Protein AF-L7F7I6-F1 (afdb_monomer)

pLDDT: mean 72.64, std 25.7, range [25.39, 97.94]

Foldseek 3Di:
DPPPPDPPPPQPQDDPVVLVVLLCVLQVVVVVLLVQLLVLQLLLLVLLLCVLVLLLVLVVCVVVVHDNPVSVVVNVVSNVVSVVSNVVSVVSLLVSLVVSLVVLLVLLVVLVVQFDPVVVVVDPPVLSVCLNPVLSVLSSCQNRLLVSLQVSLVVSLVSLLVVLVVLPVVLSVLLCVLCCVLVVVLVVLVVVLVVLVVQLVVLVVQLVVLVCVCVVCVVVCVVVVPVVVSVVSSVVSVVSSVVSVVSSVVSVVVSVVSVVVSLVSSLVRLCVVVVVCCVVVVHPPSSSSSSNVSSVVNVSSVVSNVSSVVSNVSSSVSSSSSVVSVPGDGHDDPPPPDDPDPPDDPPPDQDQDPDDPDRDRDPPDPPPDPPPPDPPDPPPPDPVVVVVVVVVVVVVVVVVVVVVVVPDDDDDDDDDDDDDDDDDDDDDDDDDDDDDDDDDDDYDDDDDDDDDDDDDDDDDDDDDDDDDDDDDDDDDDDDDDDDDDDDDDYDDDD

Secondary structure (DSSP, 8-state):
--------TTS-PPPHHHHHHHHHHHHGGGHHHHHHHHHHHHHHHHHHHHHHHHHHHHHHHHHHT---HHHHHHHHHHHHHHHHHHHHHHHHHHHHHHHHHHHHHHHHHHHHTTB-HHHHTTS-HHHHHHIIIIIHHHHHIIIIIHHHHHHHHHHHHHHHHHHHHHH-HHHHHHHHHHHHHHHHHHHTTHHHHHHHHHHHHHHHHHHHHHHHHHHHTHHHHHHTT-HHHHHHHHHHHHHHHHHHHHHHHHHHHHHHHHHHHHHHHHHHHHHHHHHHHHHTTSS-HHHHHHHHHHHHHTHHHHHHHHHHHHHHHHHHHHHHHHHHHHHSPBPPP----SPPPPS----------EETTEEPPP---------TT---------HHHHHHHHHHHHHHHHHHHHHHHTT---------------------------------------------------------------------------------------

Sequence (494 aa):
MNTASAPTTDEPSLSARETIRALGAYVRPHRWAVALGLLCALVGAAAGLLQPLATKALVDRLASGETIAGILIAFTVLVVLGTAVEAFGAYVLERTAESVVLAARRTLVGRLLRLRIAEWERIPPGDLMSRVTSDTTLLRAVSTQAVVSAATGAVAFVAAVVVMAFLDVVLLGVTLGVIVSVGGAAALVMPQIARATERSQEAVGEISVGLERSLGAFRTVKASGAEERETARVEAAARRAWRHGVESAKWEAMAASADELALQLAFLAVLAVGGARVASGEIPVSTLVAFLLYLFYLIEPVSRLVDAVTSYQEGAAAISRIAAVERLSTESPARRTGPPAPPGDSRAGSGVCPFRGRVLPLPSGPAVHPPAGEFRGTRCRDDRLRRSFRRGQVDGLRAHRAVLRSHRRPGPGRWQGRTGLVPGRAAVRHRVRGAGRSGAGRHPTGEPGLRGAGCDGRRPPRRPDPHEARHPRGASARRPGYPGRPSRLEAVGR

Nearest PDB structures (foldseek):
  4ayw-assembly1_A-2  TM=8.950E-01  e=2.599E-12  Homo sapiens
  8qoe-assembly1_A  TM=7.763E-01  e=2.895E-13  Bacillus subtilis
  4q4j-assembly1_A  TM=8.940E-01  e=2.039E-11  Thermotoga maritima MSB8
  4q4a-assembly1_A  TM=8.511E-01  e=1.139E-11  Thermotoga maritima MSB8
  6rak-assembly1_B  TM=7.458E-01  e=2.918E-11  Thermus thermophilus

Organism: Streptomyces turgidiscabies (strain Car8) (NCBI:txid698760)

InterPro domains:
  IPR011527 ABC transporter type 1, transmembrane domain [PF00664] (35-302)
  IPR011527 ABC transporter type 1, transmembrane domain [PS50929] (35-314)
  IPR036640 ABC transporter type 1, transmembrane domain superfamily [G3D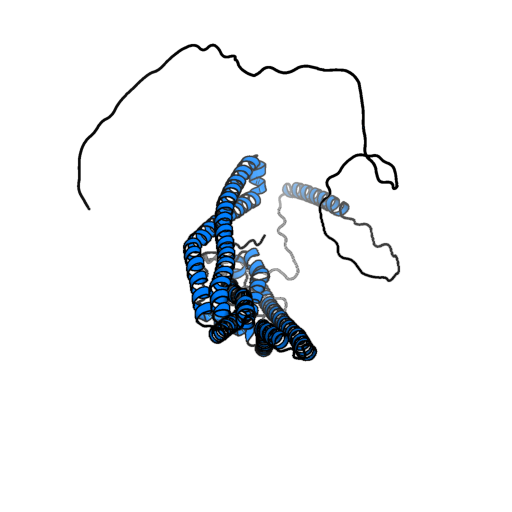SA:1.20.1560.10] (7-331)
  IPR036640 ABC transporter type 1, transmembrane domain superfamily [SSF90123] (21-325)
  IPR039421 Type 1 protein exporter [PTHR43394] (13-325)

Radius of gyration: 38.75 Å; Cα contacts (8 Å, |Δi|>4): 317; chains: 1; bounding box: 74×97×116 Å

Mean predicted aligned error: 17.62 Å

Structure (mmCIF, N/CA/C/O backbone):
data_AF-L7F7I6-F1
#
_entry.id   AF-L7F7I6-F1
#
loop_
_atom_site.group_PDB
_atom_site.id
_atom_site.type_symbol
_atom_site.label_atom_id
_atom_site.label_alt_id
_atom_site.label_comp_id
_atom_site.label_asym_id
_atom_site.label_entity_id
_atom_site.label_seq_id
_atom_site.pdbx_PDB_ins_code
_atom_site.Cartn_x
_atom_site.Cartn_y
_atom_site.Cartn_z
_atom_site.occupancy
_atom_site.B_iso_or_equiv
_atom_site.auth_seq_id
_atom_site.auth_comp_id
_atom_site.auth_asym_id
_atom_site.auth_atom_id
_atom_site.pdbx_PDB_model_num
ATOM 1 N N . MET A 1 1 ? 18.484 -1.324 -9.504 1.00 27.06 1 MET A N 1
ATOM 2 C CA . MET A 1 1 ? 18.748 -1.634 -10.927 1.00 27.06 1 MET A CA 1
ATOM 3 C C . MET A 1 1 ? 17.619 -2.514 -11.446 1.00 27.06 1 MET A C 1
ATOM 5 O O . MET A 1 1 ? 17.775 -3.722 -11.509 1.00 27.06 1 MET A O 1
ATOM 9 N N . ASN A 1 2 ? 16.482 -1.897 -11.767 1.00 29.22 2 ASN A N 1
ATOM 10 C CA . ASN A 1 2 ? 15.477 -2.454 -12.669 1.00 29.22 2 ASN A CA 1
ATOM 11 C C . ASN A 1 2 ? 15.596 -1.614 -13.937 1.00 29.22 2 ASN A C 1
ATOM 13 O O . ASN A 1 2 ? 15.277 -0.429 -13.917 1.00 29.22 2 ASN A O 1
ATOM 17 N N . THR A 1 3 ? 16.137 -2.182 -15.009 1.00 35.16 3 THR A N 1
ATOM 18 C CA . THR A 1 3 ? 16.065 -1.579 -16.341 1.00 35.16 3 THR A CA 1
ATOM 19 C C . THR A 1 3 ? 14.642 -1.780 -16.849 1.00 35.16 3 THR A C 1
ATOM 21 O O . THR A 1 3 ? 14.377 -2.696 -17.624 1.00 35.16 3 THR A O 1
ATOM 24 N N . ALA A 1 4 ? 13.708 -0.970 -16.353 1.00 33.12 4 ALA A N 1
ATOM 25 C CA . ALA A 1 4 ? 12.462 -0.745 -17.060 1.00 33.12 4 ALA A CA 1
ATOM 26 C C . ALA A 1 4 ? 12.844 0.038 -18.317 1.00 33.12 4 ALA A C 1
ATOM 28 O O . ALA A 1 4 ? 13.143 1.229 -18.253 1.00 33.12 4 ALA A O 1
ATOM 29 N N . SER A 1 5 ? 12.939 -0.659 -19.447 1.00 35.53 5 SER A N 1
ATOM 30 C CA . SER A 1 5 ? 12.887 -0.012 -20.751 1.00 35.53 5 SER A CA 1
ATOM 31 C C . SER A 1 5 ? 11.698 0.945 -20.728 1.00 35.53 5 SER A C 1
ATOM 33 O O . SER A 1 5 ? 10.604 0.549 -20.319 1.00 35.53 5 SER A O 1
ATOM 35 N N . ALA A 1 6 ? 11.932 2.210 -21.083 1.00 35.22 6 ALA A N 1
ATOM 36 C CA . ALA A 1 6 ? 10.865 3.190 -21.227 1.00 35.22 6 ALA A CA 1
ATOM 37 C C . ALA A 1 6 ? 9.724 2.556 -22.044 1.00 35.22 6 ALA A C 1
ATOM 39 O O . ALA A 1 6 ? 10.023 1.855 -23.018 1.00 35.22 6 ALA A O 1
ATOM 40 N N . PRO A 1 7 ? 8.451 2.731 -21.641 1.00 35.91 7 PRO A N 1
ATOM 41 C CA . PRO A 1 7 ? 7.334 2.138 -22.357 1.00 35.91 7 PRO A CA 1
ATOM 42 C C . PRO A 1 7 ? 7.427 2.575 -23.817 1.00 35.91 7 PRO A C 1
ATOM 44 O O . PRO A 1 7 ? 7.364 3.765 -24.118 1.00 35.91 7 PRO A O 1
ATOM 47 N N . THR A 1 8 ? 7.636 1.623 -24.727 1.00 39.44 8 THR A N 1
ATOM 48 C CA . THR A 1 8 ? 7.507 1.892 -26.157 1.00 39.44 8 THR A CA 1
ATOM 49 C C . THR A 1 8 ? 6.075 2.353 -26.376 1.00 39.44 8 THR A C 1
ATOM 51 O O . THR A 1 8 ? 5.135 1.612 -26.094 1.00 39.44 8 THR A O 1
ATOM 54 N N . THR A 1 9 ? 5.934 3.598 -26.807 1.00 39.50 9 THR A N 1
ATOM 55 C CA . THR A 1 9 ? 4.749 4.459 -26.722 1.00 39.50 9 THR A CA 1
ATOM 56 C C . THR A 1 9 ? 3.525 4.012 -27.537 1.00 39.50 9 THR A C 1
ATOM 58 O O . THR A 1 9 ? 2.581 4.781 -27.646 1.00 39.50 9 THR A O 1
ATOM 61 N N . ASP A 1 10 ? 3.492 2.779 -28.051 1.00 38.38 10 ASP A N 1
ATOM 62 C CA . ASP A 1 10 ? 2.477 2.306 -29.006 1.00 38.38 10 ASP A CA 1
ATOM 63 C C . ASP A 1 10 ? 1.824 0.949 -28.656 1.00 38.38 10 ASP A C 1
ATOM 65 O O . ASP A 1 10 ? 1.051 0.425 -29.460 1.00 38.38 10 ASP A O 1
ATOM 69 N N . GLU A 1 11 ? 2.071 0.344 -27.482 1.00 48.16 11 GLU A N 1
ATOM 70 C CA . GLU A 1 11 ? 1.223 -0.789 -27.064 1.00 48.16 11 GLU A CA 1
ATOM 71 C C . GLU A 1 11 ? -0.120 -0.250 -26.533 1.00 48.16 11 GLU A C 1
ATOM 73 O O . GLU A 1 11 ? -0.118 0.505 -25.558 1.00 48.16 11 GLU A O 1
ATOM 78 N N . PRO A 1 12 ? -1.275 -0.611 -27.136 1.00 45.72 12 PRO A N 1
ATOM 79 C CA . PRO A 1 12 ? -2.574 -0.150 -26.664 1.00 45.72 12 PRO A CA 1
ATOM 80 C C . PRO A 1 12 ? -2.757 -0.611 -25.220 1.00 45.72 12 PRO A C 1
ATOM 82 O O . PRO A 1 12 ? -2.885 -1.808 -24.951 1.00 45.72 12 PRO A O 1
ATOM 85 N N . SER A 1 13 ? -2.738 0.343 -24.287 1.00 55.09 13 SER A N 1
ATOM 86 C CA . SER A 1 13 ? -2.993 0.079 -22.877 1.00 55.09 13 SER A CA 1
ATOM 87 C C . SER A 1 13 ? -4.351 -0.600 -22.763 1.00 55.09 13 SER A C 1
ATOM 89 O O . SER A 1 13 ? -5.360 -0.030 -23.191 1.00 55.09 13 SER A O 1
ATOM 91 N N . LEU A 1 14 ? -4.378 -1.816 -22.216 1.00 62.94 14 LEU A N 1
ATOM 92 C CA . LEU A 1 14 ? -5.632 -2.515 -21.964 1.00 62.94 14 LEU A CA 1
ATOM 93 C C . LEU A 1 14 ? -6.573 -1.607 -21.170 1.00 62.94 14 LEU A C 1
ATOM 95 O O . LEU A 1 14 ? -6.163 -0.938 -20.217 1.00 62.94 14 LEU A O 1
ATOM 99 N N . SER A 1 15 ? -7.851 -1.596 -21.546 1.00 74.19 15 SER A N 1
ATOM 100 C CA . SER A 1 15 ? -8.861 -0.899 -20.751 1.00 74.19 15 SER A CA 1
ATOM 101 C C . SER A 1 15 ? -8.876 -1.483 -19.334 1.00 74.19 15 SER A C 1
ATOM 103 O O . SER A 1 15 ? -8.697 -2.689 -19.161 1.00 74.19 15 SER A O 1
ATOM 105 N N . ALA A 1 16 ? -9.166 -0.674 -18.307 1.00 70.81 16 ALA A N 1
ATOM 106 C CA . ALA A 1 16 ? -9.245 -1.141 -16.915 1.00 70.81 16 ALA A CA 1
ATOM 107 C C . ALA A 1 16 ? -10.113 -2.411 -16.755 1.00 70.81 16 ALA A C 1
ATOM 109 O O . ALA A 1 16 ? -9.791 -3.311 -15.980 1.00 70.81 16 ALA A O 1
ATOM 110 N N . ARG A 1 17 ? -11.180 -2.535 -17.558 1.00 74.50 17 ARG A N 1
ATOM 111 C CA . ARG A 1 17 ? -12.054 -3.721 -17.595 1.00 74.50 17 ARG A CA 1
ATOM 112 C C . ARG A 1 17 ? -11.353 -4.977 -18.119 1.00 74.50 17 ARG A C 1
ATOM 114 O O . ARG A 1 17 ? -11.645 -6.080 -17.662 1.00 74.50 17 ARG A O 1
ATOM 121 N N . GLU A 1 18 ? -10.458 -4.831 -19.086 1.00 78.31 18 GLU A N 1
ATOM 122 C CA . GLU A 1 18 ? -9.690 -5.932 -19.668 1.00 78.31 18 GLU A CA 1
ATOM 123 C C . GLU A 1 18 ? -8.586 -6.394 -18.721 1.00 78.31 18 GLU A C 1
ATOM 125 O O . GLU A 1 18 ? -8.405 -7.599 -18.557 1.00 78.31 18 GLU A O 1
ATOM 130 N N . THR A 1 19 ? -7.927 -5.464 -18.028 1.00 74.31 19 THR A N 1
ATOM 131 C CA . THR A 1 19 ? -6.942 -5.773 -16.983 1.00 74.31 19 THR A CA 1
ATOM 132 C C . THR A 1 19 ? -7.575 -6.544 -15.829 1.00 74.31 19 THR A C 1
ATOM 134 O O . THR A 1 19 ? -7.054 -7.581 -15.425 1.00 74.31 19 THR A O 1
ATOM 137 N N . ILE A 1 20 ? -8.747 -6.112 -15.349 1.00 75.31 20 ILE A N 1
ATOM 138 C CA . ILE A 1 20 ? -9.494 -6.825 -14.299 1.00 75.31 20 ILE A CA 1
ATOM 139 C C . ILE A 1 20 ? -9.927 -8.216 -14.782 1.00 75.31 20 ILE A C 1
ATOM 141 O O . ILE A 1 20 ? -9.840 -9.189 -14.035 1.00 75.31 20 ILE A O 1
ATOM 145 N N . ARG A 1 21 ? -10.359 -8.348 -16.043 1.00 81.75 21 ARG A N 1
ATOM 146 C CA . ARG A 1 21 ? -10.721 -9.651 -16.621 1.00 81.75 21 ARG A CA 1
ATOM 147 C C . ARG A 1 21 ? -9.510 -10.583 -16.724 1.00 81.75 21 ARG A C 1
ATOM 149 O O . ARG A 1 21 ? -9.635 -11.763 -16.402 1.00 81.75 21 ARG A O 1
ATOM 156 N N . ALA A 1 22 ? -8.362 -10.061 -17.151 1.00 75.50 22 ALA A N 1
ATOM 157 C CA . ALA A 1 22 ? -7.111 -10.807 -17.231 1.00 75.50 22 ALA A CA 1
ATOM 158 C C . ALA A 1 22 ? -6.647 -11.252 -15.837 1.00 75.50 22 ALA A C 1
ATOM 160 O O . ALA A 1 22 ? -6.387 -12.436 -15.634 1.00 75.50 22 ALA A O 1
ATOM 161 N N . LEU A 1 23 ? -6.661 -10.352 -14.850 1.00 75.75 23 LEU A N 1
ATOM 162 C CA . LEU A 1 23 ? -6.377 -10.671 -13.448 1.00 75.75 23 LEU A CA 1
ATOM 163 C C . LEU A 1 23 ? -7.312 -11.768 -12.922 1.00 75.75 23 LEU A C 1
ATOM 165 O O . LEU A 1 23 ? -6.869 -12.759 -12.342 1.00 75.75 23 LEU A O 1
ATOM 169 N N . GLY A 1 24 ? -8.610 -11.634 -13.201 1.00 78.06 24 GLY A N 1
ATOM 170 C CA . GLY A 1 24 ? -9.618 -12.625 -12.847 1.00 78.06 24 GLY A CA 1
ATOM 171 C C . GLY A 1 24 ? -9.333 -14.004 -13.443 1.00 78.06 24 GLY A C 1
ATOM 172 O O . GLY A 1 24 ? -9.562 -15.005 -12.770 1.00 78.06 24 GLY A O 1
ATOM 173 N N . ALA A 1 25 ? -8.785 -14.092 -14.659 1.00 82.06 25 ALA A N 1
ATOM 174 C CA . ALA A 1 25 ? -8.421 -15.369 -15.274 1.00 82.06 25 ALA A CA 1
ATOM 175 C C . ALA A 1 25 ? -7.280 -16.084 -14.525 1.00 82.06 25 ALA A C 1
ATOM 177 O O . ALA A 1 25 ? -7.350 -17.299 -14.338 1.00 82.06 25 ALA A O 1
ATOM 178 N N . TYR A 1 26 ? -6.282 -15.337 -14.040 1.00 78.06 26 TYR A N 1
ATOM 179 C CA . TYR A 1 26 ? -5.163 -15.876 -13.257 1.00 78.06 26 TYR A CA 1
ATOM 180 C C . TYR A 1 26 ? -5.557 -16.253 -11.820 1.00 78.06 26 TYR A C 1
ATOM 182 O O . TYR A 1 26 ? -5.085 -17.261 -11.289 1.00 78.06 26 TYR A O 1
ATOM 190 N N . VAL A 1 27 ? -6.455 -15.482 -11.199 1.00 81.19 27 VAL A N 1
ATOM 191 C CA . VAL A 1 27 ? -6.880 -15.682 -9.802 1.00 81.19 27 VAL A CA 1
ATOM 192 C C . VAL A 1 27 ? -7.989 -16.732 -9.668 1.00 81.19 27 VAL A C 1
ATOM 194 O O . VAL A 1 27 ? -8.027 -17.473 -8.684 1.00 81.19 27 VAL A O 1
ATOM 197 N N . ARG A 1 28 ? -8.879 -16.868 -10.662 1.00 86.81 28 ARG A N 1
ATOM 198 C CA . ARG A 1 28 ? -10.046 -17.773 -10.622 1.00 86.81 28 ARG A CA 1
ATOM 199 C C . ARG A 1 28 ? -9.730 -19.229 -10.235 1.00 86.81 28 ARG A C 1
ATOM 201 O O . ARG A 1 28 ? -10.515 -19.779 -9.457 1.00 86.81 28 ARG A O 1
ATOM 208 N N . PRO A 1 29 ? -8.632 -19.866 -10.692 1.00 87.75 29 PRO A N 1
ATOM 209 C CA . PRO A 1 29 ? -8.282 -21.226 -10.273 1.00 87.75 29 PRO A CA 1
ATOM 210 C C . PRO A 1 29 ? -7.992 -21.349 -8.769 1.00 87.75 29 PRO A C 1
ATOM 212 O O . PRO A 1 29 ? -8.181 -22.417 -8.197 1.00 87.75 29 PRO A O 1
ATOM 215 N N . HIS A 1 30 ? -7.597 -20.253 -8.116 1.00 87.31 30 HIS A N 1
ATOM 216 C CA . HIS A 1 30 ? -7.183 -20.212 -6.712 1.00 87.31 30 HIS A CA 1
ATOM 217 C C . HIS A 1 30 ? -8.177 -19.455 -5.813 1.00 87.31 30 HIS A C 1
ATOM 219 O O . HIS A 1 30 ? -7.849 -19.103 -4.680 1.00 87.31 30 HIS A O 1
ATOM 225 N N . ARG A 1 31 ? -9.412 -19.222 -6.284 1.00 90.38 31 ARG A N 1
ATOM 226 C CA . ARG A 1 31 ? -10.433 -18.415 -5.585 1.00 90.38 31 ARG A CA 1
ATOM 227 C C . ARG A 1 31 ? -10.692 -18.835 -4.135 1.00 90.38 31 ARG A C 1
ATOM 229 O O . ARG A 1 31 ? -10.935 -17.982 -3.294 1.00 90.38 31 ARG A O 1
ATOM 236 N N . TRP A 1 32 ? -10.610 -20.132 -3.836 1.00 92.81 32 TRP A N 1
ATOM 237 C CA . TRP A 1 32 ? -10.824 -20.652 -2.484 1.00 92.81 32 TRP A CA 1
ATOM 238 C C . TRP A 1 32 ? -9.668 -20.333 -1.540 1.00 92.81 32 TRP A C 1
ATOM 240 O O . TRP A 1 32 ? -9.909 -20.001 -0.387 1.00 92.81 32 TRP A O 1
ATOM 250 N N . ALA A 1 33 ? -8.428 -20.376 -2.030 1.00 91.69 33 ALA A N 1
ATOM 251 C CA . ALA A 1 33 ? -7.264 -20.004 -1.234 1.00 91.69 33 ALA A CA 1
ATOM 252 C C . ALA A 1 33 ? -7.247 -18.494 -0.954 1.00 91.69 33 ALA A C 1
ATOM 254 O O . ALA A 1 33 ? -6.971 -18.081 0.169 1.00 91.69 33 ALA A O 1
ATOM 255 N N . VAL A 1 34 ? -7.632 -17.677 -1.944 1.00 90.50 34 VAL A N 1
ATOM 256 C CA . VAL A 1 34 ? -7.800 -16.226 -1.763 1.00 90.50 34 VAL A CA 1
ATOM 257 C C . VAL A 1 34 ? -8.929 -15.918 -0.779 1.00 90.50 34 VAL A C 1
ATOM 259 O O . VAL A 1 34 ? -8.731 -15.108 0.118 1.00 90.50 34 VAL A O 1
ATOM 262 N N . ALA A 1 35 ? -10.082 -16.584 -0.892 1.00 92.31 35 ALA A N 1
ATOM 263 C CA . ALA A 1 35 ? -11.193 -16.402 0.043 1.00 92.31 35 ALA A CA 1
ATOM 264 C C . ALA A 1 35 ? -10.822 -16.823 1.474 1.00 92.31 35 ALA A C 1
ATOM 266 O O . ALA A 1 35 ? -11.114 -16.092 2.417 1.00 92.31 35 ALA A O 1
ATOM 267 N N . LEU A 1 36 ? -10.141 -17.964 1.634 1.00 94.12 36 LEU A N 1
ATOM 268 C CA . LEU A 1 36 ? -9.661 -18.440 2.931 1.00 94.12 36 LEU A CA 1
ATOM 269 C C . LEU A 1 36 ? -8.689 -17.443 3.559 1.00 94.12 36 LEU A C 1
ATOM 271 O O . LEU A 1 36 ? -8.859 -17.060 4.710 1.00 94.12 36 LEU A O 1
ATOM 275 N N . GLY A 1 37 ? -7.681 -17.004 2.811 1.00 93.19 37 GLY A N 1
ATOM 276 C CA . GLY A 1 37 ? -6.701 -16.092 3.374 1.00 93.19 37 GLY A CA 1
ATOM 277 C C . GLY A 1 37 ? -7.241 -14.671 3.583 1.00 93.19 37 GLY A C 1
ATOM 278 O O . GLY A 1 37 ? -6.849 -14.032 4.553 1.00 93.19 37 GLY A O 1
ATOM 279 N N . LEU A 1 38 ? -8.212 -14.210 2.780 1.00 93.06 38 LEU A N 1
ATOM 280 C CA . LEU A 1 38 ? -8.972 -12.987 3.065 1.00 93.06 38 LEU A CA 1
ATOM 281 C C . LEU A 1 38 ? -9.767 -13.118 4.370 1.00 93.06 38 LEU A C 1
ATOM 283 O O . LEU A 1 38 ? -9.724 -12.212 5.195 1.00 93.06 38 LEU A O 1
ATOM 287 N N . LEU A 1 39 ? -10.455 -14.242 4.584 1.00 94.94 39 LEU A N 1
ATOM 288 C CA . LEU A 1 39 ? -11.176 -14.504 5.830 1.00 94.94 39 LEU A CA 1
ATOM 289 C C . LEU A 1 39 ? -10.222 -14.492 7.031 1.00 94.94 39 LEU A C 1
ATOM 291 O O . LEU A 1 39 ? -10.493 -13.812 8.015 1.00 94.94 39 LEU A O 1
ATOM 295 N N . CYS A 1 40 ? -9.085 -15.183 6.937 1.00 94.38 40 CYS A N 1
ATOM 296 C CA . CYS A 1 40 ? -8.058 -15.172 7.978 1.00 94.38 40 CYS A CA 1
ATOM 297 C C . CYS A 1 40 ? -7.527 -13.759 8.260 1.00 94.38 40 CYS A C 1
ATOM 299 O O . CYS A 1 40 ? -7.372 -13.388 9.421 1.00 94.38 40 CYS A O 1
ATOM 301 N N . ALA A 1 41 ? -7.290 -12.956 7.220 1.00 92.12 41 ALA A N 1
ATOM 302 C CA . ALA A 1 41 ? -6.820 -11.583 7.372 1.00 92.12 41 ALA A CA 1
ATOM 303 C C . ALA A 1 41 ? -7.888 -10.662 7.994 1.00 92.12 41 ALA A C 1
ATOM 305 O O . ALA A 1 41 ? -7.556 -9.797 8.799 1.00 92.12 41 ALA A O 1
ATOM 306 N N . LEU A 1 42 ? -9.174 -10.869 7.684 1.00 93.06 42 LEU A N 1
ATOM 307 C CA . LEU A 1 42 ? -10.284 -10.157 8.328 1.00 93.06 42 LEU A CA 1
ATOM 308 C C . LEU A 1 42 ? -10.439 -10.546 9.803 1.00 93.06 42 LEU A C 1
ATOM 310 O O . LEU A 1 42 ? -10.705 -9.682 10.633 1.00 93.06 42 LEU A O 1
ATOM 314 N N . VAL A 1 43 ? -10.236 -11.822 10.144 1.00 92.69 43 VAL A N 1
ATOM 315 C CA . VAL A 1 43 ? -10.206 -12.283 11.542 1.00 92.69 43 VAL A CA 1
ATOM 316 C C . VAL A 1 43 ? -9.033 -11.653 12.296 1.00 92.69 43 VAL A C 1
ATOM 318 O O . VAL A 1 43 ? -9.224 -11.177 13.413 1.00 92.69 43 VAL A O 1
ATOM 321 N N . GLY A 1 44 ? -7.848 -11.589 11.681 1.00 90.25 44 GLY A N 1
ATOM 322 C CA . GLY A 1 44 ? -6.689 -10.877 12.233 1.00 90.25 44 GLY A CA 1
ATOM 323 C C . GLY A 1 44 ? -6.979 -9.394 12.473 1.00 90.25 44 GLY A C 1
ATOM 324 O O . GLY A 1 44 ? -6.794 -8.893 13.581 1.00 90.25 44 GLY A O 1
ATOM 325 N N . ALA A 1 45 ? -7.557 -8.714 11.478 1.00 89.88 45 ALA A N 1
ATOM 326 C CA . ALA A 1 45 ? -7.967 -7.317 11.603 1.00 89.88 45 ALA A CA 1
ATOM 327 C C . ALA A 1 45 ? -8.982 -7.111 12.740 1.00 89.88 45 ALA A C 1
ATOM 329 O O . ALA A 1 45 ? -8.820 -6.194 13.543 1.00 89.88 45 ALA A O 1
ATOM 330 N N . ALA A 1 46 ? -9.984 -7.988 12.864 1.00 90.75 46 ALA A N 1
ATOM 331 C CA . ALA A 1 46 ? -10.954 -7.949 13.957 1.00 90.75 46 ALA A CA 1
ATOM 332 C C . ALA A 1 46 ? -10.293 -8.149 15.333 1.00 90.75 46 ALA A C 1
ATOM 334 O O . ALA A 1 46 ? -10.645 -7.456 16.286 1.00 90.75 46 ALA A O 1
ATOM 335 N N . ALA A 1 47 ? -9.306 -9.046 15.439 1.00 90.19 47 ALA A N 1
ATOM 336 C CA . ALA A 1 47 ? -8.530 -9.234 16.663 1.00 90.19 47 ALA A CA 1
ATOM 337 C C . ALA A 1 47 ? -7.723 -7.974 17.030 1.00 90.19 47 ALA A C 1
ATOM 339 O O . ALA A 1 47 ? -7.735 -7.564 18.190 1.00 90.19 47 ALA A O 1
ATOM 340 N N . GLY A 1 48 ? -7.096 -7.317 16.049 1.00 88.88 48 GLY A N 1
ATOM 341 C CA . GLY A 1 48 ? -6.410 -6.035 16.250 1.00 88.88 48 GLY A CA 1
ATOM 342 C C . GLY A 1 48 ? -7.362 -4.920 16.696 1.00 88.88 48 GLY A C 1
ATOM 343 O O . GLY A 1 48 ? -7.066 -4.187 17.638 1.00 88.88 48 GLY A O 1
ATOM 344 N N . LEU A 1 49 ? -8.554 -4.851 16.095 1.00 91.25 49 LEU A N 1
ATOM 345 C CA . LEU A 1 49 ? -9.617 -3.925 16.495 1.00 91.25 49 LEU A CA 1
ATOM 346 C C . LEU A 1 49 ? -10.110 -4.158 17.924 1.00 91.25 49 LEU A C 1
ATOM 348 O O . LEU A 1 49 ? -10.555 -3.211 18.561 1.00 91.25 49 LEU A O 1
ATOM 352 N N . LEU A 1 50 ? -10.048 -5.382 18.447 1.00 92.31 50 LEU A N 1
ATOM 353 C CA . LEU A 1 50 ? -10.465 -5.678 19.818 1.00 92.31 50 LEU A CA 1
ATOM 354 C C . LEU A 1 50 ? -9.454 -5.187 20.864 1.00 92.31 50 LEU A C 1
ATOM 356 O O . LEU A 1 50 ? -9.836 -5.000 22.015 1.00 92.31 50 LEU A O 1
ATOM 360 N N . GLN A 1 51 ? -8.194 -4.931 20.500 1.00 90.69 51 GLN A N 1
ATOM 361 C CA . GLN A 1 51 ? -7.131 -4.587 21.453 1.00 90.69 51 GLN A CA 1
ATOM 362 C C . GLN A 1 51 ? -7.341 -3.238 22.186 1.00 90.69 51 GLN A C 1
ATOM 364 O O . GLN A 1 51 ? -7.145 -3.185 23.407 1.00 90.69 51 GLN A O 1
ATOM 369 N N . PRO A 1 52 ? -7.777 -2.141 21.538 1.00 93.62 52 PRO A N 1
ATOM 370 C CA . PRO A 1 52 ? -8.125 -0.914 22.259 1.00 93.62 52 PRO A CA 1
ATOM 371 C C . PRO A 1 52 ? -9.322 -1.088 23.208 1.00 93.62 52 PRO A C 1
ATOM 373 O O . PRO A 1 52 ? -9.270 -0.636 24.353 1.00 93.62 52 PRO A O 1
ATOM 376 N N . LEU A 1 53 ? -10.372 -1.804 22.781 1.00 92.44 53 LEU A N 1
ATOM 377 C CA . LEU A 1 53 ? -11.538 -2.116 23.624 1.00 92.44 53 LEU A CA 1
ATOM 378 C C . LEU A 1 53 ? -11.165 -3.001 24.814 1.00 92.44 53 LEU A C 1
ATOM 380 O O . LEU A 1 53 ? -11.639 -2.779 25.927 1.00 92.44 53 LEU A O 1
ATOM 384 N N . ALA A 1 54 ? -10.273 -3.962 24.590 1.00 91.31 54 ALA A N 1
ATOM 385 C CA . ALA A 1 54 ? -9.692 -4.800 25.624 1.00 91.31 54 ALA A CA 1
ATOM 386 C C . ALA A 1 54 ? -9.000 -3.972 26.701 1.00 91.31 54 ALA A C 1
ATOM 388 O O . ALA A 1 54 ? -9.207 -4.182 27.896 1.00 91.31 54 ALA A O 1
ATOM 389 N N . THR A 1 55 ? -8.212 -2.992 26.260 1.00 91.56 55 THR A N 1
ATOM 390 C CA . THR A 1 55 ? -7.499 -2.080 27.151 1.00 91.56 55 THR A CA 1
ATOM 391 C C . THR A 1 55 ? -8.477 -1.204 27.930 1.00 91.56 55 THR A C 1
ATOM 393 O O . THR A 1 55 ? -8.308 -1.032 29.134 1.00 91.56 55 THR A O 1
ATOM 396 N N . LYS A 1 56 ? -9.551 -0.719 27.296 1.00 92.50 56 LYS A N 1
ATOM 397 C CA . LYS A 1 56 ? -10.631 -0.019 28.006 1.00 92.50 56 LYS A CA 1
ATOM 398 C C . LYS A 1 56 ? -11.275 -0.892 29.082 1.00 92.50 56 LYS A C 1
ATOM 400 O O . LYS A 1 56 ? -11.347 -0.456 30.226 1.00 92.50 56 LYS A O 1
ATOM 405 N N . ALA A 1 57 ? -11.683 -2.117 28.748 1.00 90.88 57 ALA A N 1
ATOM 406 C CA . ALA A 1 57 ? -12.306 -3.037 29.701 1.00 90.88 57 ALA A CA 1
ATOM 407 C C . ALA A 1 57 ? -11.372 -3.379 30.875 1.00 90.88 57 ALA A C 1
ATOM 409 O O . ALA A 1 57 ? -11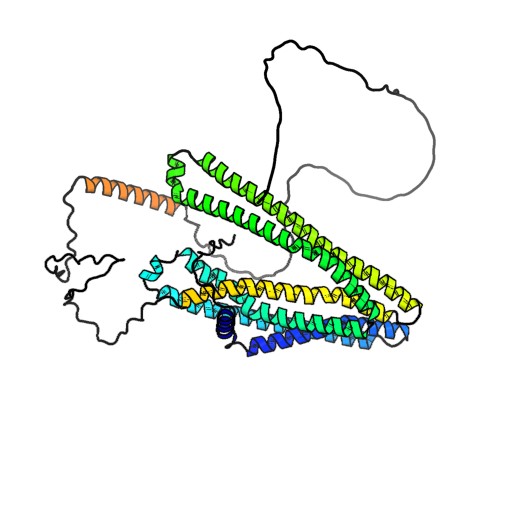.815 -3.498 32.015 1.00 90.88 57 ALA A O 1
ATOM 410 N N . LEU A 1 58 ? -10.072 -3.503 30.604 1.00 90.44 58 LEU A N 1
ATOM 411 C CA . LEU A 1 58 ? -9.042 -3.690 31.620 1.00 90.44 58 LEU A CA 1
ATOM 412 C C . LEU A 1 58 ? -8.960 -2.496 32.584 1.00 90.44 58 LEU A C 1
ATOM 414 O O . LEU A 1 58 ? -8.948 -2.697 33.797 1.00 90.44 58 LEU A O 1
ATOM 418 N N . VAL A 1 59 ? -8.921 -1.269 32.055 1.00 91.00 59 VAL A N 1
ATOM 419 C CA . VAL A 1 59 ? -8.882 -0.040 32.866 1.00 91.00 59 VAL A CA 1
ATOM 420 C C . VAL A 1 59 ? -10.173 0.123 33.674 1.00 91.00 59 VAL A C 1
ATOM 422 O O . VAL A 1 59 ? -10.104 0.459 34.854 1.00 91.00 59 VAL A O 1
ATOM 425 N N . ASP A 1 60 ? -11.331 -0.178 33.079 1.00 90.56 60 ASP A N 1
ATOM 426 C CA . ASP A 1 60 ? -12.631 -0.144 33.763 1.00 90.56 60 ASP A CA 1
ATOM 427 C C . ASP A 1 60 ? -12.670 -1.121 34.953 1.00 90.56 60 ASP A C 1
ATOM 429 O O . ASP A 1 60 ? -13.062 -0.739 36.054 1.00 90.56 60 ASP A O 1
ATOM 433 N N . ARG A 1 61 ? -12.186 -2.359 34.774 1.00 88.50 61 ARG A N 1
ATOM 434 C CA . ARG A 1 61 ? -12.133 -3.367 35.852 1.00 88.50 61 ARG A CA 1
ATOM 435 C C . ARG A 1 61 ? -11.118 -3.055 36.941 1.00 88.50 61 ARG A C 1
ATOM 437 O O . ARG A 1 61 ? -11.351 -3.360 38.108 1.00 88.50 61 ARG A O 1
ATOM 444 N N . LEU A 1 62 ? -9.986 -2.457 36.573 1.00 87.81 62 LEU A N 1
ATOM 445 C CA . LEU A 1 62 ? -8.996 -2.009 37.547 1.00 87.81 62 LEU A CA 1
ATOM 446 C C . LEU A 1 62 ? -9.568 -0.899 38.436 1.00 87.81 62 LEU A C 1
ATOM 448 O O . LEU A 1 62 ? -9.300 -0.885 39.634 1.00 87.81 62 LEU A O 1
ATOM 452 N N . ALA A 1 63 ? -10.391 -0.014 37.869 1.00 85.75 63 ALA A N 1
ATOM 453 C CA . ALA A 1 63 ? -11.082 1.024 38.625 1.00 85.75 63 ALA A CA 1
ATOM 454 C C . ALA A 1 63 ? -12.182 0.464 39.550 1.00 85.75 63 ALA A C 1
ATOM 456 O O . ALA A 1 63 ? -12.404 1.028 40.619 1.00 85.75 63 ALA A O 1
ATOM 457 N N . SER A 1 64 ? -12.844 -0.641 39.180 1.00 87.25 64 SER A N 1
ATOM 458 C CA . SER A 1 64 ? -13.882 -1.289 40.003 1.00 87.25 64 SER A CA 1
ATOM 459 C C . SER A 1 64 ? -13.354 -2.311 41.022 1.00 87.25 64 SER A C 1
ATOM 461 O O . SER A 1 64 ? -14.125 -2.795 41.850 1.00 87.25 64 SER A O 1
ATOM 463 N N . GLY A 1 65 ? -12.055 -2.639 40.998 1.00 83.56 65 GLY A N 1
ATOM 464 C CA . GLY A 1 65 ? -11.442 -3.625 41.900 1.00 83.56 65 GLY A CA 1
ATOM 465 C C . GLY A 1 65 ? -11.743 -5.087 41.541 1.00 83.56 65 GLY A C 1
ATOM 466 O O . GLY A 1 65 ? -11.553 -5.981 42.366 1.00 83.56 65 GLY A O 1
ATOM 467 N N . GLU A 1 66 ? -12.217 -5.350 40.321 1.00 85.69 66 GLU A N 1
AT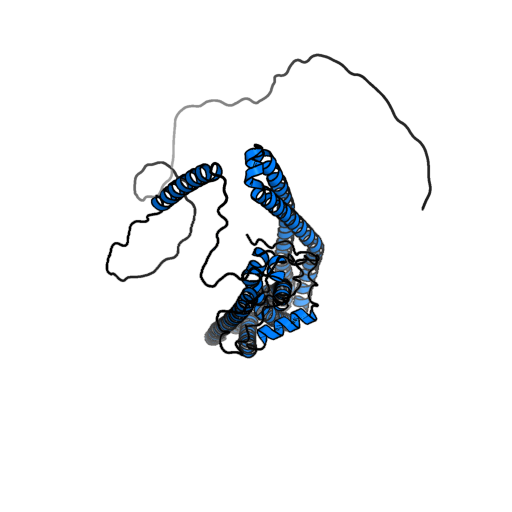OM 468 C CA . GLU A 1 66 ? -12.509 -6.700 39.836 1.00 85.69 66 GLU A CA 1
ATOM 469 C C . GLU A 1 66 ? -11.241 -7.514 39.530 1.00 85.69 66 GLU A C 1
ATOM 471 O O . GLU A 1 66 ? -10.146 -6.989 39.325 1.00 85.69 66 GLU A O 1
ATOM 476 N N . THR A 1 67 ? -11.386 -8.840 39.439 1.00 88.06 67 THR A N 1
ATOM 477 C CA . THR A 1 67 ? -10.271 -9.708 39.041 1.00 88.06 67 THR A CA 1
ATOM 478 C C . THR A 1 67 ? -9.908 -9.516 37.565 1.00 88.06 67 THR A C 1
ATOM 480 O O . THR A 1 67 ? -10.717 -9.670 36.647 1.00 88.06 67 THR A O 1
ATOM 483 N N . ILE A 1 68 ? -8.634 -9.205 37.333 1.00 89.31 68 ILE A N 1
ATOM 484 C CA . ILE A 1 68 ? -8.093 -8.870 36.011 1.00 89.31 68 ILE A CA 1
ATOM 485 C C . ILE A 1 68 ? -7.465 -10.089 35.312 1.00 89.31 68 ILE A C 1
ATOM 487 O O . ILE A 1 68 ? -7.384 -10.146 34.087 1.00 89.31 68 ILE A O 1
ATOM 491 N N . ALA A 1 69 ? -7.042 -11.106 36.067 1.00 87.81 69 ALA A N 1
ATOM 492 C CA . ALA A 1 69 ? -6.310 -12.247 35.514 1.00 87.81 69 ALA A CA 1
ATOM 493 C C . ALA A 1 69 ? -7.082 -12.963 34.389 1.00 87.81 69 ALA A C 1
ATOM 495 O O . ALA A 1 69 ? -6.511 -13.257 33.342 1.00 87.81 69 ALA A O 1
ATOM 496 N N . GLY A 1 70 ? -8.391 -13.177 34.566 1.00 87.56 70 GLY A N 1
ATOM 497 C CA . GLY A 1 70 ? -9.225 -13.844 33.563 1.00 87.56 70 GLY A CA 1
ATOM 498 C C . GLY A 1 70 ? -9.309 -13.075 32.242 1.00 87.56 70 GLY A C 1
ATOM 499 O O . GLY A 1 70 ? -9.175 -13.677 31.178 1.00 87.56 70 GLY A O 1
ATOM 500 N N . ILE A 1 71 ? -9.467 -11.746 32.299 1.00 86.12 71 ILE A N 1
ATOM 501 C CA . ILE A 1 71 ? -9.578 -10.922 31.089 1.00 86.12 71 ILE A CA 1
ATOM 502 C C . ILE A 1 71 ? -8.235 -10.828 30.356 1.00 86.12 71 ILE A C 1
ATOM 504 O O . ILE A 1 71 ? -8.196 -10.927 29.133 1.00 86.12 71 ILE A O 1
ATOM 508 N N . LEU A 1 72 ? -7.124 -10.734 31.096 1.00 87.62 72 LEU A N 1
ATOM 509 C CA . LEU A 1 72 ? -5.781 -10.735 30.514 1.00 87.62 72 LEU A CA 1
ATOM 510 C C . LEU A 1 72 ? -5.443 -12.064 29.840 1.00 87.62 72 LEU A C 1
ATOM 512 O O . LEU A 1 72 ? -4.896 -12.056 28.738 1.00 87.62 72 LEU A O 1
ATOM 516 N N . ILE A 1 73 ? -5.776 -13.199 30.461 1.00 91.19 73 ILE A N 1
ATOM 517 C CA . ILE A 1 73 ? -5.557 -14.521 29.858 1.00 91.19 73 ILE A CA 1
ATOM 518 C C . ILE A 1 73 ? -6.408 -14.661 28.595 1.00 91.19 73 ILE A C 1
ATOM 520 O O . ILE A 1 73 ? -5.874 -15.021 27.548 1.00 91.19 73 ILE A O 1
ATOM 524 N N . ALA A 1 74 ? -7.699 -14.321 28.663 1.00 88.88 74 ALA A N 1
ATOM 525 C CA . ALA A 1 74 ? -8.593 -14.378 27.510 1.00 88.88 74 ALA A CA 1
ATOM 526 C C . ALA A 1 74 ? -8.085 -13.507 26.347 1.00 88.88 74 ALA A C 1
ATOM 528 O O . ALA A 1 74 ? -8.028 -13.981 25.213 1.00 88.88 74 ALA A O 1
ATOM 529 N N . PHE A 1 75 ? -7.641 -12.275 26.621 1.00 87.56 75 PHE A N 1
ATOM 530 C CA . PHE A 1 75 ? -7.073 -11.401 25.593 1.00 87.56 75 PHE A CA 1
ATOM 531 C C . PHE A 1 75 ? -5.736 -11.890 25.056 1.00 87.56 75 PHE A C 1
ATOM 533 O O . PHE A 1 75 ? -5.517 -11.835 23.851 1.00 87.56 75 PHE A O 1
ATOM 540 N N . THR A 1 76 ? -4.860 -12.414 25.910 1.00 89.06 76 THR A N 1
ATOM 541 C CA . THR A 1 76 ? -3.583 -12.985 25.464 1.00 89.06 76 THR A CA 1
ATOM 542 C C . THR A 1 76 ? -3.829 -14.156 24.516 1.00 89.06 76 THR A C 1
ATOM 544 O O . THR A 1 76 ? -3.240 -14.212 23.439 1.00 89.06 76 THR A O 1
ATOM 547 N N . VAL A 1 77 ? -4.748 -15.059 24.871 1.00 92.31 77 VAL A N 1
ATOM 548 C CA . VAL A 1 77 ? -5.143 -16.185 24.014 1.00 92.31 77 VAL A CA 1
ATOM 549 C C . VAL A 1 77 ? -5.754 -15.684 22.705 1.00 92.31 77 VAL A C 1
ATOM 551 O O . VAL A 1 77 ? -5.379 -16.175 21.643 1.00 92.31 77 VAL A O 1
ATOM 554 N N . LEU A 1 78 ? -6.639 -14.684 22.760 1.00 89.81 78 LEU A N 1
ATOM 555 C CA . LEU A 1 78 ? -7.256 -14.087 21.575 1.00 89.81 78 LEU A CA 1
ATOM 556 C C . LEU A 1 78 ? -6.216 -13.471 20.629 1.00 89.81 78 LEU A C 1
ATOM 558 O O . LEU A 1 78 ? -6.280 -13.716 19.428 1.00 89.81 78 LEU A O 1
ATOM 562 N N . VAL A 1 79 ? -5.251 -12.711 21.152 1.00 88.88 79 VAL A N 1
ATOM 563 C CA . VAL A 1 79 ? -4.193 -12.076 20.350 1.00 88.88 79 VAL A CA 1
ATOM 564 C C . VAL A 1 79 ? -3.271 -13.127 19.740 1.00 88.88 79 VAL A C 1
ATOM 566 O O . VAL A 1 79 ? -2.972 -13.058 18.549 1.00 88.88 79 VAL A O 1
ATOM 569 N N . VAL A 1 80 ? -2.849 -14.128 20.520 1.00 92.62 80 VAL A N 1
ATOM 570 C CA . VAL A 1 80 ? -1.979 -15.208 20.026 1.00 92.62 80 VAL A CA 1
ATOM 571 C C . VAL A 1 80 ? -2.681 -16.007 18.930 1.00 92.62 80 VAL A C 1
ATOM 573 O O . VAL A 1 80 ? -2.093 -16.256 17.876 1.00 92.62 80 VAL A O 1
ATOM 576 N N . LEU A 1 81 ? -3.947 -16.373 19.144 1.00 93.38 81 LEU A N 1
ATOM 577 C CA . LEU A 1 81 ? -4.735 -17.112 18.162 1.00 93.38 81 LEU A CA 1
ATOM 578 C C . LEU A 1 81 ? -5.025 -16.262 16.919 1.00 93.38 81 LEU A C 1
ATOM 580 O O . LEU A 1 81 ? -4.852 -16.748 15.805 1.00 93.38 81 LEU A O 1
ATOM 584 N N . GLY A 1 82 ? -5.403 -14.994 17.095 1.00 91.75 82 GLY A N 1
ATOM 585 C CA . GLY A 1 82 ? -5.635 -14.050 16.002 1.00 91.75 82 GLY A CA 1
ATOM 586 C C . GLY A 1 82 ? -4.390 -13.860 15.137 1.00 91.75 82 GLY A C 1
ATOM 587 O O . GLY A 1 82 ? -4.466 -14.008 13.920 1.00 91.75 82 GLY A O 1
ATOM 588 N N . THR A 1 83 ? -3.228 -13.664 15.766 1.00 90.56 83 THR A N 1
ATOM 589 C CA . THR A 1 83 ? -1.932 -13.549 15.074 1.00 90.56 83 THR A CA 1
ATOM 590 C C . THR A 1 83 ? -1.584 -14.837 14.326 1.00 90.56 83 THR A C 1
ATOM 592 O O . THR A 1 83 ? -1.114 -14.788 13.191 1.00 90.56 83 THR A O 1
ATOM 595 N N . ALA A 1 84 ? -1.829 -16.011 14.920 1.00 95.06 84 ALA A N 1
ATOM 596 C CA . ALA A 1 84 ? -1.581 -17.291 14.257 1.00 95.06 84 ALA A CA 1
ATOM 597 C C . ALA A 1 84 ? -2.490 -17.494 13.031 1.00 95.06 84 ALA A C 1
ATOM 599 O O . ALA A 1 84 ? -2.024 -17.953 11.986 1.00 95.06 84 ALA A O 1
ATOM 600 N N . VAL A 1 85 ? -3.770 -17.121 13.139 1.00 94.81 85 VAL A N 1
ATOM 601 C CA . VAL A 1 85 ? -4.736 -17.170 12.032 1.00 94.81 85 VAL A CA 1
ATOM 602 C C . VAL A 1 85 ? -4.343 -16.194 10.924 1.00 94.81 85 VAL A C 1
ATOM 604 O O . VAL A 1 85 ? -4.337 -16.582 9.756 1.00 94.81 85 VAL A O 1
ATOM 607 N N . GLU A 1 86 ? -3.961 -14.962 11.266 1.00 91.69 86 GLU A N 1
ATOM 608 C CA . GLU A 1 86 ? -3.486 -13.967 10.300 1.00 91.69 86 GLU A CA 1
ATOM 609 C C . GLU A 1 86 ? -2.220 -14.448 9.581 1.00 91.69 86 GLU A C 1
ATOM 611 O O . GLU A 1 86 ? -2.165 -14.425 8.351 1.00 91.69 86 GLU A O 1
ATOM 616 N N . ALA A 1 87 ? -1.241 -14.984 10.319 1.00 93.25 87 ALA A N 1
ATOM 617 C CA . ALA A 1 87 ? -0.011 -15.537 9.753 1.00 93.25 87 ALA A CA 1
ATOM 618 C C . ALA A 1 87 ? -0.284 -16.725 8.815 1.00 93.25 87 ALA A C 1
ATOM 620 O O . ALA A 1 87 ? 0.323 -16.833 7.745 1.00 93.25 87 ALA A O 1
ATOM 621 N N . PHE A 1 88 ? -1.222 -17.604 9.178 1.00 95.81 88 PHE A N 1
ATOM 622 C CA . PHE A 1 88 ? -1.659 -18.694 8.311 1.00 95.81 88 PHE A CA 1
ATOM 623 C C . PHE A 1 88 ? -2.329 -18.167 7.034 1.00 95.81 88 PHE A C 1
ATOM 625 O O . PHE A 1 88 ? -1.998 -18.616 5.935 1.00 95.81 88 PHE A O 1
ATOM 632 N N . GLY A 1 89 ? -3.215 -17.175 7.156 1.00 93.25 89 GLY A N 1
ATOM 633 C CA . GLY A 1 89 ? -3.845 -16.502 6.020 1.00 93.25 89 GLY A CA 1
ATOM 634 C C . GLY A 1 89 ? -2.829 -15.868 5.073 1.00 93.25 89 GLY A C 1
ATOM 635 O O . GLY A 1 89 ? -2.897 -16.084 3.861 1.00 93.25 89 GLY A O 1
ATOM 636 N N . ALA A 1 90 ? -1.845 -15.158 5.629 1.00 92.19 90 ALA A N 1
ATOM 637 C CA . ALA A 1 90 ? -0.747 -14.555 4.883 1.00 92.19 90 ALA A CA 1
ATOM 638 C C . ALA A 1 90 ? 0.077 -15.613 4.133 1.00 92.19 90 ALA A C 1
ATOM 640 O O . ALA A 1 90 ? 0.343 -15.453 2.942 1.00 92.19 90 ALA A O 1
ATOM 641 N N . TYR A 1 91 ? 0.409 -16.737 4.780 1.00 94.81 91 TYR A N 1
ATOM 642 C CA . TYR A 1 91 ? 1.091 -17.857 4.126 1.00 94.81 91 TYR A CA 1
ATOM 643 C C . TYR A 1 91 ? 0.277 -18.439 2.960 1.00 94.81 91 TYR A C 1
ATOM 645 O O . TYR A 1 91 ? 0.823 -18.682 1.881 1.00 94.81 91 TYR A O 1
ATOM 653 N N . VAL A 1 92 ? -1.030 -18.653 3.151 1.00 93.88 92 VAL A N 1
ATOM 654 C CA . VAL A 1 92 ? -1.923 -19.174 2.102 1.00 93.88 92 VAL A CA 1
ATOM 655 C C . VAL A 1 92 ? -1.978 -18.218 0.907 1.00 93.88 92 VAL A C 1
ATOM 657 O O . VAL A 1 92 ? -1.874 -18.670 -0.238 1.00 93.88 92 VAL A O 1
ATOM 660 N N . LEU A 1 93 ? -2.092 -16.910 1.152 1.00 91.81 93 LEU A N 1
ATOM 661 C CA . LEU A 1 93 ? -2.064 -15.876 0.112 1.00 91.81 93 LEU A CA 1
ATOM 662 C C . LEU A 1 93 ? -0.748 -15.869 -0.657 1.00 91.81 93 LEU A C 1
ATOM 664 O O . LEU A 1 93 ? -0.753 -15.873 -1.885 1.00 91.81 93 LEU A O 1
ATOM 668 N N . GLU A 1 94 ? 0.367 -15.870 0.062 1.00 92.50 94 GLU A N 1
ATOM 669 C CA . GLU A 1 94 ? 1.707 -15.789 -0.507 1.00 92.50 94 GLU A CA 1
ATOM 670 C C . GLU A 1 94 ? 2.018 -17.020 -1.368 1.00 92.50 94 GLU A C 1
ATOM 672 O O . GLU A 1 94 ? 2.428 -16.911 -2.525 1.00 92.50 94 GLU A O 1
ATOM 677 N N . ARG A 1 95 ? 1.709 -18.216 -0.854 1.00 94.06 95 ARG A N 1
ATOM 678 C CA . ARG A 1 95 ? 1.815 -19.470 -1.610 1.00 94.06 95 ARG A CA 1
ATOM 679 C C . ARG A 1 95 ? 0.947 -19.449 -2.870 1.00 94.06 95 ARG A C 1
ATOM 681 O O . ARG A 1 95 ? 1.348 -19.968 -3.917 1.00 94.06 95 ARG A O 1
ATOM 688 N N . THR A 1 96 ? -0.252 -18.883 -2.770 1.00 91.69 96 THR A N 1
ATOM 689 C CA . THR A 1 96 ? -1.171 -18.740 -3.904 1.00 91.69 96 THR A CA 1
ATOM 690 C C . THR A 1 96 ? -0.600 -17.795 -4.953 1.00 91.69 96 THR A C 1
ATOM 692 O O . THR A 1 96 ? -0.610 -18.124 -6.138 1.00 91.69 96 THR A O 1
ATOM 695 N N . ALA A 1 97 ? -0.040 -16.667 -4.524 1.00 91.06 97 ALA A N 1
ATOM 696 C CA . ALA A 1 97 ? 0.590 -15.698 -5.405 1.00 91.06 97 ALA A CA 1
ATOM 697 C C . ALA A 1 97 ? 1.764 -16.335 -6.169 1.00 91.06 97 ALA A C 1
ATOM 699 O O . ALA A 1 97 ? 1.806 -16.257 -7.394 1.00 91.06 97 ALA A O 1
ATOM 700 N N . GLU A 1 98 ? 2.643 -17.076 -5.489 1.00 93.00 98 GLU A N 1
ATOM 701 C CA . GLU A 1 98 ? 3.736 -17.823 -6.136 1.00 93.00 98 GLU A CA 1
ATOM 702 C C . GLU A 1 98 ? 3.235 -18.894 -7.120 1.00 93.00 98 GLU A C 1
ATOM 704 O O . GLU A 1 98 ? 3.825 -19.110 -8.182 1.00 93.00 98 GLU A O 1
ATOM 709 N N . SER A 1 99 ? 2.105 -19.540 -6.822 1.00 92.00 99 SER A N 1
ATOM 710 C CA . SER A 1 99 ? 1.486 -20.515 -7.732 1.00 92.00 99 SER A CA 1
ATOM 711 C C . SER A 1 99 ? 0.975 -19.852 -9.018 1.00 92.00 99 SER A C 1
ATOM 713 O O . SER A 1 99 ? 1.154 -20.400 -10.111 1.00 92.00 99 SER A O 1
ATOM 715 N N . VAL A 1 100 ? 0.406 -18.646 -8.910 1.00 90.62 100 VAL A N 1
ATOM 716 C CA . VAL A 1 100 ? 0.000 -17.822 -10.060 1.00 90.62 100 VAL A CA 1
ATOM 717 C C . VAL A 1 100 ? 1.218 -17.409 -10.891 1.00 90.62 100 VAL A C 1
ATOM 719 O O . VAL A 1 100 ? 1.212 -17.591 -12.111 1.00 90.62 100 VAL A O 1
ATOM 722 N N . VAL A 1 101 ? 2.293 -16.936 -10.251 1.00 92.25 101 VAL A N 1
ATOM 723 C CA . VAL A 1 101 ? 3.548 -16.574 -10.935 1.00 92.25 101 VAL A CA 1
ATOM 724 C C . VAL A 1 101 ? 4.141 -17.770 -11.676 1.00 92.25 101 VAL A C 1
ATOM 726 O O . VAL A 1 101 ? 4.539 -17.650 -12.836 1.00 92.25 101 VAL A O 1
ATOM 729 N N . LEU A 1 102 ? 4.172 -18.946 -11.045 1.00 92.38 102 LEU A N 1
ATOM 730 C CA . LEU A 1 102 ? 4.656 -20.174 -11.671 1.00 92.38 102 LEU A CA 1
ATOM 731 C C . LEU A 1 102 ? 3.838 -20.536 -12.919 1.00 92.38 102 LEU A C 1
ATOM 733 O O . LEU A 1 102 ? 4.417 -20.886 -13.952 1.00 92.38 102 LEU A O 1
ATOM 737 N N . ALA A 1 103 ? 2.509 -20.452 -12.838 1.00 90.69 103 ALA A N 1
ATOM 738 C CA . ALA A 1 103 ? 1.623 -20.723 -13.966 1.00 90.69 103 ALA A CA 1
ATOM 739 C C . ALA A 1 103 ? 1.847 -19.731 -15.121 1.00 90.69 103 ALA A C 1
ATOM 741 O O . ALA A 1 103 ? 1.982 -20.151 -16.275 1.00 90.69 103 ALA A O 1
ATOM 742 N N . ALA A 1 104 ? 1.973 -18.437 -14.810 1.00 90.62 104 ALA A N 1
ATOM 743 C CA . ALA A 1 104 ? 2.274 -17.397 -15.790 1.00 90.62 104 ALA A CA 1
ATOM 744 C C . ALA A 1 104 ? 3.636 -17.634 -16.462 1.00 90.62 104 ALA A C 1
ATOM 746 O O . ALA A 1 104 ? 3.725 -17.685 -17.687 1.00 90.62 104 ALA A O 1
ATOM 747 N N . ARG A 1 105 ? 4.696 -17.891 -15.682 1.00 94.19 105 ARG A N 1
ATOM 748 C CA . ARG A 1 105 ? 6.043 -18.169 -16.212 1.00 94.19 105 ARG A CA 1
ATOM 749 C C . ARG A 1 105 ? 6.070 -19.402 -17.110 1.00 94.19 105 ARG A C 1
ATOM 751 O O . ARG A 1 105 ? 6.672 -19.351 -18.178 1.00 94.19 105 ARG A O 1
ATOM 758 N N . ARG A 1 106 ? 5.400 -20.495 -16.728 1.00 93.19 106 ARG A N 1
ATOM 759 C CA . ARG A 1 106 ? 5.300 -21.702 -17.573 1.00 93.19 106 ARG A CA 1
ATOM 760 C C . ARG A 1 106 ? 4.615 -21.408 -18.906 1.00 93.19 106 ARG A C 1
ATOM 762 O O . ARG A 1 106 ? 5.096 -21.857 -19.946 1.00 93.19 106 ARG A O 1
ATOM 769 N N . THR A 1 107 ? 3.530 -20.640 -18.872 1.00 90.56 107 THR A N 1
ATOM 770 C CA . THR A 1 107 ? 2.766 -20.259 -20.067 1.00 90.56 107 THR A CA 1
ATOM 771 C C . THR A 1 107 ? 3.594 -19.363 -20.983 1.00 90.56 107 THR A C 1
ATOM 773 O O . THR A 1 107 ? 3.756 -19.679 -22.162 1.00 90.56 107 THR A O 1
ATOM 776 N N . LEU A 1 108 ? 4.202 -18.309 -20.435 1.00 92.00 108 LEU A N 1
ATOM 777 C CA . LEU A 1 108 ? 5.037 -17.374 -21.186 1.00 92.00 108 LEU A CA 1
ATOM 778 C C . LEU A 1 108 ? 6.272 -18.050 -21.779 1.00 92.00 108 LEU A C 1
ATOM 780 O O . LEU A 1 108 ? 6.511 -17.916 -22.973 1.00 92.00 108 LEU A O 1
ATOM 784 N N . VAL A 1 109 ? 7.022 -18.837 -21.002 1.00 93.62 109 VAL A N 1
ATOM 785 C CA . VAL A 1 109 ? 8.187 -19.575 -21.522 1.00 93.62 109 VAL A CA 1
ATOM 786 C C . VAL A 1 109 ? 7.763 -20.527 -22.640 1.00 93.62 109 VAL A C 1
ATOM 788 O O . VAL A 1 109 ? 8.383 -20.555 -23.702 1.00 93.62 109 VAL A O 1
ATOM 791 N N . GLY A 1 110 ? 6.666 -21.267 -22.450 1.00 91.19 110 GLY A N 1
ATOM 792 C CA . GLY A 1 110 ? 6.134 -22.166 -23.471 1.00 91.19 110 GLY A CA 1
ATOM 793 C C . GLY A 1 110 ? 5.686 -21.453 -24.752 1.00 91.19 110 GLY A C 1
ATOM 794 O O . GLY A 1 110 ? 5.780 -22.049 -25.828 1.00 91.19 110 GLY A O 1
ATOM 795 N N . ARG A 1 111 ? 5.211 -20.207 -24.640 1.00 90.25 111 ARG A N 1
ATOM 796 C CA . ARG A 1 111 ? 4.804 -19.342 -25.757 1.00 90.25 111 ARG A CA 1
ATOM 797 C C . ARG A 1 111 ? 6.010 -18.753 -26.484 1.00 90.25 111 ARG A C 1
ATOM 799 O O . ARG A 1 111 ? 6.074 -18.848 -27.704 1.00 90.25 111 ARG A O 1
ATOM 806 N N . LEU A 1 112 ? 6.974 -18.206 -25.744 1.00 91.19 112 LEU A N 1
ATOM 807 C CA . LEU A 1 112 ? 8.185 -17.587 -26.289 1.00 91.19 112 LEU A CA 1
ATOM 808 C C . LEU A 1 112 ? 9.036 -18.585 -27.075 1.00 91.19 112 LEU A C 1
ATOM 810 O O . LEU A 1 112 ? 9.523 -18.259 -28.149 1.00 91.19 112 LEU A O 1
ATOM 814 N N . LEU A 1 113 ? 9.152 -19.825 -26.593 1.00 91.50 113 LEU A N 1
ATOM 815 C CA . LEU A 1 113 ? 9.875 -20.886 -27.305 1.00 91.50 113 LEU A CA 1
ATOM 816 C C . LEU A 1 113 ? 9.169 -21.368 -28.580 1.00 91.50 113 LEU A C 1
ATOM 818 O O . LEU A 1 113 ? 9.766 -22.091 -29.371 1.00 91.50 113 LEU A O 1
ATOM 822 N N . ARG A 1 114 ? 7.900 -21.000 -28.772 1.00 90.50 114 ARG A N 1
ATOM 823 C CA . ARG A 1 114 ? 7.114 -21.296 -29.976 1.00 90.50 114 ARG A CA 1
ATOM 824 C C . ARG A 1 114 ? 6.812 -20.034 -30.767 1.00 90.50 114 ARG A C 1
ATOM 826 O O . ARG A 1 114 ? 5.902 -20.046 -31.586 1.00 90.50 114 ARG A O 1
ATOM 833 N N . LEU A 1 115 ? 7.478 -18.923 -30.486 1.00 90.69 115 LEU A N 1
ATOM 834 C CA . LEU A 1 115 ? 7.204 -17.666 -31.159 1.00 90.69 115 LEU A CA 1
ATOM 835 C C . LEU A 1 115 ? 7.644 -17.756 -32.627 1.00 90.69 115 LEU A C 1
ATOM 837 O O . LEU A 1 115 ? 8.699 -18.311 -32.921 1.00 90.69 115 LEU A O 1
ATOM 841 N N . ARG A 1 116 ? 6.854 -17.209 -33.558 1.00 88.69 116 ARG A N 1
ATOM 842 C CA . ARG A 1 116 ? 7.290 -17.120 -34.961 1.00 88.69 116 ARG A CA 1
ATOM 843 C C . ARG A 1 116 ? 8.500 -16.195 -35.072 1.00 88.69 116 ARG A C 1
ATOM 845 O O . ARG A 1 116 ? 8.512 -15.130 -34.455 1.00 88.69 116 ARG A O 1
ATOM 852 N N . ILE A 1 117 ? 9.448 -16.536 -35.945 1.00 87.88 117 ILE A N 1
ATOM 853 C CA . ILE A 1 117 ? 10.658 -15.726 -36.202 1.00 87.88 117 ILE A CA 1
ATOM 854 C C . ILE A 1 117 ? 10.306 -14.259 -36.515 1.00 87.88 117 ILE A C 1
ATOM 856 O O . ILE A 1 117 ? 10.946 -13.346 -36.004 1.00 87.88 117 ILE A O 1
ATOM 860 N N . ALA A 1 118 ? 9.228 -14.022 -37.270 1.00 86.00 118 ALA A N 1
ATOM 861 C CA . ALA A 1 118 ? 8.768 -12.673 -37.606 1.00 86.00 118 ALA A CA 1
ATOM 862 C C . ALA A 1 118 ? 8.380 -11.815 -36.385 1.00 86.00 118 ALA A C 1
ATOM 864 O O . ALA A 1 118 ? 8.517 -10.599 -36.444 1.00 86.00 118 ALA A O 1
ATOM 865 N N . GLU A 1 119 ? 7.885 -12.418 -35.298 1.00 84.19 119 GLU A N 1
ATOM 866 C CA . GLU A 1 119 ? 7.612 -11.697 -34.045 1.00 84.19 119 GLU A CA 1
ATOM 867 C C . GLU A 1 119 ? 8.888 -11.520 -33.216 1.00 84.19 119 GLU A C 1
ATOM 869 O O . GLU A 1 119 ? 9.090 -10.474 -32.605 1.00 84.19 119 GLU A O 1
ATOM 874 N N . TRP A 1 120 ? 9.774 -12.522 -33.226 1.00 84.56 120 TRP A N 1
ATOM 875 C CA . TRP A 1 120 ? 11.058 -12.464 -32.524 1.00 84.56 120 TRP A CA 1
ATOM 876 C C . TRP A 1 120 ? 11.952 -11.325 -33.033 1.00 84.56 120 TRP A C 1
ATOM 878 O O . TRP A 1 120 ? 12.637 -10.676 -32.252 1.00 84.56 120 TRP A O 1
ATOM 888 N N . GLU A 1 121 ? 11.921 -11.039 -34.335 1.00 85.94 121 GLU A N 1
ATOM 889 C CA . GLU A 1 121 ? 12.660 -9.915 -34.924 1.00 85.94 121 GLU A CA 1
ATOM 890 C C . GLU A 1 121 ? 12.041 -8.540 -34.621 1.00 85.94 121 GLU A C 1
ATOM 892 O O . GLU A 1 121 ? 12.716 -7.521 -34.780 1.00 85.94 121 GLU A O 1
ATOM 897 N N . ARG A 1 122 ? 10.766 -8.487 -34.209 1.00 85.19 122 ARG A N 1
ATOM 898 C CA . ARG A 1 122 ? 10.061 -7.231 -33.903 1.00 85.19 122 ARG A CA 1
ATOM 899 C C . ARG A 1 122 ? 10.321 -6.725 -32.489 1.00 85.19 122 ARG A C 1
ATOM 901 O O . ARG A 1 122 ? 10.301 -5.515 -32.284 1.00 85.19 122 ARG A O 1
ATOM 908 N N . ILE A 1 123 ? 10.536 -7.624 -31.530 1.00 84.25 123 ILE A N 1
ATOM 909 C CA . ILE A 1 123 ? 10.605 -7.281 -30.105 1.00 84.25 123 ILE A CA 1
ATOM 910 C C . ILE A 1 123 ? 12.028 -7.522 -29.585 1.00 84.25 123 ILE A C 1
ATOM 912 O O . ILE A 1 123 ? 12.559 -8.620 -29.761 1.00 84.25 123 ILE A O 1
ATOM 916 N N . PRO A 1 124 ? 12.662 -6.543 -28.912 1.00 83.12 124 PRO A N 1
ATOM 917 C CA . PRO A 1 124 ? 13.979 -6.735 -28.319 1.00 83.12 124 PRO A CA 1
ATOM 918 C C . PRO A 1 124 ? 14.003 -7.933 -27.349 1.00 83.12 124 PRO A C 1
ATOM 920 O O . PRO A 1 124 ? 13.137 -8.029 -26.476 1.00 83.12 124 PRO A O 1
ATOM 923 N N . PRO A 1 125 ? 15.022 -8.813 -27.402 1.00 82.06 125 PRO A N 1
ATOM 924 C CA . PRO A 1 125 ? 15.101 -9.979 -26.516 1.00 82.06 125 PRO A CA 1
ATOM 925 C C . PRO A 1 125 ? 15.069 -9.620 -25.023 1.00 82.06 125 PRO A C 1
ATOM 927 O O . PRO A 1 125 ? 14.507 -10.359 -24.217 1.00 82.06 125 PRO A O 1
ATOM 930 N N . GLY A 1 126 ? 15.642 -8.468 -24.655 1.00 82.62 126 GLY A N 1
ATOM 931 C CA . GLY A 1 126 ? 15.631 -7.964 -23.280 1.00 82.62 126 GLY A CA 1
ATOM 932 C C . GLY A 1 126 ? 14.229 -7.628 -22.767 1.00 82.62 126 GLY A C 1
ATOM 933 O O . GLY A 1 126 ? 13.936 -7.891 -21.602 1.00 82.62 126 GLY A O 1
ATOM 934 N N . ASP A 1 127 ? 13.344 -7.135 -23.637 1.00 84.44 127 ASP A N 1
ATOM 935 C CA . ASP A 1 127 ? 11.954 -6.848 -23.279 1.00 84.44 127 ASP A CA 1
ATOM 936 C C . ASP A 1 127 ? 11.187 -8.151 -23.008 1.00 84.44 127 ASP A C 1
ATOM 938 O O . ASP A 1 127 ? 10.587 -8.322 -21.948 1.00 84.44 127 ASP A O 1
ATOM 942 N N . LEU A 1 128 ? 11.322 -9.150 -23.890 1.00 87.19 128 LEU A N 1
ATOM 943 C CA . LEU A 1 128 ? 10.723 -10.477 -23.689 1.00 87.19 128 LEU A CA 1
ATOM 944 C C . LEU A 1 128 ? 11.207 -11.144 -22.389 1.00 87.19 128 LEU A C 1
ATOM 946 O O . LEU A 1 128 ? 10.413 -11.751 -21.666 1.00 87.19 128 LEU A O 1
ATOM 950 N N . MET A 1 129 ? 12.496 -11.010 -22.059 1.00 87.88 129 MET A N 1
ATOM 951 C CA . MET A 1 129 ? 13.053 -11.504 -20.794 1.00 87.88 129 MET A CA 1
ATOM 952 C C . MET A 1 129 ? 12.483 -10.764 -19.578 1.00 87.88 129 MET A C 1
ATOM 954 O O . MET A 1 129 ? 12.149 -11.407 -18.577 1.00 87.88 129 MET A O 1
ATOM 958 N N . SER A 1 130 ? 12.348 -9.438 -19.654 1.00 88.12 130 SER A N 1
ATOM 959 C CA . SER A 1 130 ? 11.760 -8.618 -18.588 1.00 88.12 130 SER A CA 1
ATOM 960 C C . SER A 1 130 ? 10.311 -9.024 -18.302 1.00 88.12 130 SER A C 1
ATOM 962 O O . SER A 1 130 ? 9.947 -9.244 -17.144 1.00 88.12 130 SER A O 1
ATOM 964 N N . ARG A 1 131 ? 9.515 -9.267 -19.351 1.00 88.69 131 ARG A N 1
ATOM 965 C CA . ARG A 1 131 ? 8.118 -9.716 -19.228 1.00 88.69 131 ARG A CA 1
ATOM 966 C C . ARG A 1 131 ? 7.987 -11.064 -18.506 1.00 88.69 131 ARG A C 1
ATOM 968 O O . ARG A 1 131 ? 7.073 -11.266 -17.713 1.00 88.69 131 ARG A O 1
ATOM 975 N N . VAL A 1 132 ? 8.922 -11.996 -18.712 1.00 90.75 132 VAL A N 1
ATOM 976 C CA . VAL A 1 132 ? 8.928 -13.290 -17.996 1.00 90.75 132 VAL A CA 1
ATOM 977 C C . VAL A 1 132 ? 9.404 -13.152 -16.553 1.00 90.75 132 VAL A C 1
ATOM 979 O O . VAL A 1 132 ? 8.953 -13.901 -15.688 1.00 90.75 132 VAL A O 1
ATOM 982 N N . THR A 1 133 ? 10.323 -12.232 -16.273 1.00 90.25 133 THR A N 1
ATOM 983 C CA . THR A 1 133 ? 11.005 -12.142 -14.975 1.00 90.25 133 THR A CA 1
ATOM 984 C C . THR A 1 133 ? 10.377 -11.090 -14.064 1.00 90.25 133 THR A C 1
ATOM 986 O O . THR A 1 133 ? 9.762 -11.445 -13.054 1.00 90.25 133 THR A O 1
ATOM 989 N N . SER A 1 134 ? 10.501 -9.815 -14.428 1.00 88.81 134 SER A N 1
ATOM 990 C CA . SER A 1 134 ? 10.026 -8.667 -13.656 1.00 88.81 134 SER A CA 1
ATOM 991 C C . SER A 1 134 ? 8.501 -8.580 -13.652 1.00 88.81 134 SER A C 1
ATOM 993 O O . SER A 1 134 ? 7.894 -8.537 -12.584 1.00 88.81 134 SER A O 1
ATOM 995 N N . ASP A 1 135 ? 7.856 -8.645 -14.819 1.00 90.44 135 ASP A N 1
ATOM 996 C CA . ASP A 1 135 ? 6.404 -8.418 -14.899 1.00 90.44 135 ASP A CA 1
ATOM 997 C C . ASP A 1 135 ? 5.604 -9.533 -14.223 1.00 90.44 135 ASP A C 1
ATOM 999 O O . ASP A 1 135 ? 4.612 -9.266 -13.547 1.00 90.44 135 ASP A O 1
ATOM 1003 N N . THR A 1 136 ? 6.061 -10.787 -14.313 1.00 89.88 136 THR A N 1
ATOM 1004 C CA . THR A 1 136 ? 5.431 -11.882 -13.556 1.00 89.88 136 THR A CA 1
ATOM 1005 C C . THR A 1 136 ? 5.615 -11.732 -12.049 1.00 89.88 136 THR A C 1
ATOM 1007 O O . THR A 1 136 ? 4.801 -12.247 -11.294 1.00 89.88 136 THR A O 1
ATOM 1010 N N . THR A 1 137 ? 6.639 -11.012 -11.587 1.00 88.50 137 THR A N 1
ATOM 1011 C CA . THR A 1 137 ? 6.793 -10.697 -10.160 1.00 88.50 137 THR A CA 1
ATOM 1012 C C . THR A 1 137 ? 5.792 -9.621 -9.737 1.00 88.50 137 THR A C 1
ATOM 1014 O O . THR A 1 137 ? 5.161 -9.762 -8.697 1.00 88.50 137 THR A O 1
ATOM 1017 N N . LEU A 1 138 ? 5.554 -8.600 -10.565 1.00 86.56 138 LEU A N 1
ATOM 1018 C CA . LEU A 1 138 ? 4.513 -7.590 -10.314 1.00 86.56 138 LEU A CA 1
ATOM 1019 C C . LEU A 1 138 ? 3.096 -8.185 -10.359 1.00 86.56 138 LEU A C 1
ATOM 1021 O O . LEU A 1 138 ? 2.226 -7.780 -9.587 1.00 86.56 138 LEU A O 1
ATOM 1025 N N . LEU A 1 139 ? 2.874 -9.213 -11.188 1.00 86.25 139 LEU A N 1
ATOM 1026 C CA . LEU A 1 139 ? 1.632 -9.991 -11.183 1.00 86.25 139 LEU A CA 1
ATOM 1027 C C . LEU A 1 139 ? 1.338 -10.567 -9.788 1.00 86.25 139 LEU A C 1
ATOM 1029 O O . LEU A 1 139 ? 0.180 -10.593 -9.372 1.00 86.25 139 LEU A O 1
ATOM 1033 N N . ARG A 1 140 ? 2.371 -10.980 -9.041 1.00 84.69 140 ARG A N 1
ATOM 1034 C CA . ARG A 1 140 ? 2.244 -11.496 -7.671 1.00 84.69 140 ARG A CA 1
ATOM 1035 C C . ARG A 1 140 ? 1.549 -10.495 -6.746 1.00 84.69 140 ARG A C 1
ATOM 1037 O O . ARG A 1 140 ? 0.586 -10.863 -6.079 1.00 84.69 140 ARG A O 1
ATOM 1044 N N . ALA A 1 141 ? 2.009 -9.243 -6.750 1.00 79.94 141 ALA A N 1
ATOM 1045 C CA . ALA A 1 141 ? 1.517 -8.187 -5.865 1.00 79.94 141 ALA A CA 1
ATOM 1046 C C . ALA A 1 141 ? 0.039 -7.849 -6.134 1.00 79.94 141 ALA A C 1
ATOM 1048 O O . ALA A 1 141 ? -0.768 -7.734 -5.214 1.00 79.94 141 ALA A O 1
ATOM 1049 N N . VAL A 1 142 ? -0.366 -7.769 -7.401 1.00 83.19 142 VAL A N 1
ATOM 1050 C CA . VAL A 1 142 ? -1.755 -7.420 -7.748 1.00 83.19 142 VAL A CA 1
ATOM 1051 C C . VAL A 1 142 ? -2.739 -8.587 -7.620 1.00 83.19 142 VAL A C 1
ATOM 1053 O O . VAL A 1 142 ? -3.923 -8.367 -7.375 1.00 83.19 142 VAL A O 1
ATOM 1056 N N . SER A 1 143 ? -2.269 -9.834 -7.743 1.00 79.94 143 SER A N 1
ATOM 1057 C CA . SER A 1 143 ? -3.120 -11.036 -7.685 1.00 79.94 143 SER A CA 1
ATOM 1058 C C . SER A 1 143 ? -3.769 -11.264 -6.326 1.00 79.94 143 SER A C 1
ATOM 1060 O O . SER A 1 143 ? -4.895 -11.753 -6.253 1.00 79.94 143 SER A O 1
ATOM 1062 N N . THR A 1 144 ? -3.046 -10.962 -5.250 1.00 82.19 144 THR A N 1
ATOM 1063 C CA . THR A 1 144 ? -3.465 -11.305 -3.887 1.00 82.19 144 THR A CA 1
ATOM 1064 C C . THR A 1 144 ? -3.329 -10.120 -2.943 1.00 82.19 144 THR A C 1
ATOM 1066 O O . THR A 1 144 ? -4.302 -9.771 -2.276 1.00 82.19 144 THR A O 1
ATOM 1069 N N . GLN A 1 145 ? -2.165 -9.468 -2.916 1.00 82.88 145 GLN A N 1
ATOM 1070 C CA . GLN A 1 145 ? -1.861 -8.418 -1.945 1.00 82.88 145 GLN A CA 1
ATOM 1071 C C . GLN A 1 145 ? -2.734 -7.178 -2.152 1.00 82.88 145 GLN A C 1
ATOM 1073 O O . GLN A 1 145 ? -3.369 -6.743 -1.202 1.00 82.88 145 GLN A O 1
ATOM 1078 N N . ALA A 1 146 ? -2.879 -6.674 -3.382 1.00 87.69 146 ALA A N 1
ATOM 1079 C CA . ALA A 1 146 ? -3.734 -5.510 -3.644 1.00 87.69 146 ALA A CA 1
ATOM 1080 C C . ALA A 1 146 ? -5.197 -5.741 -3.214 1.00 87.69 146 ALA A C 1
ATOM 1082 O O . ALA A 1 146 ? -5.796 -4.898 -2.551 1.00 87.69 146 ALA A O 1
ATOM 1083 N N . VAL A 1 147 ? -5.764 -6.908 -3.541 1.00 86.19 147 VAL A N 1
ATOM 1084 C CA . VAL A 1 147 ? -7.162 -7.244 -3.218 1.00 86.19 147 VAL A CA 1
ATOM 1085 C C . VAL A 1 147 ? -7.367 -7.375 -1.711 1.00 86.19 147 VAL A C 1
ATOM 1087 O O . VAL A 1 147 ? -8.333 -6.839 -1.168 1.00 86.19 147 VAL A O 1
ATOM 1090 N N . VAL A 1 148 ? -6.467 -8.079 -1.022 1.00 88.06 148 VAL A N 1
ATOM 1091 C CA . VAL A 1 148 ? -6.613 -8.320 0.417 1.00 88.06 148 VAL A CA 1
ATOM 1092 C C . VAL A 1 148 ? -6.269 -7.083 1.236 1.00 88.06 148 VAL A C 1
ATOM 1094 O O . VAL A 1 148 ? -6.999 -6.785 2.180 1.00 88.06 148 VAL A O 1
ATOM 1097 N N . SER A 1 149 ? -5.247 -6.314 0.862 1.00 90.69 149 SER A N 1
ATOM 1098 C CA . SER A 1 149 ? -4.952 -5.029 1.502 1.00 90.69 149 SER A CA 1
ATOM 1099 C C . SER A 1 149 ? -6.096 -4.033 1.310 1.00 90.69 149 SER A C 1
ATOM 1101 O O . SER A 1 149 ? -6.494 -3.397 2.281 1.00 90.69 149 SER A O 1
ATOM 1103 N N . ALA A 1 150 ? -6.705 -3.963 0.118 1.00 92.50 150 ALA A N 1
ATOM 1104 C CA . ALA A 1 150 ? -7.877 -3.117 -0.110 1.00 92.50 150 ALA A CA 1
ATOM 1105 C C . ALA A 1 150 ? -9.061 -3.534 0.773 1.00 92.50 150 ALA A C 1
ATOM 1107 O O . ALA A 1 150 ? -9.655 -2.697 1.447 1.00 92.50 150 ALA A O 1
ATOM 1108 N N . ALA A 1 151 ? -9.397 -4.827 0.794 1.00 91.94 151 ALA A N 1
ATOM 1109 C CA . ALA A 1 151 ? -10.538 -5.328 1.554 1.00 91.94 151 ALA A CA 1
ATOM 1110 C C . ALA A 1 151 ? -10.330 -5.194 3.071 1.00 91.94 151 ALA A C 1
ATOM 1112 O O . ALA A 1 151 ? -11.197 -4.673 3.769 1.00 91.94 151 ALA A O 1
ATOM 1113 N N . THR A 1 152 ? -9.178 -5.632 3.585 1.00 92.62 152 THR A N 1
ATOM 1114 C CA . THR A 1 152 ? -8.873 -5.550 5.021 1.00 92.62 152 THR A CA 1
ATOM 1115 C C . THR A 1 152 ? -8.667 -4.113 5.475 1.00 92.62 152 THR A C 1
ATOM 1117 O O . THR A 1 152 ? -9.204 -3.745 6.512 1.00 92.62 152 THR A O 1
ATOM 1120 N N . GLY A 1 153 ? -7.974 -3.284 4.688 1.00 94.62 153 GLY A N 1
ATOM 1121 C CA . GLY A 1 153 ? -7.802 -1.859 4.959 1.00 94.62 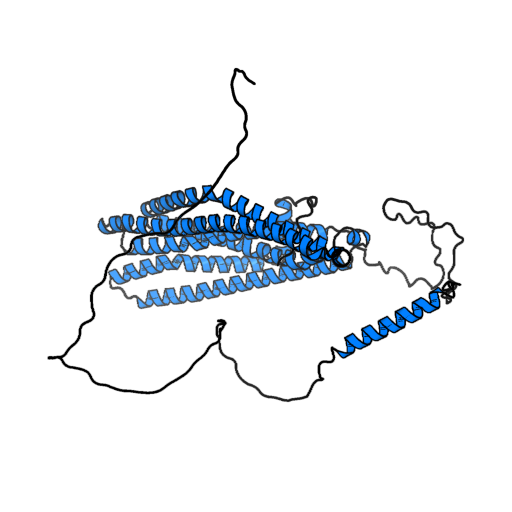153 GLY A CA 1
ATOM 1122 C C . GLY A 1 153 ? -9.139 -1.121 4.998 1.00 94.62 153 GLY A C 1
ATOM 1123 O O . GLY A 1 153 ? -9.410 -0.416 5.963 1.00 94.62 153 GLY A O 1
ATOM 1124 N N . ALA A 1 154 ? -10.025 -1.348 4.021 1.00 95.81 154 ALA A N 1
ATOM 1125 C CA . ALA A 1 154 ? -11.347 -0.719 3.996 1.00 95.81 154 ALA A CA 1
ATOM 1126 C C . ALA A 1 154 ? -12.216 -1.152 5.183 1.00 95.81 154 ALA A C 1
ATOM 1128 O O . ALA A 1 154 ? -12.788 -0.305 5.868 1.00 95.81 154 ALA A O 1
ATOM 1129 N N . VAL A 1 155 ? -12.301 -2.461 5.452 1.00 95.56 155 VAL A N 1
ATOM 1130 C CA . VAL A 1 155 ? -13.104 -2.985 6.567 1.00 95.56 155 VAL A CA 1
ATOM 1131 C C . VAL A 1 155 ? -12.555 -2.500 7.905 1.00 95.56 155 VAL A C 1
ATOM 1133 O O . VAL A 1 155 ? -13.330 -2.021 8.727 1.00 95.56 155 VAL A O 1
ATOM 1136 N N . ALA A 1 156 ? -11.240 -2.576 8.123 1.00 95.25 156 ALA A N 1
ATOM 1137 C CA . ALA A 1 156 ? -10.621 -2.148 9.373 1.00 95.25 156 ALA A CA 1
ATOM 1138 C C . ALA A 1 156 ? -10.748 -0.636 9.590 1.00 95.25 156 ALA A C 1
ATOM 1140 O O . ALA A 1 156 ? -11.054 -0.210 10.700 1.00 95.25 156 ALA A O 1
ATOM 1141 N N . PHE A 1 157 ? -10.584 0.169 8.535 1.00 95.94 157 PHE A N 1
ATOM 1142 C CA . PHE A 1 157 ? -10.778 1.617 8.593 1.00 95.94 157 PHE A CA 1
ATOM 1143 C C . PHE A 1 157 ? -12.218 1.972 8.977 1.00 95.94 157 PHE A C 1
ATOM 1145 O O . PHE A 1 157 ? -12.438 2.696 9.946 1.00 95.94 157 PHE A O 1
ATOM 1152 N N . VAL A 1 158 ? -13.207 1.419 8.265 1.00 96.88 158 VAL A N 1
ATOM 1153 C CA . VAL A 1 158 ? -14.627 1.677 8.550 1.00 96.88 158 VAL A CA 1
ATOM 1154 C C . VAL A 1 158 ? -14.992 1.197 9.952 1.00 96.88 158 VAL A C 1
ATOM 1156 O O . VAL A 1 158 ? -15.624 1.937 10.701 1.00 96.88 158 VAL A O 1
ATOM 1159 N N . ALA A 1 159 ? -14.564 -0.006 10.339 1.00 96.25 159 ALA A N 1
ATOM 1160 C CA . ALA A 1 159 ? -14.826 -0.541 11.669 1.00 96.25 159 ALA A CA 1
ATOM 1161 C C . ALA A 1 159 ? -14.203 0.333 12.768 1.00 96.25 159 ALA A C 1
ATOM 1163 O O . ALA A 1 159 ? -14.874 0.625 13.754 1.00 96.25 159 ALA A O 1
ATOM 1164 N N . ALA A 1 160 ? -12.963 0.801 12.591 1.00 95.94 160 ALA A N 1
ATOM 1165 C CA . ALA A 1 160 ? -12.297 1.666 13.561 1.00 95.94 160 ALA A CA 1
ATOM 1166 C C . ALA A 1 160 ? -13.032 3.002 13.711 1.00 95.94 160 ALA A C 1
ATOM 1168 O O . ALA A 1 160 ? -13.325 3.408 14.831 1.00 95.94 160 ALA A O 1
ATOM 1169 N N . VAL A 1 161 ? -13.413 3.643 12.601 1.00 96.69 161 VAL A N 1
ATOM 1170 C CA . VAL A 1 161 ? -14.191 4.894 12.621 1.00 96.69 161 VAL A CA 1
ATOM 1171 C C . VAL A 1 161 ? -15.544 4.697 13.309 1.00 96.69 161 VAL A C 1
ATOM 1173 O O . VAL A 1 161 ? -15.935 5.522 14.134 1.00 96.69 161 VAL A O 1
ATOM 1176 N N . VAL A 1 162 ? -16.242 3.595 13.021 1.00 97.38 162 VAL A N 1
ATOM 1177 C CA . VAL A 1 162 ? -17.521 3.261 13.666 1.00 97.38 162 VAL A CA 1
ATOM 1178 C C . VAL A 1 162 ? -17.339 3.071 15.173 1.00 97.38 162 VAL A C 1
ATOM 1180 O O . VAL A 1 162 ? -18.102 3.641 15.949 1.00 97.38 162 VAL A O 1
ATOM 1183 N N . VAL A 1 163 ? -16.317 2.330 15.613 1.00 97.19 163 VAL A N 1
ATOM 1184 C CA . VAL A 1 163 ? -16.049 2.152 17.049 1.00 97.19 163 VAL A CA 1
ATOM 1185 C C . VAL A 1 163 ? -15.659 3.474 17.712 1.00 97.19 163 VAL A C 1
ATOM 1187 O O . VAL A 1 163 ? -16.162 3.776 18.790 1.00 97.19 163 VAL A O 1
ATOM 1190 N N . MET A 1 164 ? -14.828 4.301 17.074 1.00 97.56 164 MET A N 1
ATOM 1191 C CA . MET A 1 164 ? -14.488 5.635 17.584 1.00 97.56 164 MET A CA 1
ATOM 1192 C C . MET A 1 164 ? -15.731 6.521 17.735 1.00 97.56 164 MET A C 1
ATOM 1194 O O . MET A 1 164 ? -15.855 7.212 18.743 1.00 97.56 164 MET A O 1
ATOM 1198 N N . ALA A 1 165 ? -16.676 6.457 16.792 1.00 97.56 165 ALA A N 1
ATOM 1199 C CA . ALA A 1 165 ? -17.950 7.170 16.888 1.00 97.56 165 ALA A CA 1
ATOM 1200 C C . ALA A 1 165 ? -18.801 6.685 18.073 1.00 97.56 165 ALA A C 1
ATOM 1202 O O . ALA A 1 165 ? -19.407 7.503 18.760 1.00 97.56 165 ALA A O 1
ATOM 1203 N N . PHE A 1 166 ? -18.823 5.373 18.337 1.00 97.00 166 PHE A N 1
ATOM 1204 C CA . PHE A 1 166 ? -19.498 4.807 19.511 1.00 97.00 166 PHE A CA 1
ATOM 1205 C C . PHE A 1 166 ? -18.823 5.175 20.835 1.00 97.00 166 PHE A C 1
ATOM 1207 O O . PHE A 1 166 ? -19.507 5.251 21.853 1.00 97.00 166 PHE A O 1
ATOM 1214 N N . LEU A 1 167 ? -17.502 5.380 20.842 1.00 95.56 167 LEU A N 1
ATOM 1215 C CA . LEU A 1 167 ? -16.779 5.817 22.035 1.00 95.56 167 LEU A CA 1
ATOM 1216 C C . LEU A 1 167 ? -17.106 7.271 22.377 1.00 95.56 167 LEU A C 1
ATOM 1218 O O . LEU A 1 167 ? -17.520 7.536 23.502 1.00 95.56 167 LEU A O 1
ATOM 1222 N N . ASP A 1 168 ? -16.910 8.193 21.431 1.00 97.44 168 ASP A N 1
ATOM 1223 C CA . ASP A 1 168 ? -17.287 9.600 21.583 1.00 97.44 168 ASP A CA 1
ATOM 1224 C C . ASP A 1 168 ? -17.242 10.337 20.227 1.00 97.44 168 ASP A C 1
ATOM 1226 O O . ASP A 1 168 ? -16.193 10.463 19.585 1.00 97.44 168 ASP A O 1
ATOM 1230 N N . VAL A 1 169 ? -18.390 10.866 19.793 1.00 97.50 169 VAL A N 1
ATOM 1231 C CA . VAL A 1 169 ? -18.528 11.568 18.502 1.00 97.50 169 VAL A CA 1
ATOM 1232 C C . VAL A 1 169 ? -17.787 12.913 18.489 1.00 97.50 169 VAL A C 1
ATOM 1234 O O . VAL A 1 169 ? -17.321 13.345 17.434 1.00 97.50 169 VAL A O 1
ATOM 1237 N N . VAL A 1 170 ? -17.632 13.574 19.642 1.00 97.25 170 VAL A N 1
ATOM 1238 C CA . VAL A 1 170 ? -16.933 14.866 19.742 1.00 97.25 170 VAL A CA 1
ATOM 1239 C C . VAL A 1 170 ? -15.434 14.663 19.530 1.00 97.25 170 VAL A C 1
ATOM 1241 O O . VAL A 1 170 ? -14.831 15.364 18.718 1.00 97.25 170 VAL A O 1
ATOM 1244 N N . LEU A 1 171 ? -14.837 13.661 20.182 1.00 97.44 171 LEU A N 1
ATOM 1245 C CA . LEU A 1 171 ? -13.432 13.293 19.985 1.00 97.44 171 LEU A CA 1
ATOM 1246 C C . LEU A 1 171 ? -13.158 12.849 18.543 1.00 97.44 171 LEU A C 1
ATOM 1248 O O . LEU A 1 171 ? -12.113 13.199 17.982 1.00 97.44 171 LEU A O 1
ATOM 1252 N N . LEU A 1 172 ? -14.101 12.142 17.909 1.00 97.62 172 LEU A N 1
ATOM 1253 C CA . LEU A 1 172 ? -14.016 11.803 16.485 1.00 97.62 172 LEU A CA 1
ATOM 1254 C C . LEU A 1 172 ? -14.021 13.055 15.605 1.00 97.62 172 LEU A C 1
ATOM 1256 O O . LEU A 1 172 ? -13.176 13.170 14.718 1.00 97.62 172 LEU A O 1
ATOM 1260 N N . GLY A 1 173 ? -14.917 14.007 15.870 1.00 97.75 173 GLY A N 1
ATOM 1261 C CA . GLY A 1 173 ? -14.970 15.281 15.154 1.00 97.75 173 GLY A CA 1
ATOM 1262 C C . GLY A 1 173 ? -13.672 16.083 15.276 1.00 97.75 173 GLY A C 1
ATOM 1263 O O . GLY A 1 173 ? -13.165 16.581 14.273 1.00 97.75 173 GLY A O 1
ATOM 1264 N N . VAL A 1 174 ? -13.087 16.145 16.478 1.00 97.00 174 VAL A N 1
ATOM 1265 C CA . VAL A 1 174 ? -11.785 16.794 16.720 1.00 97.00 174 VAL A CA 1
ATOM 1266 C C . VAL A 1 174 ? -10.675 16.102 15.930 1.00 97.00 174 VAL A C 1
ATOM 1268 O O . VAL A 1 174 ? -9.911 16.762 15.228 1.00 97.00 174 VAL A O 1
ATOM 1271 N N . THR A 1 175 ? -10.618 14.772 15.998 1.00 95.25 175 THR A N 1
ATOM 1272 C CA . THR A 1 175 ? -9.623 13.965 15.277 1.00 95.25 175 THR A CA 1
ATOM 1273 C C . THR A 1 175 ? -9.715 14.188 13.774 1.00 95.25 175 THR A C 1
ATOM 1275 O O . THR A 1 175 ? -8.717 14.503 13.128 1.00 95.25 175 THR A O 1
ATOM 1278 N N . LEU A 1 176 ? -10.924 14.074 13.217 1.00 94.94 176 LEU A N 1
ATOM 1279 C CA . LEU A 1 176 ? -11.169 14.280 11.797 1.00 94.94 176 LEU A CA 1
ATOM 1280 C C . LEU A 1 176 ? -10.841 15.717 11.388 1.00 94.94 176 LEU A C 1
ATOM 1282 O O . LEU A 1 176 ? -10.227 15.920 10.348 1.00 94.94 176 LEU A O 1
ATOM 1286 N N . GLY A 1 177 ? -11.180 16.701 12.222 1.00 95.94 177 GLY A N 1
ATOM 1287 C CA . GLY A 1 177 ? -10.830 18.101 12.005 1.00 95.94 177 GLY A CA 1
ATOM 1288 C C . GLY A 1 177 ? -9.323 18.302 11.864 1.00 95.94 177 GLY A C 1
ATOM 1289 O O . GLY A 1 177 ? -8.883 18.917 10.893 1.00 95.94 177 GLY A O 1
ATOM 1290 N N . VAL A 1 178 ? -8.518 17.736 12.768 1.00 94.00 178 VAL A N 1
ATOM 1291 C CA . VAL A 1 178 ? -7.052 17.839 12.688 1.00 94.00 178 VAL A CA 1
ATOM 1292 C C . VAL A 1 178 ? -6.508 17.105 11.461 1.00 94.00 178 VAL A C 1
ATOM 1294 O O . VAL A 1 178 ? -5.737 17.690 10.700 1.00 94.00 178 VAL A O 1
ATOM 1297 N N . ILE A 1 179 ? -6.940 15.862 11.226 1.00 89.44 179 ILE A N 1
ATOM 1298 C CA . ILE A 1 179 ? -6.467 15.049 10.095 1.00 89.44 179 ILE A CA 1
ATOM 1299 C C . ILE A 1 179 ? -6.820 15.708 8.758 1.00 89.44 179 ILE A C 1
ATOM 1301 O O . ILE A 1 179 ? -5.962 15.816 7.890 1.00 89.44 179 ILE A O 1
ATOM 1305 N N . VAL A 1 180 ? -8.052 16.192 8.584 1.00 92.00 180 VAL A N 1
ATOM 1306 C CA . VAL A 1 180 ? -8.477 16.877 7.352 1.00 92.00 180 VAL A CA 1
ATOM 1307 C C . VAL A 1 180 ? -7.729 18.197 7.172 1.00 92.00 180 VAL A C 1
ATOM 1309 O O . VAL A 1 180 ? -7.362 18.531 6.050 1.00 92.00 180 VAL A O 1
ATOM 1312 N N . SER A 1 181 ? -7.450 18.930 8.252 1.00 93.25 181 SER A N 1
ATOM 1313 C CA . SER A 1 181 ? -6.718 20.200 8.171 1.00 93.25 181 SER A CA 1
ATOM 1314 C C . SER A 1 181 ? -5.264 19.993 7.745 1.00 93.25 181 SER A C 1
ATOM 1316 O O . SER A 1 181 ? -4.800 20.612 6.786 1.00 93.25 181 SER A O 1
ATOM 1318 N N . VAL A 1 182 ? -4.540 19.105 8.433 1.00 89.00 182 VAL A N 1
ATOM 1319 C CA . VAL A 1 182 ? -3.118 18.862 8.151 1.00 89.00 182 VAL A CA 1
ATOM 1320 C C . VAL A 1 182 ? -2.947 18.038 6.877 1.00 89.00 182 VAL A C 1
ATOM 1322 O O . VAL A 1 182 ? -2.161 18.408 6.008 1.00 89.00 182 VAL A O 1
ATOM 1325 N N . GLY A 1 183 ? -3.739 16.977 6.710 1.00 85.44 183 GLY A N 1
ATOM 1326 C CA . GLY A 1 183 ? -3.750 16.150 5.505 1.00 85.44 183 GLY A CA 1
ATOM 1327 C C . GLY A 1 183 ? -4.209 16.923 4.269 1.00 85.44 183 GLY A C 1
ATOM 1328 O O . GLY A 1 183 ? -3.641 16.754 3.195 1.00 85.44 183 GLY A O 1
ATOM 1329 N N . GLY A 1 184 ? -5.169 17.840 4.411 1.00 88.06 184 GLY A N 1
ATOM 1330 C CA . GLY A 1 184 ? -5.574 18.753 3.342 1.00 88.06 184 GLY A CA 1
ATOM 1331 C C . GLY A 1 184 ? -4.440 19.686 2.916 1.00 88.06 184 GLY A C 1
ATOM 1332 O O . GLY A 1 184 ? -4.194 19.844 1.721 1.00 88.06 184 GLY A O 1
ATOM 1333 N N . ALA A 1 185 ? -3.690 20.245 3.871 1.00 88.25 185 ALA A N 1
ATOM 1334 C CA . ALA A 1 185 ? -2.501 21.041 3.571 1.00 88.25 185 ALA A CA 1
ATOM 1335 C C . ALA A 1 185 ? -1.398 20.206 2.890 1.00 88.25 185 ALA A C 1
ATOM 1337 O O . ALA A 1 185 ? -0.793 20.663 1.919 1.00 88.25 185 ALA A O 1
ATOM 1338 N N . ALA A 1 186 ? -1.175 18.967 3.341 1.00 85.81 186 ALA A N 1
ATOM 1339 C CA . ALA A 1 186 ? -0.229 18.040 2.720 1.00 85.81 186 ALA A CA 1
ATOM 1340 C C . ALA A 1 186 ? -0.657 17.632 1.297 1.00 85.81 186 ALA A C 1
ATOM 1342 O O . ALA A 1 186 ? 0.176 17.554 0.392 1.00 85.81 186 ALA A O 1
ATOM 1343 N N . ALA A 1 187 ? -1.959 17.457 1.052 1.00 86.19 187 ALA A N 1
ATOM 1344 C CA . ALA A 1 187 ? -2.500 17.115 -0.263 1.00 86.19 187 ALA A CA 1
ATOM 1345 C C . ALA A 1 187 ? -2.201 18.186 -1.327 1.00 86.19 187 ALA A C 1
ATOM 1347 O O . ALA A 1 187 ? -2.003 17.850 -2.495 1.00 86.19 187 ALA A O 1
ATOM 1348 N N . LEU A 1 188 ? -2.075 19.462 -0.940 1.00 88.56 188 LEU A N 1
ATOM 1349 C CA . LEU A 1 188 ? -1.659 20.543 -1.847 1.00 88.56 188 LEU A CA 1
ATOM 1350 C C . LEU A 1 188 ? -0.215 20.375 -2.357 1.00 88.56 188 LEU A C 1
ATOM 1352 O O . LEU A 1 188 ? 0.141 20.921 -3.402 1.00 88.56 188 LEU A O 1
ATOM 1356 N N . VAL A 1 189 ? 0.614 19.612 -1.641 1.00 87.50 189 VAL A N 1
ATOM 1357 C CA . VAL A 1 189 ? 2.022 19.352 -1.976 1.00 87.50 189 VAL A CA 1
ATOM 1358 C C . VAL A 1 189 ? 2.179 18.112 -2.866 1.00 87.50 189 VAL A C 1
ATOM 1360 O O . VAL A 1 189 ? 3.153 18.016 -3.613 1.00 87.50 189 VAL A O 1
ATOM 1363 N N . MET A 1 190 ? 1.203 17.196 -2.878 1.00 86.75 190 MET A N 1
ATOM 1364 C CA . MET A 1 190 ? 1.258 15.948 -3.659 1.00 86.75 190 MET A CA 1
ATOM 1365 C C . MET A 1 190 ? 1.562 16.139 -5.159 1.00 86.75 190 MET A C 1
ATOM 1367 O O . MET A 1 190 ? 2.409 15.412 -5.684 1.00 86.75 190 MET A O 1
ATOM 1371 N N . PRO A 1 191 ? 0.988 17.131 -5.873 1.00 90.00 191 PRO A N 1
ATOM 1372 C CA . PRO A 1 191 ? 1.338 17.376 -7.274 1.00 90.00 191 PRO A CA 1
ATOM 1373 C C . PRO A 1 191 ? 2.804 17.780 -7.475 1.00 90.00 191 PRO A C 1
ATOM 1375 O O . PRO A 1 191 ? 3.384 17.505 -8.525 1.00 90.00 191 PRO A O 1
ATOM 1378 N N . GLN A 1 192 ? 3.410 18.445 -6.487 1.00 90.38 192 GLN A N 1
ATOM 1379 C CA . GLN A 1 192 ? 4.813 18.859 -6.547 1.00 90.38 192 GLN A CA 1
ATOM 1380 C C . GLN A 1 192 ? 5.745 17.666 -6.341 1.00 90.38 192 GLN A C 1
ATOM 1382 O O . GLN A 1 192 ? 6.742 17.569 -7.053 1.00 90.38 192 GLN A O 1
ATOM 1387 N N . ILE A 1 193 ? 5.383 16.740 -5.444 1.00 89.38 193 ILE A N 1
ATOM 1388 C CA . ILE A 1 193 ? 6.081 15.457 -5.281 1.00 89.38 193 ILE A CA 1
ATOM 1389 C C . ILE A 1 193 ? 6.053 14.701 -6.607 1.00 89.38 193 ILE A C 1
ATOM 1391 O O . ILE A 1 193 ? 7.109 14.426 -7.166 1.00 89.38 193 ILE A O 1
ATOM 1395 N N . ALA A 1 194 ? 4.860 14.479 -7.171 1.00 88.81 194 ALA A N 1
ATOM 1396 C CA . ALA A 1 194 ? 4.701 13.735 -8.419 1.00 88.81 194 ALA A CA 1
ATOM 1397 C C . ALA A 1 194 ? 5.561 14.310 -9.561 1.00 88.81 194 ALA A C 1
ATOM 1399 O O . ALA A 1 194 ? 6.301 13.574 -10.209 1.00 88.81 194 ALA A O 1
ATOM 1400 N N . ARG A 1 195 ? 5.540 15.637 -9.755 1.00 92.19 195 ARG A N 1
ATOM 1401 C CA . ARG A 1 195 ? 6.356 16.320 -10.776 1.00 92.19 195 ARG A CA 1
ATOM 1402 C C . ARG A 1 195 ? 7.858 16.228 -10.506 1.00 92.19 195 ARG A C 1
ATOM 1404 O O . ARG A 1 195 ? 8.641 16.112 -11.446 1.00 92.19 195 ARG A O 1
ATOM 1411 N N . ALA A 1 196 ? 8.286 16.337 -9.249 1.00 90.38 196 ALA A N 1
ATOM 1412 C CA . ALA A 1 196 ? 9.700 16.236 -8.890 1.00 90.38 196 ALA A CA 1
ATOM 1413 C C . ALA A 1 196 ? 10.226 14.809 -9.105 1.00 90.38 196 ALA A C 1
ATOM 1415 O O . ALA A 1 196 ? 11.307 14.629 -9.674 1.00 90.38 196 ALA A O 1
ATOM 1416 N N . THR A 1 197 ? 9.432 13.803 -8.729 1.00 89.06 197 THR A N 1
ATOM 1417 C CA . THR A 1 197 ? 9.732 12.393 -8.978 1.00 89.06 197 THR A CA 1
ATOM 1418 C C . THR A 1 197 ? 9.798 12.105 -10.477 1.00 89.06 197 THR A C 1
ATOM 1420 O O . THR A 1 197 ? 10.775 11.516 -10.929 1.00 89.06 197 THR A O 1
ATOM 1423 N N . GLU A 1 198 ? 8.829 12.577 -11.266 1.00 91.94 198 GLU A N 1
ATOM 1424 C CA . GLU A 1 198 ? 8.805 12.410 -12.726 1.00 91.94 198 GLU A CA 1
ATOM 1425 C C . GLU A 1 198 ? 10.079 12.963 -13.384 1.00 91.94 198 GLU A C 1
ATOM 1427 O O . GLU A 1 198 ? 10.796 12.224 -14.058 1.00 91.94 198 GLU A O 1
ATOM 1432 N N . ARG A 1 199 ? 10.453 14.215 -13.084 1.00 92.50 199 ARG A N 1
ATOM 1433 C CA . ARG A 1 199 ? 11.695 14.828 -13.600 1.00 92.50 199 ARG A CA 1
ATOM 1434 C C . ARG A 1 199 ? 12.955 14.082 -13.167 1.00 92.50 199 ARG A C 1
ATOM 1436 O O . ARG A 1 199 ? 13.936 14.022 -13.911 1.00 92.50 199 ARG A O 1
ATOM 1443 N N . SER A 1 200 ? 12.963 13.534 -11.950 1.00 91.38 200 SER A N 1
ATOM 1444 C CA . SER A 1 200 ? 14.074 12.706 -11.479 1.00 91.38 200 SER A CA 1
ATOM 1445 C C . SER A 1 200 ? 14.197 11.433 -12.318 1.00 91.38 200 SER A C 1
ATOM 1447 O O . SER A 1 200 ? 15.297 11.112 -12.774 1.00 91.38 200 SER A O 1
ATOM 1449 N N . GLN A 1 201 ? 13.079 10.760 -12.602 1.00 90.62 201 GLN A N 1
ATOM 1450 C CA . GLN A 1 201 ? 13.058 9.549 -13.425 1.00 90.62 201 GLN A CA 1
ATOM 1451 C C . GLN A 1 201 ? 13.435 9.822 -14.884 1.00 90.62 201 GLN A C 1
ATOM 1453 O O . GLN A 1 201 ? 14.222 9.066 -15.455 1.00 90.62 201 GLN A O 1
ATOM 1458 N N . GLU A 1 202 ? 12.964 10.923 -15.475 1.00 91.81 202 GLU A N 1
ATOM 1459 C CA . GLU A 1 202 ? 13.375 11.351 -16.819 1.00 91.81 202 GLU A CA 1
ATOM 1460 C C . GLU A 1 202 ? 14.898 11.523 -16.907 1.00 91.81 202 GLU A C 1
ATOM 1462 O O . GLU A 1 202 ? 15.550 10.963 -17.793 1.00 91.81 202 GLU A O 1
ATOM 1467 N N . ALA A 1 203 ? 15.497 12.219 -15.935 1.00 91.00 203 ALA A N 1
ATOM 1468 C CA . ALA A 1 203 ? 16.940 12.427 -15.886 1.00 91.00 203 ALA A CA 1
ATOM 1469 C C . ALA A 1 203 ? 17.728 11.120 -15.664 1.00 91.00 203 ALA A C 1
ATOM 1471 O O . ALA A 1 203 ? 18.825 10.961 -16.204 1.00 91.00 203 ALA A O 1
ATOM 1472 N N . VAL A 1 204 ? 17.183 10.158 -14.912 1.00 93.38 204 VAL A N 1
ATOM 1473 C CA . VAL A 1 204 ? 17.756 8.802 -14.802 1.00 93.38 204 VAL A CA 1
ATOM 1474 C C . VAL A 1 204 ? 17.657 8.047 -16.136 1.00 93.38 204 VAL A C 1
ATOM 1476 O O . VAL A 1 204 ? 18.593 7.337 -16.524 1.00 93.38 204 VAL A O 1
ATOM 1479 N N . GLY A 1 205 ? 16.569 8.234 -16.884 1.00 90.94 205 GLY A N 1
ATOM 1480 C CA . GLY A 1 205 ? 16.411 7.718 -18.244 1.00 90.94 205 GLY A CA 1
ATOM 1481 C C . GLY A 1 205 ? 17.509 8.216 -19.189 1.00 90.94 205 GLY A C 1
ATOM 1482 O O . GLY A 1 205 ? 18.112 7.419 -19.911 1.00 90.94 205 GLY A O 1
ATOM 1483 N N . GLU A 1 206 ? 17.862 9.504 -19.121 1.00 93.44 206 GLU A N 1
ATOM 1484 C CA . GLU A 1 206 ? 18.952 10.084 -19.922 1.00 93.44 206 GLU A CA 1
ATOM 1485 C C . GLU A 1 206 ? 20.311 9.411 -19.668 1.00 93.44 206 GLU A C 1
ATOM 1487 O O . GLU A 1 206 ? 21.096 9.229 -20.604 1.00 93.44 206 GLU A O 1
ATOM 1492 N N . ILE A 1 207 ? 20.594 9.021 -18.418 1.00 95.00 207 ILE A N 1
ATOM 1493 C CA . ILE A 1 207 ? 21.813 8.278 -18.056 1.00 95.00 207 ILE A CA 1
ATOM 1494 C C . ILE A 1 207 ? 21.827 6.931 -18.780 1.00 95.00 207 ILE A C 1
ATOM 1496 O O . ILE A 1 207 ? 22.840 6.567 -19.379 1.00 95.00 207 ILE A O 1
ATOM 1500 N N . SER A 1 208 ? 20.699 6.216 -18.757 1.00 91.88 208 SER A N 1
ATOM 1501 C CA . SER A 1 208 ? 20.557 4.901 -19.392 1.00 91.88 208 SER A CA 1
ATOM 1502 C C . SER A 1 208 ? 20.772 4.988 -20.903 1.00 91.88 208 SER A C 1
ATOM 1504 O O . SER A 1 208 ? 21.590 4.249 -21.445 1.00 91.88 208 SER A O 1
ATOM 1506 N N . VAL A 1 209 ? 20.141 5.965 -21.564 1.00 92.44 209 VAL A N 1
ATOM 1507 C CA . VAL A 1 209 ? 20.319 6.229 -23.004 1.00 92.44 209 VAL A CA 1
ATOM 1508 C C . VAL A 1 209 ? 21.766 6.620 -23.329 1.00 92.44 209 VAL A C 1
ATOM 1510 O O . VAL A 1 209 ? 22.326 6.206 -24.347 1.00 92.44 209 VAL A O 1
ATOM 1513 N N . GLY A 1 210 ? 22.396 7.435 -22.479 1.00 92.88 210 GLY A N 1
ATOM 1514 C CA . GLY A 1 210 ? 23.802 7.808 -22.621 1.00 92.88 210 GLY A CA 1
ATOM 1515 C C . GLY A 1 210 ? 24.730 6.599 -22.555 1.00 92.88 210 GLY A C 1
ATOM 1516 O O . GLY A 1 210 ? 25.602 6.440 -23.410 1.00 92.88 210 GLY A O 1
ATOM 1517 N N . LEU A 1 211 ? 24.508 5.726 -21.576 1.00 93.56 211 LEU A N 1
ATOM 1518 C CA . LEU A 1 211 ? 25.312 4.531 -21.368 1.00 93.56 211 LEU A CA 1
ATOM 1519 C C . LEU A 1 211 ? 25.097 3.495 -22.476 1.00 93.56 211 LEU A C 1
ATOM 1521 O O . LEU A 1 211 ? 26.073 2.949 -22.983 1.00 93.56 211 LEU A O 1
ATOM 1525 N N . GLU A 1 212 ? 23.853 3.267 -22.898 1.00 91.50 212 GLU A N 1
ATOM 1526 C CA . GLU A 1 212 ? 23.523 2.376 -24.014 1.00 91.50 212 GLU A CA 1
ATOM 1527 C C . GLU A 1 212 ? 24.247 2.804 -25.295 1.00 91.50 212 GLU A C 1
ATOM 1529 O O . GLU A 1 212 ? 24.899 1.984 -25.944 1.00 91.50 212 GLU A O 1
ATOM 1534 N N . ARG A 1 213 ? 24.230 4.106 -25.615 1.00 92.69 213 ARG A N 1
ATOM 1535 C CA . ARG A 1 213 ? 24.950 4.658 -26.771 1.00 92.69 213 ARG A CA 1
ATOM 1536 C C . ARG A 1 213 ? 26.459 4.426 -26.666 1.00 92.69 213 ARG A C 1
ATOM 1538 O O . ARG A 1 213 ? 27.075 3.951 -27.620 1.00 92.69 213 ARG A O 1
ATOM 1545 N N . SER A 1 214 ? 27.055 4.752 -25.520 1.00 93.88 214 SER A N 1
ATOM 1546 C CA . SER A 1 214 ? 28.504 4.646 -25.309 1.00 93.88 214 SER A CA 1
ATOM 1547 C C . SER A 1 214 ? 28.995 3.199 -25.302 1.00 93.88 214 SER A C 1
ATOM 1549 O O . SER A 1 214 ? 30.055 2.908 -25.852 1.00 93.88 214 SER A O 1
ATOM 1551 N N . LEU A 1 215 ? 28.223 2.277 -24.722 1.00 93.50 215 LEU A N 1
ATOM 1552 C CA . LEU A 1 215 ? 28.548 0.851 -24.707 1.00 93.50 215 LEU A CA 1
ATOM 1553 C C . LEU A 1 215 ? 28.288 0.191 -26.066 1.00 93.50 215 LEU A C 1
ATOM 1555 O O . LEU A 1 215 ? 29.108 -0.607 -26.521 1.00 93.50 215 LEU A O 1
ATOM 1559 N N . GLY A 1 216 ? 27.207 0.562 -26.755 1.00 93.56 216 GLY A N 1
ATOM 1560 C CA . GLY A 1 216 ? 26.916 0.092 -28.111 1.00 93.56 216 GLY A CA 1
ATOM 1561 C C . GLY A 1 216 ? 27.995 0.502 -29.120 1.00 93.56 216 GLY A C 1
ATOM 1562 O O . GLY A 1 216 ? 28.361 -0.283 -29.993 1.00 93.56 216 GLY A O 1
ATOM 1563 N N . ALA A 1 217 ? 28.573 1.696 -28.954 1.00 94.81 217 ALA A N 1
ATOM 1564 C CA . ALA A 1 217 ? 29.651 2.225 -29.791 1.00 94.81 217 ALA A CA 1
ATOM 1565 C C . ALA A 1 217 ? 31.040 2.158 -29.126 1.00 94.81 217 ALA A C 1
ATOM 1567 O O . ALA A 1 217 ? 31.940 2.913 -29.497 1.00 94.81 217 ALA A O 1
ATOM 1568 N N . PHE A 1 218 ? 31.253 1.253 -28.164 1.00 95.00 218 PHE A N 1
ATOM 1569 C CA . PHE A 1 218 ? 32.445 1.262 -27.306 1.00 95.00 218 PHE A CA 1
ATOM 1570 C C . PHE A 1 218 ? 33.774 1.266 -28.077 1.00 95.00 218 PHE A C 1
ATOM 1572 O O . PHE A 1 218 ? 34.695 2.010 -27.742 1.00 95.00 218 PHE A O 1
ATOM 1579 N N . ARG A 1 219 ? 33.872 0.477 -29.157 1.00 96.81 219 ARG A N 1
ATOM 1580 C CA . ARG A 1 219 ? 35.074 0.446 -30.011 1.00 96.81 219 ARG A CA 1
ATOM 1581 C C . ARG A 1 219 ? 35.341 1.794 -30.677 1.00 96.81 219 ARG A C 1
ATOM 1583 O O . ARG A 1 219 ? 36.493 2.205 -30.743 1.00 96.81 219 ARG A O 1
ATOM 1590 N N . THR A 1 220 ? 34.295 2.480 -31.132 1.00 97.00 220 THR A N 1
ATOM 1591 C CA . THR A 1 220 ? 34.389 3.812 -31.740 1.00 97.00 220 THR A CA 1
ATOM 1592 C C . THR A 1 220 ? 34.829 4.844 -30.710 1.00 97.00 220 THR A C 1
ATOM 1594 O O . THR A 1 220 ? 35.745 5.613 -30.977 1.00 97.00 220 THR A O 1
ATOM 1597 N N . VAL A 1 221 ? 34.253 4.810 -29.504 1.00 97.19 221 VAL A N 1
ATOM 1598 C CA . VAL A 1 221 ? 34.649 5.703 -28.402 1.00 97.19 221 VAL A CA 1
ATOM 1599 C C . VAL A 1 221 ? 36.142 5.548 -28.089 1.00 97.19 221 VAL A C 1
ATOM 1601 O O . VAL A 1 221 ? 36.848 6.550 -28.006 1.00 97.19 221 VAL A O 1
ATOM 1604 N N . LYS A 1 222 ? 36.637 4.303 -28.000 1.00 96.81 222 LYS A N 1
ATOM 1605 C CA . LYS A 1 222 ? 38.060 3.997 -27.778 1.00 96.81 222 LYS A CA 1
ATOM 1606 C C . LYS A 1 222 ? 38.962 4.416 -28.936 1.00 96.81 222 LYS A C 1
ATOM 1608 O O . LYS A 1 222 ? 40.023 4.982 -28.704 1.00 96.81 222 LYS A O 1
ATOM 1613 N N . ALA A 1 223 ? 38.550 4.158 -30.174 1.00 97.44 223 ALA A N 1
ATOM 1614 C CA . ALA A 1 223 ? 39.325 4.535 -31.353 1.00 97.44 223 ALA A CA 1
ATOM 1615 C C . ALA A 1 223 ? 39.451 6.060 -31.510 1.00 97.44 223 ALA A C 1
ATOM 1617 O O . ALA A 1 223 ? 40.449 6.539 -32.039 1.00 97.44 223 ALA A O 1
ATOM 1618 N N . SER A 1 224 ? 38.456 6.820 -31.043 1.00 96.06 224 SER A N 1
ATOM 1619 C CA . SER A 1 224 ? 38.438 8.285 -31.105 1.00 96.06 224 SER A CA 1
ATOM 1620 C C . SER A 1 224 ? 38.996 8.988 -29.859 1.00 96.06 224 SER A C 1
ATOM 1622 O O . SER A 1 224 ? 38.938 10.216 -29.818 1.00 96.06 224 SER A O 1
ATOM 1624 N N . GLY A 1 225 ? 39.475 8.262 -28.837 1.00 96.56 225 GLY A N 1
ATOM 1625 C CA . GLY A 1 225 ? 39.932 8.860 -27.570 1.00 96.56 225 GLY A CA 1
ATOM 1626 C C . GLY A 1 225 ? 38.856 9.710 -26.875 1.00 96.56 225 GLY A C 1
ATOM 1627 O O . GLY A 1 225 ? 39.146 10.757 -26.302 1.00 96.56 225 GLY A O 1
ATOM 1628 N N . ALA A 1 226 ? 37.583 9.333 -27.033 1.00 96.19 226 ALA A N 1
ATOM 1629 C CA . ALA A 1 226 ? 36.426 10.144 -26.658 1.00 96.19 226 ALA A CA 1
ATOM 1630 C C . ALA A 1 226 ? 35.908 9.879 -25.232 1.00 96.19 226 ALA A C 1
ATOM 1632 O O . ALA A 1 226 ? 34.839 10.376 -24.871 1.00 96.19 226 ALA A O 1
ATOM 1633 N N . GLU A 1 227 ? 36.617 9.086 -24.426 1.00 96.50 227 GLU A N 1
ATOM 1634 C CA . GLU A 1 227 ? 36.129 8.599 -23.134 1.00 96.50 227 GLU A CA 1
ATOM 1635 C C . GLU A 1 227 ? 35.780 9.722 -22.159 1.00 96.50 227 GLU A C 1
ATOM 1637 O O . GLU A 1 227 ? 34.716 9.677 -21.544 1.00 96.50 227 GLU A O 1
ATOM 1642 N N . GLU A 1 228 ? 36.630 10.741 -22.031 1.00 96.94 228 GLU A N 1
ATOM 1643 C CA . GLU A 1 228 ? 36.382 11.873 -21.127 1.00 96.94 228 GLU A CA 1
ATOM 1644 C C . GLU A 1 228 ? 35.139 12.664 -21.541 1.00 96.94 228 GLU A C 1
ATOM 1646 O O . GLU A 1 228 ? 34.332 13.051 -20.697 1.00 96.94 228 GLU A O 1
ATOM 1651 N N . ARG A 1 229 ? 34.929 12.837 -22.850 1.00 95.69 229 ARG A N 1
ATOM 1652 C CA . ARG A 1 229 ? 33.771 13.550 -23.401 1.00 95.69 229 ARG A CA 1
ATOM 1653 C C . ARG A 1 229 ? 32.467 12.794 -23.161 1.00 95.69 229 ARG A C 1
ATOM 1655 O O . ARG A 1 229 ? 31.485 13.403 -22.737 1.00 95.69 229 ARG A O 1
ATOM 1662 N N . GLU A 1 230 ? 32.447 11.483 -23.393 1.00 95.75 230 GLU A N 1
ATOM 1663 C CA . GLU A 1 230 ? 31.261 10.673 -23.085 1.00 95.75 230 GLU A CA 1
ATOM 1664 C C . GLU A 1 230 ? 31.031 10.559 -21.571 1.00 95.75 230 GLU A C 1
ATOM 1666 O O . GLU A 1 230 ? 29.887 10.619 -21.118 1.00 95.75 230 GLU A O 1
ATOM 1671 N N . THR A 1 231 ? 32.102 10.494 -20.772 1.00 96.12 231 THR A N 1
ATOM 1672 C CA . THR A 1 231 ? 32.016 10.519 -19.304 1.00 96.12 231 THR A CA 1
ATOM 1673 C C . THR A 1 231 ? 31.387 11.821 -18.822 1.00 96.12 231 THR A C 1
ATOM 1675 O O . THR A 1 231 ? 30.399 11.779 -18.095 1.00 96.12 231 THR A O 1
ATOM 1678 N N . ALA A 1 232 ? 31.876 12.975 -19.284 1.00 96.31 232 ALA A N 1
ATOM 1679 C CA . ALA A 1 232 ? 31.331 14.284 -18.927 1.00 96.31 232 ALA A CA 1
ATOM 1680 C C . ALA A 1 232 ? 29.851 14.427 -19.323 1.00 96.31 232 ALA A C 1
ATOM 1682 O O . ALA A 1 232 ? 29.058 15.024 -18.589 1.00 96.31 232 ALA A O 1
ATOM 1683 N N . ARG A 1 233 ? 29.450 13.841 -20.461 1.00 93.62 233 ARG A N 1
ATOM 1684 C CA . ARG A 1 233 ? 28.053 13.829 -20.916 1.00 93.62 233 ARG A CA 1
ATOM 1685 C C . ARG A 1 233 ? 27.149 13.028 -19.977 1.00 93.62 233 ARG A C 1
ATOM 1687 O O . ARG A 1 233 ? 26.095 13.531 -19.584 1.00 93.62 233 ARG A O 1
ATOM 1694 N N . VAL A 1 234 ? 27.551 11.809 -19.613 1.00 95.00 234 VAL A N 1
ATOM 1695 C CA . VAL A 1 234 ? 26.794 10.960 -18.675 1.00 95.00 234 VAL A CA 1
ATOM 1696 C C . VAL A 1 234 ? 26.788 11.575 -17.275 1.00 95.00 234 VAL A C 1
ATOM 1698 O O . VAL A 1 234 ? 25.752 11.610 -16.618 1.00 95.00 234 VAL A O 1
ATOM 1701 N N . GLU A 1 235 ? 27.906 12.146 -16.837 1.00 96.56 235 GLU A N 1
ATOM 1702 C CA . GLU A 1 235 ? 28.025 12.825 -15.548 1.00 96.56 235 GLU A CA 1
ATOM 1703 C C . GLU A 1 235 ? 27.124 14.072 -15.467 1.00 96.56 235 GLU A C 1
ATOM 1705 O O . GLU A 1 235 ? 26.521 14.348 -14.431 1.00 96.56 235 GLU A O 1
ATOM 1710 N N . ALA A 1 236 ? 26.958 14.820 -16.564 1.00 95.25 236 ALA A N 1
ATOM 1711 C CA . ALA A 1 236 ? 26.008 15.929 -16.617 1.00 95.25 236 ALA A CA 1
ATOM 1712 C C . ALA A 1 236 ? 24.551 15.465 -16.430 1.00 95.25 236 ALA A C 1
ATOM 1714 O O . ALA A 1 236 ? 23.796 16.134 -15.720 1.00 95.25 236 ALA A O 1
ATOM 1715 N N . ALA A 1 237 ? 24.174 14.322 -17.017 1.00 93.06 237 ALA A N 1
ATOM 1716 C CA . ALA A 1 237 ? 22.870 13.693 -16.786 1.00 93.06 237 ALA A CA 1
ATOM 1717 C C . ALA A 1 237 ? 22.734 13.199 -15.337 1.00 93.06 237 ALA A C 1
ATOM 1719 O O . ALA A 1 237 ? 21.743 13.500 -14.675 1.00 93.06 237 ALA A O 1
ATOM 1720 N N . ALA A 1 238 ? 23.774 12.564 -14.788 1.00 95.38 238 ALA A N 1
ATOM 1721 C CA . ALA A 1 238 ? 23.810 12.139 -13.389 1.00 95.38 238 ALA A CA 1
ATOM 1722 C C . ALA A 1 238 ? 23.639 13.315 -12.411 1.00 95.38 238 ALA A C 1
ATOM 1724 O O . ALA A 1 238 ? 22.871 13.221 -11.455 1.00 95.38 238 ALA A O 1
ATOM 1725 N N . ARG A 1 239 ? 24.274 14.464 -12.678 1.00 96.81 239 ARG A N 1
ATOM 1726 C CA . ARG A 1 239 ? 24.084 15.692 -11.887 1.00 96.81 239 ARG A CA 1
ATOM 1727 C C . ARG A 1 239 ? 22.663 16.252 -11.986 1.00 96.81 239 ARG A C 1
ATOM 1729 O O . ARG A 1 239 ? 22.169 16.779 -10.992 1.00 96.81 239 ARG A O 1
ATOM 1736 N N . ARG A 1 240 ? 22.007 16.176 -13.153 1.00 95.31 240 ARG A N 1
ATOM 1737 C CA . ARG A 1 240 ? 20.585 16.552 -13.300 1.00 95.31 240 ARG A CA 1
ATOM 1738 C C . ARG A 1 240 ? 19.692 15.635 -12.468 1.00 95.31 240 ARG A C 1
ATOM 1740 O O . ARG A 1 240 ? 18.899 16.141 -11.679 1.00 95.31 240 ARG A O 1
ATOM 1747 N N . ALA A 1 241 ? 19.887 14.323 -12.585 1.00 94.38 241 ALA A N 1
ATOM 1748 C CA . ALA A 1 241 ? 19.145 13.327 -11.818 1.00 94.38 241 ALA A CA 1
ATOM 1749 C C . ALA A 1 241 ? 19.310 13.534 -10.309 1.00 94.38 241 ALA A C 1
ATOM 1751 O O . ALA A 1 241 ? 18.322 13.528 -9.581 1.00 94.38 241 ALA A O 1
ATOM 1752 N N . TRP A 1 242 ? 20.534 13.816 -9.848 1.00 96.19 242 TRP A N 1
ATOM 1753 C CA . TRP A 1 242 ? 20.796 14.141 -8.447 1.00 96.19 242 TRP A CA 1
ATOM 1754 C C . TRP A 1 242 ? 20.044 15.395 -7.985 1.00 96.19 242 TRP A C 1
ATOM 1756 O O . TRP A 1 242 ? 19.400 15.356 -6.943 1.00 96.19 242 TRP A O 1
ATOM 1766 N N . ARG A 1 243 ? 20.055 16.490 -8.761 1.00 96.75 243 ARG A N 1
ATOM 1767 C CA . ARG A 1 243 ? 19.329 17.721 -8.390 1.00 96.75 243 ARG A CA 1
ATOM 1768 C C . ARG A 1 243 ? 17.823 17.496 -8.272 1.00 96.75 243 ARG A C 1
ATOM 1770 O O . ARG A 1 243 ? 17.240 17.894 -7.269 1.00 96.75 243 ARG A O 1
ATOM 1777 N N . HIS A 1 244 ? 17.211 16.843 -9.259 1.00 94.81 244 HIS A N 1
ATOM 1778 C CA . HIS A 1 244 ? 15.779 16.533 -9.213 1.00 94.81 244 HIS A CA 1
ATOM 1779 C C . HIS A 1 244 ? 15.446 15.507 -8.126 1.00 94.81 244 HIS A C 1
ATOM 1781 O O . HIS A 1 244 ? 14.416 15.622 -7.474 1.00 94.81 244 HIS A O 1
ATOM 1787 N N . GLY A 1 245 ? 16.342 14.552 -7.863 1.00 94.19 245 GLY A N 1
ATOM 1788 C CA . GLY A 1 245 ? 16.200 13.611 -6.752 1.00 94.19 245 GLY 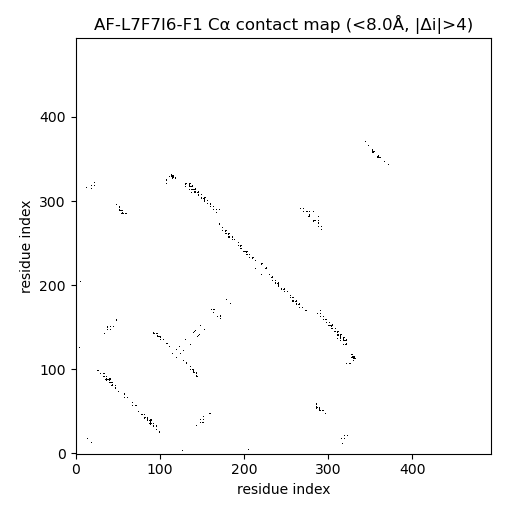A CA 1
ATOM 1789 C C . GLY A 1 245 ? 16.219 14.307 -5.389 1.00 94.19 245 GLY A C 1
ATOM 1790 O O . GLY A 1 245 ? 15.387 14.007 -4.542 1.00 94.19 245 GLY A O 1
ATOM 1791 N N . VAL A 1 246 ? 17.109 15.285 -5.185 1.00 96.44 246 VAL A N 1
ATOM 1792 C CA . VAL A 1 246 ? 17.135 16.106 -3.960 1.00 96.44 246 VAL A CA 1
ATOM 1793 C C . VAL A 1 246 ? 15.869 16.959 -3.830 1.00 96.44 246 VAL A C 1
ATOM 1795 O O . VAL A 1 246 ? 15.349 17.116 -2.728 1.00 96.44 246 VAL A O 1
ATOM 1798 N N . GLU A 1 247 ? 15.349 17.492 -4.938 1.00 94.56 247 GLU A N 1
ATOM 1799 C CA . GLU A 1 247 ? 14.072 18.213 -4.950 1.00 94.56 247 GLU A CA 1
ATOM 1800 C C . GLU A 1 247 ? 12.898 17.298 -4.556 1.00 94.56 247 GLU A C 1
ATOM 1802 O O . GLU A 1 247 ? 12.112 17.679 -3.691 1.00 94.56 247 GLU A O 1
ATOM 1807 N N . SER A 1 248 ? 12.821 16.080 -5.111 1.00 92.75 248 SER A N 1
ATOM 1808 C CA . SER A 1 248 ? 11.823 15.061 -4.731 1.00 92.75 248 SER A CA 1
ATOM 1809 C C . SER A 1 248 ? 11.926 14.724 -3.245 1.00 92.75 248 SER A C 1
ATOM 1811 O O . SER A 1 248 ? 10.947 14.852 -2.513 1.00 92.75 248 SER A O 1
ATOM 1813 N N . ALA A 1 249 ? 13.139 14.427 -2.769 1.00 93.62 249 ALA A N 1
ATOM 1814 C CA . ALA A 1 249 ? 13.397 14.084 -1.374 1.00 93.62 249 ALA A CA 1
ATOM 1815 C C . ALA A 1 249 ? 12.998 15.207 -0.404 1.00 93.62 249 ALA A C 1
ATOM 1817 O O . ALA A 1 249 ? 12.520 14.934 0.694 1.00 93.62 249 ALA A O 1
ATOM 1818 N N . LYS A 1 250 ? 13.157 16.478 -0.798 1.00 94.69 250 LYS A N 1
ATOM 1819 C CA . LYS A 1 250 ? 12.701 17.620 0.007 1.00 94.69 250 LYS A CA 1
ATOM 1820 C C . LYS A 1 250 ? 11.181 17.606 0.185 1.00 94.69 250 LYS A C 1
ATOM 1822 O O . LYS A 1 250 ? 10.703 17.827 1.296 1.00 94.69 250 LYS A O 1
ATOM 1827 N N . TRP A 1 251 ? 10.430 17.378 -0.891 1.00 91.81 251 TRP A N 1
ATOM 1828 C CA . TRP A 1 251 ? 8.969 17.347 -0.833 1.00 91.81 251 TRP A CA 1
ATOM 1829 C C . TRP A 1 251 ? 8.448 16.102 -0.105 1.00 91.81 251 TRP A C 1
ATOM 1831 O O . TRP A 1 251 ? 7.547 16.226 0.719 1.00 91.81 251 TRP A O 1
ATOM 1841 N N . GLU A 1 252 ? 9.062 14.940 -0.333 1.00 90.06 252 GLU A N 1
ATOM 1842 C CA . GLU A 1 252 ? 8.767 13.693 0.387 1.00 90.06 252 GLU A CA 1
ATOM 1843 C C . GLU A 1 252 ? 9.015 13.836 1.895 1.00 90.06 252 GLU A C 1
ATOM 1845 O O . GLU A 1 252 ? 8.153 13.484 2.696 1.00 90.06 252 GLU A O 1
ATOM 1850 N N . ALA A 1 253 ? 10.149 14.424 2.297 1.00 91.88 253 ALA A N 1
ATOM 1851 C CA . ALA A 1 253 ? 10.454 14.674 3.706 1.00 91.88 253 ALA A CA 1
ATOM 1852 C C . ALA A 1 253 ? 9.440 15.626 4.355 1.00 91.88 253 ALA A C 1
ATOM 1854 O O . ALA A 1 253 ? 9.061 15.434 5.511 1.00 91.88 253 ALA A O 1
ATOM 1855 N N . MET A 1 254 ? 8.979 16.640 3.618 1.00 90.50 254 MET A N 1
ATOM 1856 C CA . MET A 1 254 ? 7.969 17.572 4.112 1.00 90.50 254 MET A CA 1
ATOM 1857 C C . MET A 1 254 ? 6.600 16.901 4.274 1.00 90.50 254 MET A C 1
ATOM 1859 O O . MET A 1 254 ? 5.936 17.151 5.275 1.00 90.50 254 MET A O 1
ATOM 1863 N N . ALA A 1 255 ? 6.202 16.027 3.344 1.00 88.31 255 ALA A N 1
ATOM 1864 C CA . ALA A 1 255 ? 4.967 15.250 3.455 1.00 88.31 255 ALA A CA 1
ATOM 1865 C C . ALA A 1 255 ? 5.012 14.264 4.631 1.00 88.31 255 ALA A C 1
ATOM 1867 O O . ALA A 1 255 ? 4.115 14.286 5.465 1.00 88.31 255 ALA A O 1
ATOM 1868 N N . ALA A 1 256 ? 6.095 13.493 4.769 1.00 89.06 256 ALA A N 1
ATOM 1869 C CA . ALA A 1 256 ? 6.267 12.571 5.894 1.00 89.06 256 ALA A CA 1
ATOM 1870 C C . ALA A 1 256 ? 6.240 13.301 7.250 1.00 89.06 256 ALA A C 1
ATOM 1872 O O . ALA A 1 256 ? 5.615 12.841 8.202 1.00 89.06 256 ALA A O 1
ATOM 1873 N N . SER A 1 257 ? 6.873 14.478 7.321 1.00 90.56 257 SER A N 1
ATOM 1874 C CA . SER A 1 257 ? 6.849 15.316 8.527 1.00 90.56 257 SER A CA 1
ATOM 1875 C C . SER A 1 257 ? 5.451 15.872 8.815 1.00 90.56 257 SER A C 1
ATOM 1877 O O . SER A 1 257 ? 5.069 15.995 9.975 1.00 90.56 257 SER A O 1
ATOM 1879 N N . ALA A 1 258 ? 4.680 16.217 7.778 1.00 89.81 258 ALA A N 1
ATOM 1880 C CA . ALA A 1 258 ? 3.305 16.684 7.929 1.00 89.81 258 ALA A CA 1
ATOM 1881 C C . ALA A 1 258 ? 2.382 15.572 8.452 1.00 89.81 258 ALA A C 1
ATOM 1883 O O . ALA A 1 258 ? 1.574 15.844 9.337 1.00 89.81 258 ALA A O 1
ATOM 1884 N N . ASP A 1 259 ? 2.537 14.337 7.969 1.00 88.50 259 ASP A N 1
ATOM 1885 C CA . ASP A 1 259 ? 1.777 13.177 8.452 1.00 88.50 259 ASP A CA 1
ATOM 1886 C C . ASP A 1 259 ? 2.068 12.890 9.935 1.00 88.50 259 ASP A C 1
ATOM 1888 O O . ASP A 1 259 ? 1.145 12.708 10.734 1.00 88.50 259 ASP A O 1
ATOM 1892 N N . GLU A 1 260 ? 3.344 12.918 10.338 1.00 90.19 260 GLU A N 1
ATOM 1893 C CA . GLU A 1 260 ? 3.730 12.739 11.744 1.00 90.19 260 GLU A CA 1
ATOM 1894 C C . GLU A 1 260 ? 3.192 13.875 12.630 1.00 90.19 260 GLU A C 1
ATOM 1896 O O . GLU A 1 260 ? 2.638 13.626 13.707 1.00 90.19 260 GLU A O 1
ATOM 1901 N N . LEU A 1 261 ? 3.284 15.123 12.160 1.00 91.56 261 LEU A N 1
ATOM 1902 C CA . LEU A 1 261 ? 2.742 16.283 12.865 1.00 91.56 261 LEU A CA 1
ATOM 1903 C C . LEU A 1 261 ? 1.214 16.202 12.998 1.00 91.56 261 LEU A C 1
ATOM 1905 O O . LEU A 1 261 ? 0.684 16.530 14.058 1.00 91.56 261 LEU A O 1
ATOM 1909 N N . ALA A 1 262 ? 0.501 15.745 11.962 1.00 91.12 262 ALA A N 1
ATOM 1910 C CA . ALA A 1 262 ? -0.950 15.562 11.992 1.00 91.12 262 ALA A CA 1
ATOM 1911 C C . ALA A 1 262 ? -1.365 14.630 13.130 1.00 91.12 262 ALA A C 1
ATOM 1913 O O . ALA A 1 262 ? -2.269 14.948 13.904 1.00 91.12 262 ALA A O 1
ATOM 1914 N N . LEU A 1 263 ? -0.668 13.500 13.257 1.00 92.25 263 LEU A N 1
ATOM 1915 C CA . LEU A 1 263 ? -0.923 12.512 14.294 1.00 92.25 263 LEU A CA 1
ATOM 1916 C C . LEU A 1 263 ? -0.632 13.064 15.694 1.00 92.25 263 LEU A C 1
ATOM 1918 O O . LEU A 1 263 ? -1.449 12.895 16.599 1.00 92.25 263 LEU A O 1
ATOM 1922 N N . GLN A 1 264 ? 0.499 13.750 15.880 1.00 94.62 264 GLN A N 1
ATOM 1923 C CA . GLN A 1 264 ? 0.862 14.350 17.170 1.00 94.62 264 GLN A CA 1
ATOM 1924 C C . GLN A 1 264 ? -0.119 15.454 17.587 1.00 94.62 264 GLN A C 1
ATOM 1926 O O . GLN A 1 264 ? -0.538 15.507 18.745 1.00 94.62 264 GLN A O 1
ATOM 1931 N N . LEU A 1 265 ? -0.531 16.310 16.647 1.00 96.00 265 LEU A N 1
ATOM 1932 C CA . LEU A 1 265 ? -1.537 17.341 16.894 1.00 96.00 265 LEU A CA 1
ATOM 1933 C C . LEU A 1 265 ? -2.906 16.727 17.197 1.00 96.00 265 LEU A C 1
ATOM 1935 O O . LEU A 1 265 ? -3.583 17.199 18.107 1.00 96.00 265 LEU A O 1
ATOM 1939 N N . ALA A 1 266 ? -3.301 15.665 16.490 1.00 96.00 266 ALA A N 1
ATOM 1940 C CA . ALA A 1 266 ? -4.553 14.964 16.756 1.00 96.00 266 ALA A CA 1
ATOM 1941 C C . ALA A 1 266 ? -4.528 14.332 18.152 1.00 96.00 266 ALA A C 1
ATOM 1943 O O . ALA A 1 266 ? -5.476 14.499 18.913 1.00 96.00 266 ALA A O 1
ATOM 1944 N N . PHE A 1 267 ? -3.417 13.692 18.527 1.00 97.19 267 PHE A N 1
ATOM 1945 C CA . PHE A 1 267 ? -3.217 13.139 19.863 1.00 97.19 267 PHE A CA 1
ATOM 1946 C C . PHE A 1 267 ? -3.349 14.216 20.946 1.00 97.19 267 PHE A C 1
ATOM 1948 O O . PHE A 1 267 ? -4.115 14.039 21.891 1.00 97.19 267 PHE A O 1
ATOM 1955 N N . LEU A 1 268 ? -2.656 15.351 20.799 1.00 97.56 268 LEU A N 1
ATOM 1956 C CA . LEU A 1 268 ? -2.725 16.461 21.756 1.00 97.56 268 LEU A CA 1
ATOM 1957 C C . LEU A 1 268 ? -4.126 17.075 21.834 1.00 97.56 268 LEU A C 1
ATOM 1959 O O . LEU A 1 268 ? -4.610 17.347 22.930 1.00 97.56 268 LEU A O 1
ATOM 1963 N N . ALA A 1 269 ? -4.793 17.268 20.695 1.00 97.50 269 ALA A N 1
ATOM 1964 C CA . ALA A 1 269 ? -6.142 17.821 20.642 1.00 97.50 269 ALA A CA 1
ATOM 1965 C C . ALA A 1 269 ? -7.162 16.887 21.310 1.00 97.50 269 ALA A C 1
ATOM 1967 O O . ALA A 1 269 ? -7.969 17.333 22.124 1.00 97.50 269 ALA A O 1
ATOM 1968 N N . VAL A 1 270 ? -7.090 15.585 21.023 1.00 97.69 270 VAL A N 1
ATOM 1969 C CA . VAL A 1 270 ? -7.923 14.558 21.662 1.00 97.69 270 VAL A CA 1
ATOM 1970 C C . VAL A 1 270 ? -7.623 14.467 23.153 1.00 97.69 270 VAL A C 1
ATOM 1972 O O . VAL A 1 270 ? -8.552 14.360 23.944 1.00 97.69 270 VAL A O 1
ATOM 1975 N N . LEU A 1 271 ? -6.358 14.550 23.567 1.00 97.50 271 LEU A N 1
ATOM 1976 C CA . LEU A 1 271 ? -5.991 14.535 24.980 1.00 97.50 271 LEU A CA 1
ATOM 1977 C C . LEU A 1 271 ? -6.516 15.776 25.717 1.00 97.50 271 LEU A C 1
ATOM 1979 O O . LEU A 1 271 ? -7.015 15.650 26.831 1.00 97.50 271 LEU A O 1
ATOM 1983 N N . ALA A 1 272 ? -6.451 16.957 25.099 1.00 97.81 272 ALA A N 1
ATOM 1984 C CA . ALA A 1 272 ? -6.951 18.199 25.683 1.00 97.81 272 ALA A CA 1
ATOM 1985 C C . ALA A 1 272 ? -8.484 18.201 25.801 1.00 97.81 272 ALA A C 1
ATOM 1987 O O . ALA A 1 272 ? -9.025 18.400 26.889 1.00 97.81 272 ALA A O 1
ATOM 1988 N N . VAL A 1 273 ? -9.192 17.936 24.696 1.00 97.94 273 VAL A N 1
ATOM 1989 C CA . VAL A 1 273 ? -10.664 17.917 24.672 1.00 97.94 273 VAL A CA 1
ATOM 1990 C C . VAL A 1 273 ? -11.202 16.730 25.470 1.00 97.94 273 VAL A C 1
ATOM 1992 O O . VAL A 1 273 ? -12.131 16.876 26.258 1.00 97.94 273 VAL A O 1
ATOM 1995 N N . GLY A 1 274 ? -10.596 15.557 25.320 1.00 97.25 274 GLY A N 1
ATOM 1996 C CA . GLY A 1 274 ? -10.969 14.349 26.047 1.00 97.25 274 GLY A CA 1
ATOM 1997 C C . GLY A 1 274 ? -10.666 14.438 27.532 1.00 97.25 274 GLY A C 1
ATOM 1998 O O . GLY A 1 274 ? -11.492 14.026 28.336 1.00 97.25 274 GLY A O 1
ATOM 1999 N N . GLY A 1 275 ? -9.542 15.045 27.917 1.00 97.19 275 GLY A N 1
ATOM 2000 C CA . GLY A 1 275 ? -9.229 15.336 29.315 1.00 97.19 275 GLY A CA 1
ATOM 2001 C C . GLY A 1 275 ? -10.268 16.256 29.957 1.00 97.19 275 GLY A C 1
ATOM 2002 O O . GLY A 1 275 ? -10.717 15.980 31.067 1.00 97.19 275 GLY A O 1
ATOM 2003 N N . ALA A 1 276 ? -10.723 17.290 29.239 1.00 97.25 276 ALA A N 1
ATOM 2004 C CA . ALA A 1 276 ? -11.812 18.150 29.701 1.00 97.25 276 ALA A CA 1
ATOM 2005 C C . ALA A 1 276 ? -13.139 17.380 29.862 1.00 97.25 276 ALA A C 1
ATOM 2007 O O . ALA A 1 276 ? -13.812 17.553 30.875 1.00 97.25 276 ALA A O 1
ATOM 2008 N N . ARG A 1 277 ? -13.478 16.484 28.922 1.00 97.12 277 ARG A N 1
ATOM 2009 C CA . ARG A 1 277 ? -14.688 15.633 28.985 1.00 97.12 277 ARG A CA 1
ATOM 2010 C C . ARG A 1 277 ? -14.633 14.582 30.097 1.00 97.12 277 ARG A C 1
ATOM 2012 O O . ARG A 1 277 ? -15.652 14.230 30.681 1.00 97.12 277 ARG A O 1
ATOM 2019 N N . VAL A 1 278 ? -13.443 14.077 30.409 1.00 97.50 278 VAL A N 1
ATOM 2020 C CA . VAL A 1 278 ? -13.224 13.206 31.570 1.00 97.50 278 VAL A CA 1
ATOM 2021 C C . VAL A 1 278 ? -13.397 13.999 32.866 1.00 97.50 278 VAL A C 1
ATOM 2023 O O . VAL A 1 278 ? -14.052 13.525 33.790 1.00 97.50 278 VAL A O 1
ATOM 2026 N N . ALA A 1 279 ? -12.851 15.217 32.934 1.00 97.12 279 ALA A N 1
ATOM 2027 C CA . ALA A 1 279 ? -12.965 16.080 34.108 1.00 97.12 279 ALA A CA 1
ATOM 2028 C C . ALA A 1 279 ? -14.407 16.557 34.360 1.00 97.12 279 ALA A C 1
ATOM 2030 O O . ALA A 1 279 ? -14.796 16.710 35.516 1.00 97.12 279 ALA A O 1
ATOM 2031 N N . SER A 1 280 ? -15.208 16.750 33.303 1.00 96.19 280 SER A N 1
ATOM 2032 C CA . SER A 1 280 ? -16.647 17.038 33.404 1.00 96.19 280 SER A CA 1
ATOM 2033 C C . SER A 1 280 ? -17.500 15.809 33.743 1.00 96.19 280 SER A C 1
ATOM 2035 O O . SER A 1 280 ? -18.685 15.956 34.034 1.00 96.19 280 SER A O 1
ATOM 2037 N N . GLY A 1 281 ? -16.919 14.603 33.734 1.00 94.00 281 GLY A N 1
ATOM 2038 C CA . GLY A 1 281 ? -17.625 13.348 33.991 1.00 94.00 281 GLY A CA 1
ATOM 2039 C C . GLY A 1 281 ? -18.469 12.839 32.816 1.00 94.00 281 GLY A C 1
ATOM 2040 O O . GLY A 1 281 ? -19.231 11.893 32.992 1.00 94.00 281 GLY A O 1
ATOM 2041 N N . GLU A 1 282 ? -18.342 13.430 31.624 1.00 95.00 282 GLU A N 1
ATOM 2042 C CA . GLU A 1 282 ? -19.090 13.012 30.428 1.00 95.00 282 GLU A CA 1
ATOM 2043 C C . GLU A 1 282 ? -18.637 11.648 29.899 1.00 95.00 282 GLU A C 1
ATOM 2045 O O . GLU A 1 282 ? -19.448 10.883 29.377 1.00 95.00 282 GLU A O 1
ATOM 2050 N N . ILE A 1 283 ? -17.344 11.341 30.032 1.00 96.25 283 ILE A N 1
ATOM 2051 C CA . ILE A 1 283 ? -16.759 10.062 29.620 1.00 96.25 283 ILE A CA 1
ATOM 2052 C C . ILE A 1 283 ? -15.816 9.516 30.701 1.00 96.25 283 ILE A C 1
ATOM 2054 O O . ILE A 1 283 ? -15.144 10.289 31.387 1.00 96.25 283 ILE A O 1
ATOM 2058 N N . PRO A 1 284 ? -15.691 8.186 30.847 1.00 95.88 284 PRO A N 1
ATOM 2059 C CA . PRO A 1 284 ? -14.700 7.605 31.742 1.00 95.88 284 PRO A CA 1
ATOM 2060 C C . PRO A 1 284 ? -13.286 7.721 31.150 1.00 95.88 284 PRO A C 1
ATOM 2062 O O . PRO A 1 284 ? -13.097 7.705 29.930 1.00 95.88 284 PRO A O 1
ATOM 2065 N N . VAL A 1 285 ? -12.269 7.740 32.020 1.00 95.81 285 VAL A N 1
ATOM 2066 C CA . VAL A 1 285 ? -10.840 7.769 31.633 1.00 95.81 285 VAL A CA 1
ATOM 2067 C C . VAL A 1 285 ? -10.501 6.647 30.642 1.00 95.81 285 VAL A C 1
ATOM 2069 O O . VAL A 1 285 ? -9.753 6.845 29.688 1.00 95.81 285 VAL A O 1
ATOM 2072 N N . SER A 1 286 ? -11.089 5.466 30.828 1.00 95.25 286 SER A N 1
ATOM 2073 C CA . SER A 1 286 ? -10.897 4.301 29.961 1.00 95.25 286 SER A CA 1
ATOM 2074 C C . SER A 1 286 ? -11.361 4.524 28.516 1.00 95.25 286 SER A C 1
ATOM 2076 O O . SER A 1 286 ? -10.750 3.987 27.592 1.00 95.25 286 SER A O 1
ATOM 2078 N N . THR A 1 287 ? -12.407 5.332 28.297 1.00 96.50 287 THR A N 1
ATOM 2079 C CA . THR A 1 287 ? -12.875 5.715 26.956 1.00 96.50 287 THR A CA 1
ATOM 2080 C C . THR A 1 287 ? -11.846 6.597 26.267 1.00 96.50 287 THR A C 1
ATOM 2082 O O . THR A 1 287 ? -11.520 6.334 25.114 1.00 96.50 287 THR A O 1
ATOM 2085 N N . LEU A 1 288 ? -11.265 7.570 26.978 1.00 97.25 288 LEU A N 1
ATOM 2086 C CA . LEU A 1 288 ? -10.179 8.394 26.442 1.00 97.25 288 LEU A CA 1
ATOM 2087 C C . LEU A 1 288 ? -8.960 7.541 26.063 1.00 97.25 288 LEU A C 1
ATOM 2089 O O . LEU A 1 288 ? -8.419 7.695 24.971 1.00 97.25 288 LEU A O 1
ATOM 2093 N N . VAL A 1 289 ? -8.563 6.597 26.923 1.00 96.88 289 VAL A N 1
ATOM 2094 C CA . VAL A 1 289 ? -7.448 5.677 26.640 1.00 96.88 289 VAL A CA 1
ATOM 2095 C C . VAL A 1 289 ? -7.724 4.836 25.390 1.00 96.88 289 VAL A C 1
ATOM 2097 O O . VAL A 1 289 ? -6.886 4.803 24.491 1.00 96.88 289 VAL A O 1
ATOM 2100 N N . ALA A 1 290 ? -8.893 4.194 25.284 1.00 97.06 290 ALA A N 1
ATOM 2101 C CA . ALA A 1 290 ? -9.241 3.428 24.083 1.00 97.06 290 ALA A CA 1
ATOM 2102 C C . ALA A 1 290 ? -9.305 4.299 22.829 1.00 97.06 290 ALA A C 1
ATOM 2104 O O . ALA A 1 290 ? -8.855 3.867 21.771 1.00 97.06 290 ALA A O 1
ATOM 2105 N N . PHE A 1 291 ? -9.823 5.521 22.942 1.00 97.62 291 PHE A N 1
ATOM 2106 C CA . PHE A 1 291 ? -9.893 6.446 21.821 1.00 97.62 291 PHE A CA 1
ATOM 2107 C C . PHE A 1 291 ? -8.490 6.802 21.303 1.00 97.62 291 PHE A C 1
ATOM 2109 O O . PHE A 1 291 ? -8.238 6.724 20.102 1.00 97.62 291 PHE A O 1
ATOM 2116 N N . LEU A 1 292 ? -7.549 7.118 22.200 1.00 97.06 292 LEU A N 1
ATOM 2117 C CA . LEU A 1 292 ? -6.153 7.391 21.836 1.00 97.06 292 LEU A CA 1
ATOM 2118 C C . LEU A 1 292 ? -5.466 6.165 21.216 1.00 97.06 292 LEU A C 1
ATOM 2120 O O . LEU A 1 292 ? -4.683 6.307 20.283 1.00 97.06 292 LEU A O 1
ATOM 2124 N N . LEU A 1 293 ? -5.771 4.953 21.682 1.00 97.12 293 LEU A N 1
ATOM 2125 C CA . LEU A 1 293 ? -5.259 3.727 21.061 1.00 97.12 293 LEU A CA 1
ATOM 2126 C C . LEU A 1 293 ? -5.835 3.511 19.654 1.00 97.12 293 LEU A C 1
ATOM 2128 O O . LEU A 1 293 ? -5.095 3.132 18.746 1.00 97.12 293 LEU A O 1
ATOM 2132 N N . TYR A 1 294 ? -7.124 3.793 19.447 1.00 97.12 294 TYR A N 1
ATOM 2133 C CA . TYR A 1 294 ? -7.738 3.736 18.119 1.00 97.12 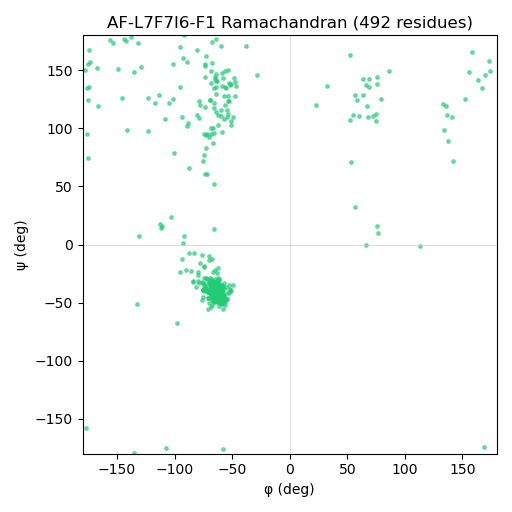294 TYR A CA 1
ATOM 2134 C C . TYR A 1 294 ? -7.182 4.787 17.157 1.00 97.12 294 TYR A C 1
ATOM 2136 O O . TYR A 1 294 ? -7.028 4.490 15.973 1.00 97.12 294 TYR A O 1
ATOM 2144 N N . LEU A 1 295 ? -6.826 5.976 17.654 1.00 95.44 295 LEU A N 1
ATOM 2145 C CA . LEU A 1 295 ? -6.159 7.009 16.860 1.00 95.44 295 LEU A CA 1
ATOM 2146 C C . LEU A 1 295 ? -4.878 6.466 16.204 1.00 95.44 295 LEU A C 1
ATOM 2148 O O . LEU A 1 295 ? -4.685 6.642 15.004 1.00 95.44 295 LEU A O 1
ATOM 2152 N N . PHE A 1 296 ? -4.032 5.764 16.965 1.00 94.75 296 PHE A N 1
ATOM 2153 C CA . PHE A 1 296 ? -2.820 5.140 16.421 1.00 94.75 296 PHE A CA 1
ATOM 2154 C C . PHE A 1 296 ? -3.120 3.911 15.557 1.00 94.75 296 PHE A C 1
ATOM 2156 O O . PHE A 1 296 ? -2.448 3.693 14.551 1.00 94.75 296 PHE A O 1
ATOM 2163 N N . TYR A 1 297 ? -4.141 3.127 15.914 1.00 94.38 297 TYR A N 1
ATOM 2164 C CA . TYR A 1 297 ? -4.571 1.973 15.122 1.00 94.38 297 TYR A CA 1
ATOM 2165 C C . TYR A 1 297 ? -4.992 2.366 13.698 1.00 94.38 297 TYR A C 1
ATOM 2167 O O . TYR A 1 297 ? -4.722 1.624 12.760 1.00 94.38 297 TYR A O 1
ATOM 2175 N N . LEU A 1 298 ? -5.607 3.541 13.514 1.00 92.69 298 LEU A N 1
ATOM 2176 C CA . LEU A 1 298 ? -6.126 4.005 12.222 1.00 92.69 298 LEU A CA 1
ATOM 2177 C C . LEU A 1 298 ? -5.041 4.181 11.140 1.00 92.69 298 LEU A C 1
ATOM 2179 O O . LEU A 1 298 ? -5.361 4.155 9.952 1.00 92.69 298 LEU A O 1
ATOM 2183 N N . ILE A 1 299 ? -3.769 4.316 11.532 1.00 91.56 299 ILE A N 1
ATOM 2184 C CA . ILE A 1 299 ? -2.637 4.500 10.611 1.00 91.56 299 ILE A CA 1
ATOM 2185 C C . ILE A 1 299 ? -2.490 3.291 9.682 1.00 91.56 299 ILE A C 1
ATOM 2187 O O . ILE A 1 299 ? -2.402 3.445 8.466 1.00 91.56 299 ILE A O 1
ATOM 2191 N N . GLU A 1 300 ? -2.507 2.079 10.239 1.00 91.88 300 GLU A N 1
ATOM 2192 C CA . GLU A 1 300 ? -2.246 0.862 9.469 1.00 91.88 300 GLU A CA 1
ATOM 2193 C C . GLU A 1 300 ? -3.314 0.592 8.386 1.00 91.88 300 GLU A C 1
ATOM 2195 O O . GLU A 1 300 ? -2.933 0.369 7.233 1.00 91.88 300 GLU A O 1
ATOM 2200 N N . PRO A 1 301 ? -4.634 0.640 8.668 1.00 93.25 301 PRO A N 1
ATOM 2201 C CA . PRO A 1 301 ? -5.666 0.487 7.643 1.00 93.25 301 PRO A CA 1
ATOM 2202 C C . PRO A 1 301 ? -5.551 1.501 6.502 1.00 93.25 301 PRO A C 1
ATOM 2204 O O . PRO A 1 301 ? -5.759 1.138 5.342 1.00 93.25 301 PRO A O 1
ATOM 2207 N N . VAL A 1 302 ? -5.189 2.751 6.812 1.00 92.19 302 VAL A N 1
ATOM 2208 C CA . VAL A 1 302 ? -4.969 3.794 5.800 1.00 92.19 302 VAL A CA 1
ATOM 2209 C C . VAL A 1 302 ? -3.766 3.443 4.924 1.00 92.19 302 VAL A C 1
ATOM 2211 O O . VAL A 1 302 ? -3.890 3.458 3.699 1.00 92.19 302 VAL A O 1
ATOM 2214 N N . SER A 1 303 ? -2.635 3.042 5.515 1.00 91.25 303 SER A N 1
ATOM 2215 C CA . SER A 1 303 ? -1.460 2.593 4.754 1.00 91.25 303 SER A CA 1
ATOM 2216 C C . SER A 1 303 ? -1.777 1.393 3.858 1.00 91.25 303 SER A C 1
ATOM 2218 O O . SER A 1 303 ? -1.431 1.405 2.679 1.00 91.25 303 SER A O 1
ATOM 2220 N N . ARG A 1 304 ? -2.529 0.400 4.359 1.00 93.19 304 ARG A N 1
ATOM 2221 C CA . ARG A 1 304 ? -2.955 -0.766 3.562 1.00 93.19 304 ARG A CA 1
ATOM 2222 C C . ARG A 1 304 ? -3.781 -0.364 2.332 1.00 93.19 304 ARG A C 1
ATOM 2224 O O . ARG A 1 304 ? -3.637 -0.983 1.277 1.00 93.19 304 ARG A O 1
ATOM 2231 N N . LEU A 1 305 ? -4.631 0.660 2.441 1.00 93.56 305 LEU A N 1
ATOM 2232 C CA . LEU A 1 305 ? -5.398 1.187 1.305 1.00 93.56 305 LEU A CA 1
ATOM 2233 C C . LEU A 1 305 ? -4.498 1.869 0.267 1.00 93.56 305 LEU A C 1
ATOM 2235 O O . LEU A 1 305 ? -4.671 1.634 -0.930 1.00 93.56 305 LEU A O 1
ATOM 2239 N N . VAL A 1 306 ? -3.527 2.671 0.711 1.00 90.12 306 VAL A N 1
ATOM 2240 C CA . VAL A 1 306 ? -2.545 3.316 -0.178 1.00 90.12 306 VAL A CA 1
ATOM 2241 C C . VAL A 1 306 ? -1.710 2.261 -0.909 1.00 90.12 306 VAL A C 1
ATOM 2243 O O . VAL A 1 306 ? -1.623 2.287 -2.138 1.00 90.12 306 VAL A O 1
ATOM 2246 N N . ASP A 1 307 ? -1.187 1.273 -0.181 1.00 89.31 307 ASP A N 1
ATOM 2247 C CA . ASP A 1 307 ? -0.407 0.167 -0.744 1.00 89.31 307 ASP A CA 1
ATOM 2248 C C . ASP A 1 307 ? -1.206 -0.637 -1.774 1.00 89.31 307 ASP A C 1
ATOM 2250 O O . ASP A 1 307 ? -0.662 -1.073 -2.794 1.00 89.31 307 ASP A O 1
ATOM 2254 N N . ALA A 1 308 ? -2.507 -0.826 -1.534 1.00 91.12 308 ALA A N 1
ATOM 2255 C CA . ALA A 1 308 ? -3.387 -1.520 -2.462 1.00 91.12 308 ALA A CA 1
ATOM 2256 C C . ALA A 1 308 ? -3.540 -0.769 -3.791 1.00 91.12 308 ALA A C 1
ATOM 2258 O O . ALA A 1 308 ? -3.501 -1.398 -4.852 1.00 91.12 308 ALA A O 1
ATOM 2259 N N . VAL A 1 309 ? -3.675 0.562 -3.749 1.00 89.75 309 VAL A N 1
ATOM 2260 C CA . VAL A 1 309 ? -3.758 1.403 -4.953 1.00 89.75 309 VAL A CA 1
ATOM 2261 C C . VAL A 1 309 ? -2.451 1.343 -5.740 1.00 89.75 309 VAL A C 1
ATOM 2263 O O . VAL A 1 309 ? -2.484 1.080 -6.944 1.00 89.75 309 VAL A O 1
ATOM 2266 N N . THR A 1 310 ? -1.308 1.514 -5.073 1.00 86.75 310 THR A N 1
ATOM 2267 C CA . THR A 1 310 ? 0.016 1.460 -5.713 1.00 86.75 310 THR A CA 1
ATOM 2268 C C . THR A 1 310 ? 0.271 0.090 -6.345 1.00 86.75 310 THR A C 1
ATOM 2270 O O . THR A 1 310 ? 0.581 -0.007 -7.533 1.00 86.75 310 THR A O 1
ATOM 2273 N N . SER A 1 311 ? 0.021 -0.988 -5.596 1.00 87.88 311 SER A N 1
ATOM 2274 C CA . SER A 1 311 ? 0.182 -2.365 -6.086 1.00 87.88 311 SER A CA 1
ATOM 2275 C C . SER A 1 311 ? -0.731 -2.667 -7.278 1.00 87.88 311 SER A C 1
ATOM 2277 O O . SER A 1 311 ? -0.340 -3.377 -8.208 1.00 87.88 311 SER A O 1
ATOM 2279 N N . TYR A 1 312 ? -1.955 -2.129 -7.275 1.00 88.12 312 TYR A N 1
ATOM 2280 C CA . TYR A 1 312 ? -2.878 -2.262 -8.398 1.00 88.12 312 TYR A CA 1
ATOM 2281 C C . TYR A 1 312 ? -2.360 -1.548 -9.651 1.00 88.12 312 TYR A C 1
ATOM 2283 O O . TYR A 1 312 ? -2.392 -2.136 -10.732 1.00 88.12 312 TYR A O 1
ATOM 2291 N N . GLN A 1 313 ? -1.862 -0.315 -9.522 1.00 85.81 313 GLN A N 1
ATOM 2292 C CA . GLN A 1 313 ? -1.330 0.457 -10.650 1.00 85.81 313 GLN A CA 1
ATOM 2293 C C . GLN A 1 313 ? -0.114 -0.230 -11.288 1.00 85.81 313 GLN A C 1
ATOM 2295 O O . GLN A 1 313 ? -0.077 -0.418 -12.507 1.00 85.81 313 GLN A O 1
ATOM 2300 N N . GLU A 1 314 ? 0.846 -0.671 -10.473 1.00 85.44 314 GLU A N 1
ATOM 2301 C CA . GLU A 1 314 ? 2.042 -1.374 -10.950 1.00 85.44 314 GLU A CA 1
ATOM 2302 C C . GLU A 1 314 ? 1.695 -2.711 -11.618 1.00 85.44 314 GLU A C 1
ATOM 2304 O O . GLU A 1 314 ? 2.176 -3.031 -12.713 1.00 85.44 314 GLU A O 1
ATOM 2309 N N . GLY A 1 315 ? 0.812 -3.490 -10.990 1.00 86.56 315 GLY A N 1
ATOM 2310 C CA . GLY A 1 315 ? 0.394 -4.782 -11.517 1.00 86.56 315 GLY A CA 1
ATOM 2311 C C . GLY A 1 315 ? -0.466 -4.682 -12.774 1.00 86.56 315 GLY A C 1
ATOM 2312 O O . GLY A 1 315 ? -0.330 -5.516 -13.670 1.00 86.56 315 GLY A O 1
ATOM 2313 N N . ALA A 1 316 ? -1.307 -3.652 -12.896 1.00 85.75 316 ALA A N 1
ATOM 2314 C CA . ALA A 1 316 ? -2.104 -3.407 -14.095 1.00 85.75 316 ALA A CA 1
ATOM 2315 C C . ALA A 1 316 ? -1.220 -3.205 -15.337 1.00 85.75 316 ALA A C 1
ATOM 2317 O O . ALA A 1 316 ? -1.481 -3.797 -16.389 1.00 85.75 316 ALA A O 1
ATOM 2318 N N . ALA A 1 317 ? -0.138 -2.432 -15.201 1.00 84.75 317 ALA A N 1
ATOM 2319 C CA . ALA A 1 317 ? 0.830 -2.223 -16.274 1.00 84.75 317 ALA A CA 1
ATOM 2320 C C . ALA A 1 317 ? 1.556 -3.527 -16.657 1.00 84.75 317 ALA A C 1
ATOM 2322 O O . ALA A 1 317 ? 1.708 -3.830 -17.842 1.00 84.75 317 ALA A O 1
ATOM 2323 N N . ALA A 1 318 ? 1.958 -4.329 -15.667 1.00 87.44 318 ALA A N 1
ATOM 2324 C CA . ALA A 1 318 ? 2.604 -5.622 -15.896 1.00 87.44 318 ALA A CA 1
ATOM 2325 C C . ALA A 1 318 ? 1.680 -6.627 -16.607 1.00 87.44 318 ALA A C 1
ATOM 2327 O O . ALA A 1 318 ? 2.091 -7.286 -17.562 1.00 87.44 318 ALA A O 1
ATOM 2328 N N . ILE A 1 319 ? 0.409 -6.706 -16.201 1.00 87.94 319 ILE A N 1
ATOM 2329 C CA . ILE A 1 319 ? -0.597 -7.573 -16.834 1.00 87.94 319 ILE A CA 1
ATOM 2330 C C . ILE A 1 319 ? -0.805 -7.198 -18.297 1.00 87.94 319 ILE A C 1
ATOM 2332 O O . ILE A 1 319 ? -0.888 -8.091 -19.138 1.00 87.94 319 ILE A O 1
ATOM 2336 N N . SER A 1 320 ? -0.853 -5.900 -18.612 1.00 85.94 320 SER A N 1
ATOM 2337 C CA . SER A 1 320 ? -0.980 -5.432 -19.996 1.00 85.94 320 SER A CA 1
ATOM 2338 C C . SER A 1 320 ? 0.157 -5.959 -20.872 1.00 85.94 320 SER A C 1
ATOM 2340 O O . SER A 1 320 ? -0.098 -6.533 -21.933 1.00 85.94 320 SER A O 1
ATOM 2342 N N . ARG A 1 321 ? 1.404 -5.866 -20.393 1.00 86.75 321 ARG A N 1
ATOM 2343 C CA . ARG A 1 321 ? 2.586 -6.356 -21.123 1.00 86.75 321 ARG A CA 1
ATOM 2344 C C . ARG A 1 321 ? 2.627 -7.879 -21.252 1.00 86.75 321 ARG A C 1
ATOM 2346 O O . ARG A 1 321 ? 3.017 -8.391 -22.305 1.00 86.75 321 ARG A O 1
ATOM 2353 N N . ILE A 1 322 ? 2.205 -8.612 -20.218 1.00 88.56 322 ILE A N 1
ATOM 2354 C CA . ILE A 1 322 ? 2.085 -10.080 -20.248 1.00 88.56 322 ILE A CA 1
ATOM 2355 C C . ILE A 1 322 ? 1.030 -10.503 -21.276 1.00 88.56 322 ILE A C 1
ATOM 2357 O O . ILE A 1 322 ? 1.308 -11.328 -22.148 1.00 88.56 322 ILE A O 1
ATOM 2361 N N . ALA A 1 323 ? -0.158 -9.899 -21.225 1.00 86.31 323 ALA A N 1
ATOM 2362 C CA . ALA A 1 323 ? -1.261 -10.209 -22.128 1.00 86.31 323 ALA A CA 1
ATOM 2363 C C . ALA A 1 323 ? -0.921 -9.899 -23.595 1.00 86.31 323 ALA A C 1
ATOM 2365 O O . ALA A 1 323 ? -1.361 -10.622 -24.489 1.00 86.31 323 ALA A O 1
ATOM 2366 N N . ALA A 1 324 ? -0.116 -8.864 -23.856 1.00 85.50 324 ALA A N 1
ATOM 2367 C CA . ALA A 1 324 ? 0.392 -8.574 -25.194 1.00 85.50 324 ALA A CA 1
ATOM 2368 C C . ALA A 1 324 ? 1.251 -9.730 -25.746 1.00 85.50 324 ALA A C 1
ATOM 2370 O O . ALA A 1 324 ? 1.024 -10.173 -26.873 1.00 85.50 324 ALA A O 1
ATOM 2371 N N . VAL A 1 325 ? 2.148 -10.315 -24.938 1.00 85.44 325 VAL A N 1
ATOM 2372 C CA . VAL A 1 325 ? 2.946 -11.497 -25.340 1.00 85.44 325 VAL A CA 1
ATOM 2373 C C . VAL A 1 325 ? 2.063 -12.717 -25.578 1.00 85.44 325 VAL A C 1
ATOM 2375 O O . VAL A 1 325 ? 2.267 -13.469 -26.532 1.00 85.44 325 VAL A O 1
ATOM 2378 N N . GLU A 1 326 ? 1.039 -12.908 -24.749 1.00 85.81 326 GLU A N 1
ATOM 2379 C CA . GLU A 1 326 ? 0.068 -13.991 -24.920 1.00 85.81 326 GLU A CA 1
ATOM 2380 C C . GLU A 1 326 ? -0.810 -13.840 -26.168 1.00 85.81 326 GLU A C 1
ATOM 2382 O O . GLU A 1 326 ? -1.481 -14.794 -26.558 1.00 85.81 326 GLU A O 1
ATOM 2387 N N . ARG A 1 327 ? -0.810 -12.681 -26.830 1.00 86.19 327 ARG A N 1
ATOM 2388 C CA . ARG A 1 327 ? -1.492 -12.480 -28.116 1.00 86.19 327 ARG A CA 1
ATOM 2389 C C . ARG A 1 327 ? -0.575 -12.697 -29.318 1.00 86.19 327 ARG A C 1
ATOM 2391 O O . ARG A 1 327 ? -1.084 -12.847 -30.425 1.00 86.19 327 ARG A O 1
ATOM 2398 N N . LEU A 1 328 ? 0.743 -12.785 -29.121 1.00 86.50 328 LEU A N 1
ATOM 2399 C CA . LEU A 1 328 ? 1.687 -12.970 -30.222 1.00 86.50 328 LEU A CA 1
ATOM 2400 C C . LEU A 1 328 ? 1.493 -14.313 -30.933 1.00 86.50 328 LEU A C 1
ATOM 2402 O O . LEU A 1 328 ? 1.148 -15.339 -30.326 1.00 86.50 328 LEU A O 1
ATOM 2406 N N . SER A 1 329 ? 1.755 -14.290 -32.240 1.00 86.12 329 SER A N 1
ATOM 2407 C CA . SER A 1 329 ? 1.629 -15.443 -33.124 1.00 86.12 329 SER A CA 1
ATOM 2408 C C . SER A 1 329 ? 2.692 -16.496 -32.817 1.00 86.12 329 SER A C 1
ATOM 2410 O O . SER A 1 329 ? 3.892 -16.228 -32.897 1.00 86.12 329 SER A O 1
ATOM 2412 N N . THR A 1 330 ? 2.256 -17.723 -32.543 1.00 87.94 330 THR A N 1
ATOM 2413 C CA . THR A 1 330 ? 3.148 -18.868 -32.353 1.00 87.94 330 THR A CA 1
ATOM 2414 C C . THR A 1 330 ? 3.198 -19.765 -33.589 1.00 87.94 330 THR A C 1
ATOM 2416 O O . THR A 1 330 ? 2.299 -19.782 -34.441 1.00 87.94 330 THR A O 1
ATOM 2419 N N . GLU A 1 331 ? 4.298 -20.492 -33.730 1.00 85.38 331 GLU A N 1
ATOM 2420 C CA . GLU A 1 331 ? 4.412 -21.629 -34.624 1.00 85.38 331 GLU A CA 1
ATOM 2421 C C . GLU A 1 331 ? 3.445 -22.713 -34.153 1.00 85.38 331 GLU A C 1
ATOM 2423 O O . GLU A 1 331 ? 3.381 -23.065 -32.969 1.00 85.38 331 GLU A O 1
ATOM 2428 N N . SER A 1 332 ? 2.644 -23.219 -35.090 1.00 75.38 332 SER A N 1
ATOM 2429 C CA . SER A 1 332 ? 1.772 -24.347 -34.791 1.00 75.38 332 SER A CA 1
ATOM 2430 C C . SER A 1 332 ? 2.663 -25.552 -34.497 1.00 75.38 332 SER A C 1
ATOM 2432 O O . SER A 1 332 ? 3.610 -25.780 -35.255 1.00 75.38 332 SER A O 1
ATOM 2434 N N . PRO A 1 333 ? 2.397 -26.332 -33.434 1.00 67.69 333 PRO A N 1
ATOM 2435 C CA . PRO A 1 333 ? 3.113 -27.581 -33.233 1.00 67.69 333 PRO A CA 1
ATOM 2436 C C . PRO A 1 333 ? 2.984 -28.390 -34.520 1.00 67.69 333 PRO A C 1
ATOM 2438 O O . PRO A 1 333 ? 1.866 -28.596 -34.995 1.00 67.69 333 PRO A O 1
ATOM 2441 N N . ALA A 1 334 ? 4.122 -28.772 -35.110 1.00 60.03 334 ALA A N 1
ATOM 2442 C CA . ALA A 1 334 ? 4.151 -29.512 -36.361 1.00 60.03 334 ALA A CA 1
ATOM 2443 C C . ALA A 1 334 ? 3.185 -30.690 -36.239 1.00 60.03 334 ALA A C 1
ATOM 2445 O O . ALA A 1 334 ? 3.406 -31.614 -35.450 1.00 60.03 334 ALA A O 1
ATOM 2446 N N . ARG A 1 335 ? 2.069 -30.615 -36.968 1.00 49.00 335 ARG A N 1
ATOM 2447 C CA . ARG A 1 335 ? 1.078 -31.676 -37.001 1.00 49.00 335 ARG A CA 1
ATOM 2448 C C . ARG A 1 335 ? 1.775 -32.831 -37.719 1.00 49.00 335 ARG A C 1
ATOM 2450 O O . ARG A 1 335 ? 1.852 -32.843 -38.941 1.00 49.00 335 ARG A O 1
ATOM 2457 N N . ARG A 1 336 ? 2.371 -33.759 -36.960 1.00 52.53 336 ARG A N 1
ATOM 2458 C CA . ARG A 1 336 ? 2.940 -35.012 -37.481 1.00 52.53 336 ARG A CA 1
ATOM 2459 C C . ARG A 1 336 ? 1.793 -35.934 -37.894 1.00 52.53 336 ARG A C 1
ATOM 2461 O O . ARG A 1 336 ? 1.589 -36.991 -37.316 1.00 52.53 336 ARG A O 1
ATOM 2468 N N . THR A 1 337 ? 0.979 -35.495 -38.839 1.00 50.19 337 THR A N 1
ATOM 2469 C CA . THR A 1 337 ? -0.039 -36.320 -39.483 1.00 50.19 337 THR A CA 1
ATOM 2470 C C . THR A 1 337 ? 0.536 -36.752 -40.818 1.00 50.19 337 THR A C 1
ATOM 2472 O O . THR A 1 337 ? 0.267 -36.135 -41.842 1.00 50.19 337 THR A O 1
ATOM 2475 N N . GLY A 1 338 ? 1.408 -37.755 -40.777 1.00 61.16 338 GLY A N 1
ATOM 2476 C CA . GLY A 1 338 ? 1.961 -38.393 -41.966 1.00 61.16 338 GLY A CA 1
ATOM 2477 C C . GLY A 1 338 ? 3.217 -39.211 -41.652 1.00 61.16 338 GLY A C 1
ATOM 2478 O O . GLY A 1 338 ? 4.013 -38.777 -40.812 1.00 61.16 338 GLY A O 1
ATOM 2479 N N . PRO A 1 339 ? 3.405 -40.386 -42.286 1.00 67.75 339 PRO A N 1
ATOM 2480 C CA . PRO A 1 339 ? 4.674 -41.104 -42.226 1.00 67.75 339 PRO A CA 1
ATOM 2481 C C . PRO A 1 339 ? 5.817 -40.197 -42.720 1.00 67.75 339 PRO A C 1
ATOM 2483 O O . PRO A 1 339 ? 5.570 -39.312 -43.545 1.00 67.75 339 PRO A O 1
ATOM 2486 N N . PRO A 1 340 ? 7.052 -40.366 -42.206 1.00 63.84 340 PRO A N 1
ATOM 2487 C CA . PRO A 1 340 ? 8.193 -39.570 -42.644 1.00 63.84 340 PRO A CA 1
ATOM 2488 C C . PRO A 1 340 ? 8.306 -39.660 -44.165 1.00 63.84 340 PRO A C 1
ATOM 2490 O O . PRO A 1 340 ? 8.364 -40.758 -44.719 1.00 63.84 340 PRO A O 1
ATOM 2493 N N . ALA A 1 341 ? 8.286 -38.504 -44.832 1.00 62.19 341 ALA A N 1
ATOM 2494 C CA . ALA A 1 341 ? 8.448 -38.452 -46.275 1.00 62.19 341 ALA A CA 1
ATOM 2495 C C . ALA A 1 341 ? 9.770 -39.147 -46.653 1.00 62.19 341 ALA A C 1
ATOM 2497 O O . ALA A 1 341 ? 10.779 -38.926 -45.969 1.00 62.19 341 ALA A O 1
ATOM 2498 N N . PRO A 1 342 ? 9.781 -39.998 -47.694 1.00 65.75 342 PRO A N 1
ATOM 2499 C CA . PRO A 1 342 ? 11.000 -40.659 -48.131 1.00 65.75 342 PRO A CA 1
ATOM 2500 C C . PRO A 1 342 ? 12.070 -39.610 -48.484 1.00 65.75 342 PRO A C 1
ATOM 2502 O O . PRO A 1 342 ? 11.740 -38.543 -49.012 1.00 65.75 342 PRO A O 1
ATOM 2505 N N . PRO A 1 343 ? 13.353 -39.873 -48.182 1.00 58.19 343 PRO A N 1
ATOM 2506 C CA . PRO A 1 343 ? 14.435 -38.949 -48.487 1.00 58.19 343 PRO A CA 1
ATOM 2507 C C . PRO A 1 343 ? 14.657 -38.911 -50.003 1.00 58.19 343 PRO A C 1
ATOM 2509 O O . PRO A 1 343 ? 15.397 -39.723 -50.545 1.00 58.19 343 PRO A O 1
ATOM 2512 N N . GLY A 1 344 ? 14.003 -37.975 -50.689 1.00 57.59 344 GLY A N 1
ATOM 2513 C CA . GLY A 1 344 ? 14.224 -37.753 -52.116 1.00 57.59 344 GLY A CA 1
ATOM 2514 C C . GLY A 1 344 ? 12.959 -37.420 -52.887 1.00 57.59 344 GLY A C 1
ATOM 2515 O O . GLY A 1 344 ? 12.475 -38.250 -53.637 1.00 57.59 344 GLY A O 1
ATOM 2516 N N . ASP A 1 345 ? 12.429 -36.214 -52.691 1.00 49.03 345 ASP A N 1
ATOM 2517 C CA . ASP A 1 345 ? 11.924 -35.376 -53.788 1.00 49.03 345 ASP A CA 1
ATOM 2518 C C . ASP A 1 345 ? 11.507 -34.016 -53.218 1.00 49.03 345 ASP A C 1
ATOM 2520 O O . ASP A 1 345 ? 10.336 -33.678 -53.049 1.00 49.03 345 ASP A O 1
ATOM 2524 N N . SER A 1 346 ? 12.505 -33.196 -52.883 1.00 50.34 346 SER A N 1
ATOM 2525 C CA . SER A 1 346 ? 12.286 -31.784 -52.572 1.00 50.34 346 SER A CA 1
ATOM 2526 C C . SER A 1 346 ? 12.032 -31.032 -53.878 1.00 50.34 346 SER A C 1
ATOM 2528 O O . SER A 1 346 ? 12.891 -30.287 -54.349 1.00 50.34 346 SER A O 1
ATOM 2530 N N . ARG A 1 347 ? 10.866 -31.224 -54.502 1.00 50.16 347 ARG A N 1
ATOM 2531 C CA . ARG A 1 347 ? 10.407 -30.280 -55.524 1.00 50.16 347 ARG A CA 1
ATOM 2532 C C . ARG A 1 347 ? 10.122 -28.973 -54.800 1.00 50.16 347 ARG A C 1
ATOM 2534 O O . ARG A 1 347 ? 9.097 -28.837 -54.137 1.00 50.16 347 ARG A O 1
ATOM 2541 N N . ALA A 1 348 ? 11.063 -28.034 -54.878 1.00 50.03 348 ALA A N 1
ATOM 2542 C CA . ALA A 1 348 ? 10.814 -26.654 -54.506 1.00 50.03 348 ALA A CA 1
ATOM 2543 C C . ALA A 1 348 ? 9.675 -26.160 -55.403 1.00 50.03 348 ALA A C 1
ATOM 2545 O O . ALA A 1 348 ? 9.885 -25.822 -56.566 1.00 50.03 348 ALA A O 1
ATOM 2546 N N . GLY A 1 349 ? 8.444 -26.204 -54.888 1.00 48.28 349 GLY A N 1
ATOM 2547 C CA . GLY A 1 349 ? 7.331 -25.520 -55.525 1.00 48.28 349 GLY A CA 1
ATOM 2548 C C . GLY A 1 349 ? 7.716 -24.057 -55.720 1.00 48.28 349 GLY A C 1
ATOM 2549 O O . GLY A 1 349 ? 8.504 -23.516 -54.942 1.00 48.28 349 GLY A O 1
ATOM 2550 N N . SER A 1 350 ? 7.173 -23.426 -56.757 1.00 48.22 350 SER A N 1
ATOM 2551 C CA . SER A 1 350 ? 7.338 -22.008 -57.098 1.00 48.22 350 SER A CA 1
ATOM 2552 C C . SER A 1 350 ? 6.707 -21.080 -56.044 1.00 48.22 350 SER A C 1
ATOM 2554 O O . SER A 1 350 ? 5.866 -20.237 -56.347 1.00 48.22 350 SER A O 1
ATOM 2556 N N . GLY A 1 351 ? 7.051 -21.281 -54.775 1.00 48.81 351 GLY A N 1
ATOM 2557 C CA . GLY A 1 351 ? 6.595 -20.503 -53.645 1.00 48.81 351 GLY A CA 1
ATOM 2558 C C . GLY A 1 351 ? 7.417 -19.235 -53.563 1.00 48.81 351 GLY A C 1
ATOM 2559 O O . GLY A 1 351 ? 8.605 -19.265 -53.264 1.00 48.81 351 GLY A O 1
ATOM 2560 N N . VAL A 1 352 ? 6.780 -18.105 -53.824 1.00 50.06 352 VAL A N 1
ATOM 2561 C CA . VAL A 1 352 ? 7.358 -16.799 -53.534 1.00 50.06 352 VAL A CA 1
ATOM 2562 C C . VAL A 1 352 ? 7.489 -16.675 -52.015 1.00 50.06 352 VAL A C 1
ATOM 2564 O O . VAL A 1 352 ? 6.490 -16.780 -51.308 1.00 50.06 352 VAL A O 1
ATOM 2567 N N . CYS A 1 353 ? 8.703 -16.457 -51.505 1.00 42.41 353 CYS A N 1
ATOM 2568 C CA . CYS A 1 353 ? 8.932 -16.102 -50.104 1.00 42.41 353 CYS A CA 1
ATOM 2569 C C . CYS A 1 353 ? 8.878 -14.574 -49.971 1.00 42.41 353 CYS A C 1
ATOM 2571 O O . CYS A 1 353 ? 9.856 -13.906 -50.316 1.00 42.41 353 CYS A O 1
ATOM 2573 N N . PRO A 1 354 ? 7.777 -13.981 -49.479 1.00 45.16 354 PRO A N 1
ATOM 2574 C CA . PRO A 1 354 ? 7.750 -12.555 -49.205 1.00 45.16 354 PRO A CA 1
ATOM 2575 C C . PRO A 1 354 ? 8.606 -12.280 -47.964 1.00 45.16 354 PRO A C 1
ATOM 2577 O O . PRO A 1 354 ? 8.148 -12.395 -46.828 1.00 45.16 354 PRO A O 1
ATOM 2580 N N . PHE A 1 355 ? 9.871 -11.920 -48.168 1.00 43.75 355 PHE A N 1
ATOM 2581 C CA . PHE A 1 355 ? 10.720 -11.428 -47.093 1.00 43.75 355 PHE A CA 1
ATOM 2582 C C . PHE A 1 355 ? 10.537 -9.910 -46.994 1.00 43.75 355 PHE A C 1
ATOM 2584 O O . PHE A 1 355 ? 11.027 -9.147 -47.822 1.00 43.75 355 PHE A O 1
ATOM 2591 N N . ARG A 1 356 ? 9.794 -9.479 -45.969 1.00 48.50 356 ARG A N 1
ATOM 2592 C CA . ARG A 1 356 ? 9.726 -8.088 -45.490 1.00 48.50 356 ARG A CA 1
ATOM 2593 C C . ARG A 1 356 ? 9.392 -7.053 -46.581 1.00 48.50 356 ARG A C 1
ATOM 2595 O O . ARG A 1 356 ? 10.237 -6.261 -46.982 1.00 48.50 356 ARG A O 1
ATOM 2602 N N . GLY A 1 357 ? 8.146 -7.047 -47.060 1.00 45.84 357 GLY A N 1
ATOM 2603 C CA . GLY A 1 357 ? 7.617 -5.970 -47.918 1.00 45.84 357 GLY A CA 1
ATOM 2604 C C . GLY A 1 357 ? 8.254 -5.846 -49.310 1.00 45.84 357 GLY A C 1
ATOM 2605 O O . GLY A 1 357 ? 7.825 -5.012 -50.102 1.00 45.84 357 GLY A O 1
ATOM 2606 N N . ARG A 1 358 ? 9.232 -6.693 -49.645 1.00 44.44 358 ARG A N 1
ATOM 2607 C CA . ARG A 1 358 ? 9.675 -6.949 -51.012 1.00 44.44 358 ARG A CA 1
ATOM 2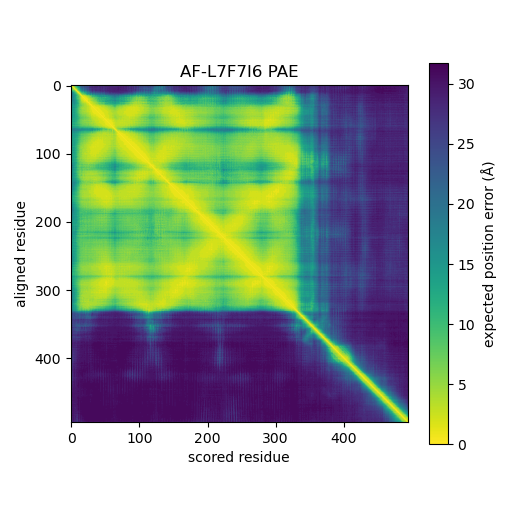608 C C . ARG A 1 358 ? 9.411 -8.411 -51.324 1.00 44.44 358 ARG A C 1
ATOM 2610 O O . ARG A 1 358 ? 9.906 -9.312 -50.653 1.00 44.44 358 ARG A O 1
ATOM 2617 N N . VAL A 1 359 ? 8.627 -8.640 -52.368 1.00 41.09 359 VAL A N 1
ATOM 2618 C CA . VAL A 1 359 ? 8.630 -9.921 -53.062 1.00 41.09 359 VAL A CA 1
ATOM 2619 C C . VAL A 1 359 ? 10.008 -10.036 -53.704 1.00 41.09 359 VAL A C 1
ATOM 2621 O O . VAL A 1 359 ? 10.253 -9.442 -54.751 1.00 41.09 359 VAL A O 1
ATOM 2624 N N . LEU A 1 360 ? 10.947 -10.715 -53.040 1.00 43.94 360 LEU A N 1
ATOM 2625 C CA . LEU A 1 360 ? 12.138 -11.168 -53.739 1.00 43.94 360 LEU A CA 1
ATOM 2626 C C . LEU A 1 360 ? 11.686 -12.346 -54.607 1.00 43.94 360 LEU A C 1
ATOM 2628 O O . LEU A 1 360 ? 11.215 -13.343 -54.048 1.00 43.94 360 LEU A O 1
ATOM 2632 N N . PRO A 1 361 ? 11.794 -12.273 -55.943 1.00 40.84 361 PRO A N 1
ATOM 2633 C CA . PRO A 1 361 ? 11.726 -13.488 -56.729 1.00 40.84 361 PRO A CA 1
ATOM 2634 C C . PRO A 1 361 ? 12.836 -14.406 -56.212 1.00 40.84 361 PRO A C 1
ATOM 2636 O O . PRO A 1 361 ? 13.992 -13.989 -56.088 1.00 40.84 361 PRO A O 1
ATOM 2639 N N . LEU A 1 362 ? 12.486 -15.647 -55.863 1.00 47.72 362 LEU A N 1
ATOM 2640 C CA . LEU A 1 362 ? 13.502 -16.685 -55.727 1.00 47.72 362 LEU A CA 1
ATOM 2641 C C . LEU A 1 362 ? 14.325 -16.668 -57.021 1.00 47.72 362 LEU A C 1
ATOM 2643 O O . LEU A 1 362 ? 13.722 -16.509 -58.087 1.00 47.72 362 LEU A O 1
ATOM 2647 N N . PRO A 1 363 ? 15.664 -16.788 -56.964 1.00 42.50 363 PRO A N 1
ATOM 2648 C CA . PRO A 1 363 ? 16.455 -16.852 -58.179 1.00 42.50 363 PRO A CA 1
ATOM 2649 C C . PRO A 1 363 ? 15.890 -17.980 -59.039 1.00 42.50 363 PRO A C 1
ATOM 2651 O O . PRO A 1 363 ? 15.956 -19.150 -58.665 1.00 42.50 363 PRO A O 1
ATOM 2654 N N . SER A 1 364 ? 15.304 -17.616 -60.178 1.00 43.44 364 SER A N 1
ATOM 2655 C CA . SER A 1 364 ? 14.863 -18.528 -61.227 1.00 43.44 364 SER A CA 1
ATOM 2656 C C . SER A 1 364 ? 16.100 -19.053 -61.955 1.00 43.44 364 SER A C 1
ATOM 2658 O O . SER A 1 364 ? 16.325 -18.781 -63.130 1.00 43.44 364 SER A O 1
ATOM 2660 N N . GLY A 1 365 ? 16.968 -19.723 -61.203 1.00 49.69 365 GLY A N 1
ATOM 2661 C CA . GLY A 1 365 ? 17.992 -20.605 -61.730 1.00 49.69 365 GLY A CA 1
ATOM 2662 C C . GLY A 1 365 ? 17.417 -22.016 -61.848 1.00 49.69 365 GLY A C 1
ATOM 2663 O O . GLY A 1 365 ? 16.441 -22.334 -61.161 1.00 49.69 365 GLY A O 1
ATOM 2664 N N . PRO A 1 366 ? 17.991 -22.873 -62.709 1.00 40.41 366 PRO A N 1
ATOM 2665 C CA . PRO A 1 366 ? 17.569 -24.264 -62.812 1.00 40.41 366 PRO A CA 1
ATOM 2666 C C . PRO A 1 366 ? 17.589 -24.909 -61.424 1.00 40.41 366 PRO A C 1
ATOM 2668 O O . PRO A 1 366 ? 18.498 -24.644 -60.636 1.00 40.41 366 PRO A O 1
ATOM 2671 N N . ALA A 1 367 ? 16.576 -25.728 -61.127 1.00 40.62 367 ALA A N 1
ATOM 2672 C CA . ALA A 1 367 ? 16.469 -26.461 -59.875 1.00 40.62 367 ALA A CA 1
ATOM 2673 C C . ALA A 1 367 ? 17.780 -27.214 -59.610 1.00 40.62 367 ALA A C 1
ATOM 2675 O O . ALA A 1 367 ? 18.068 -28.237 -60.231 1.00 40.62 367 ALA A O 1
ATOM 2676 N N . VAL A 1 368 ? 18.603 -26.691 -58.701 1.00 41.94 368 VAL A N 1
ATOM 2677 C CA . VAL A 1 368 ? 19.762 -27.424 -58.208 1.00 41.94 368 VAL A CA 1
ATOM 2678 C C . VAL A 1 368 ? 19.198 -28.475 -57.270 1.00 41.94 368 VAL A C 1
ATOM 2680 O O . VAL A 1 368 ? 18.928 -28.201 -56.104 1.00 41.94 368 VAL A O 1
ATOM 2683 N N . HIS A 1 369 ? 18.980 -29.673 -57.800 1.00 42.28 369 HIS A N 1
ATOM 2684 C CA . HIS A 1 369 ? 18.852 -30.865 -56.982 1.00 42.28 369 HIS A CA 1
ATOM 2685 C C . HIS A 1 369 ? 20.203 -31.077 -56.287 1.00 42.28 369 HIS A C 1
ATOM 2687 O O . HIS A 1 369 ? 21.192 -31.323 -56.983 1.00 42.28 369 HIS A O 1
ATOM 2693 N N . PRO A 1 370 ? 20.310 -30.971 -54.950 1.00 41.22 370 PRO A N 1
ATOM 2694 C CA . PRO A 1 370 ? 21.478 -31.511 -54.282 1.00 41.22 370 PRO A CA 1
ATOM 2695 C C . PRO A 1 370 ? 21.415 -33.036 -54.461 1.00 41.22 370 PRO A C 1
ATOM 2697 O O . PRO A 1 370 ? 20.439 -33.646 -54.011 1.00 41.22 370 PRO A O 1
ATOM 2700 N N . PRO A 1 371 ? 22.388 -33.679 -55.133 1.00 38.22 371 PRO A N 1
ATOM 2701 C CA . PRO A 1 371 ? 22.453 -35.130 -55.108 1.00 38.22 371 PRO A CA 1
ATOM 2702 C C . PRO A 1 371 ? 22.594 -35.565 -53.649 1.00 38.22 371 PRO A C 1
ATOM 2704 O O . PRO A 1 371 ? 23.344 -34.960 -52.873 1.00 38.22 371 PRO A O 1
ATOM 2707 N N . ALA A 1 372 ? 21.839 -36.592 -53.264 1.00 42.00 372 ALA A N 1
ATOM 2708 C CA . ALA A 1 372 ? 21.958 -37.198 -51.950 1.00 42.00 372 ALA A CA 1
ATOM 2709 C C . ALA A 1 372 ? 23.424 -37.611 -51.731 1.00 42.00 372 ALA A C 1
ATOM 2711 O O . ALA A 1 372 ? 23.922 -38.521 -52.385 1.00 42.00 372 ALA A O 1
ATOM 2712 N N . GLY A 1 373 ? 24.121 -36.902 -50.838 1.00 44.88 373 GLY A N 1
ATOM 2713 C CA . GLY A 1 373 ? 25.457 -37.279 -50.374 1.00 44.88 373 GLY A CA 1
ATOM 2714 C C . GLY A 1 373 ? 26.631 -36.372 -50.752 1.00 44.88 373 GLY A C 1
ATOM 2715 O O . GLY A 1 373 ? 27.729 -36.650 -50.278 1.00 44.88 373 GLY A O 1
ATOM 2716 N N . GLU A 1 374 ? 26.466 -35.279 -51.508 1.00 37.69 374 GLU A N 1
ATOM 2717 C CA . GLU A 1 374 ? 27.626 -34.462 -51.913 1.00 37.69 374 GLU A CA 1
ATOM 2718 C C . GLU A 1 374 ? 27.513 -32.984 -51.496 1.00 37.69 374 GLU A C 1
ATOM 2720 O O . GLU A 1 374 ? 26.909 -32.147 -52.167 1.00 37.69 374 GLU A O 1
ATOM 2725 N N . PHE A 1 375 ? 28.150 -32.634 -50.371 1.00 34.78 375 PHE A N 1
ATOM 2726 C CA . PHE A 1 375 ? 28.416 -31.242 -49.992 1.00 34.78 375 PHE A CA 1
ATOM 2727 C C . PHE A 1 375 ? 29.415 -30.628 -50.992 1.00 34.78 375 PHE A C 1
ATOM 2729 O O . PHE A 1 375 ? 30.628 -30.617 -50.768 1.00 34.78 375 PHE A O 1
ATOM 2736 N N . ARG A 1 376 ? 28.925 -30.076 -52.110 1.00 38.50 376 ARG A N 1
ATOM 2737 C CA . ARG A 1 376 ? 29.726 -29.194 -52.973 1.00 38.50 376 ARG A CA 1
ATOM 2738 C C . ARG A 1 376 ? 29.920 -27.843 -52.289 1.00 38.50 376 ARG A C 1
ATOM 2740 O O . ARG A 1 376 ? 29.239 -26.864 -52.574 1.00 38.50 376 ARG A O 1
ATOM 2747 N N . GLY A 1 377 ? 30.906 -27.779 -51.400 1.00 34.16 377 GLY A N 1
ATOM 2748 C CA . GLY A 1 377 ? 31.542 -26.514 -51.059 1.00 34.16 377 GLY A CA 1
ATOM 2749 C C . GLY A 1 377 ? 32.208 -25.957 -52.315 1.00 34.16 377 GLY A C 1
ATOM 2750 O O . GLY A 1 377 ? 33.185 -26.524 -52.806 1.00 34.16 377 GLY A O 1
ATOM 2751 N N . THR A 1 378 ? 31.686 -24.857 -52.850 1.00 36.59 378 THR A N 1
ATOM 2752 C CA . THR A 1 378 ? 32.375 -24.042 -53.853 1.00 36.59 378 THR A CA 1
ATOM 2753 C C . THR A 1 378 ? 33.775 -23.721 -53.336 1.00 36.59 378 THR A C 1
ATOM 2755 O O . THR A 1 378 ? 33.948 -22.932 -52.405 1.00 36.59 378 THR A O 1
ATOM 2758 N N . ARG A 1 379 ? 34.797 -24.377 -53.904 1.00 32.81 379 ARG A N 1
ATOM 2759 C CA . ARG A 1 379 ? 36.200 -24.047 -53.648 1.00 32.81 379 ARG A CA 1
ATOM 2760 C C . ARG A 1 379 ? 36.425 -22.623 -54.142 1.00 32.81 379 ARG A C 1
ATOM 2762 O O . ARG A 1 379 ? 36.560 -22.395 -55.338 1.00 32.81 379 ARG A O 1
ATOM 2769 N N . CYS A 1 380 ? 36.478 -21.684 -53.203 1.00 32.16 380 CYS A N 1
ATOM 2770 C CA . CYS A 1 380 ? 36.982 -20.340 -53.437 1.00 32.16 380 CYS A CA 1
ATOM 2771 C C . CYS A 1 380 ? 38.421 -20.474 -53.965 1.00 32.16 380 CYS A C 1
ATOM 2773 O O . CYS A 1 380 ? 39.318 -20.933 -53.247 1.00 32.16 380 CYS A O 1
ATOM 2775 N N . ARG A 1 381 ? 38.605 -20.192 -55.257 1.00 39.78 381 ARG A N 1
ATOM 2776 C CA . ARG A 1 381 ? 39.872 -20.300 -55.984 1.00 39.78 381 ARG A CA 1
ATOM 2777 C C . ARG A 1 381 ? 40.623 -18.980 -55.817 1.00 39.78 381 ARG A C 1
ATOM 2779 O O . ARG A 1 381 ? 40.782 -18.231 -56.766 1.00 39.78 381 ARG A O 1
ATOM 2786 N N . ASP A 1 382 ? 41.026 -18.690 -54.584 1.00 39.19 382 ASP A N 1
ATOM 2787 C CA . ASP A 1 382 ? 41.924 -17.577 -54.285 1.00 39.19 382 ASP A CA 1
ATOM 2788 C C . ASP A 1 382 ? 42.918 -17.992 -53.187 1.00 39.19 382 ASP A C 1
ATOM 2790 O O . ASP A 1 382 ? 42.608 -18.048 -51.991 1.00 39.19 382 ASP A O 1
ATOM 2794 N N . ASP A 1 383 ? 44.125 -18.369 -53.613 1.00 44.81 383 ASP A N 1
ATOM 2795 C CA . ASP A 1 383 ? 45.189 -18.895 -52.748 1.00 44.81 383 ASP A CA 1
ATOM 2796 C C . ASP A 1 383 ? 45.795 -17.831 -51.812 1.00 44.81 383 ASP A C 1
ATOM 2798 O O . ASP A 1 383 ? 46.517 -18.170 -50.867 1.00 44.81 383 ASP A O 1
ATOM 2802 N N . ARG A 1 384 ? 45.463 -16.541 -51.995 1.00 39.16 384 ARG A N 1
ATOM 2803 C CA . ARG A 1 384 ? 45.902 -15.467 -51.086 1.00 39.16 384 ARG A CA 1
ATOM 2804 C C . ARG A 1 384 ? 45.066 -15.390 -49.804 1.00 39.16 384 ARG A C 1
ATOM 2806 O O . ARG A 1 384 ? 45.626 -15.112 -48.743 1.00 39.16 384 ARG A O 1
ATOM 2813 N N . LEU A 1 385 ? 43.777 -15.740 -49.846 1.00 42.06 385 LEU A N 1
ATOM 2814 C CA . LEU A 1 385 ? 42.888 -15.731 -48.669 1.00 42.06 385 LEU A CA 1
ATOM 2815 C C . LEU A 1 385 ? 43.065 -16.962 -47.761 1.00 42.06 385 LEU A C 1
ATOM 2817 O O . LEU A 1 385 ? 42.819 -16.899 -46.556 1.00 42.06 385 LEU A O 1
ATOM 2821 N N . ARG A 1 386 ? 43.574 -18.083 -48.291 1.00 39.62 386 ARG A N 1
ATOM 2822 C CA . ARG A 1 386 ? 43.863 -19.286 -47.483 1.00 39.62 386 ARG A CA 1
ATOM 2823 C C . ARG A 1 386 ? 45.003 -19.080 -46.481 1.00 39.62 386 ARG A C 1
ATOM 2825 O O . ARG A 1 386 ? 44.983 -19.684 -45.406 1.00 39.62 386 ARG A O 1
ATOM 2832 N N . ARG A 1 387 ? 45.985 -18.225 -46.795 1.00 41.28 387 ARG A N 1
ATOM 2833 C CA . ARG A 1 387 ? 47.119 -17.939 -45.894 1.00 41.28 387 ARG A CA 1
ATOM 2834 C C . ARG A 1 387 ? 46.756 -16.960 -44.774 1.00 41.28 387 ARG A C 1
ATOM 2836 O O . ARG A 1 387 ? 47.264 -17.124 -43.666 1.00 41.28 387 ARG A O 1
ATOM 2843 N N . SER A 1 388 ? 45.855 -16.003 -45.015 1.00 44.78 388 SER A N 1
ATOM 2844 C CA . SER A 1 388 ? 45.372 -15.081 -43.975 1.00 44.78 388 SER A CA 1
ATOM 2845 C C . SER A 1 388 ? 44.410 -15.767 -42.999 1.00 44.78 388 SER A C 1
ATOM 2847 O O . SER A 1 388 ? 44.539 -15.582 -41.790 1.00 44.78 388 SER A O 1
ATOM 2849 N N . PHE A 1 389 ? 43.536 -16.657 -43.487 1.00 40.16 389 PHE A N 1
ATOM 2850 C CA . PHE A 1 389 ? 42.611 -17.406 -42.628 1.00 40.16 389 PHE A CA 1
ATOM 2851 C C . PHE A 1 389 ? 43.329 -18.439 -41.739 1.00 40.16 389 PHE A C 1
ATOM 2853 O O . PHE A 1 389 ? 43.021 -18.552 -40.553 1.00 40.16 389 PHE A O 1
ATOM 2860 N N . ARG A 1 390 ? 44.359 -19.135 -42.259 1.00 42.03 390 ARG A N 1
ATOM 2861 C CA . ARG A 1 390 ? 45.188 -20.041 -41.435 1.00 42.03 390 ARG A CA 1
ATOM 2862 C C . ARG A 1 390 ? 46.000 -19.307 -40.365 1.00 42.03 390 ARG A C 1
ATOM 2864 O O . ARG A 1 390 ? 46.200 -19.883 -39.302 1.00 42.03 390 ARG A O 1
ATOM 2871 N N . ARG A 1 391 ? 46.444 -18.063 -40.596 1.00 42.69 391 ARG A N 1
ATOM 2872 C CA . ARG A 1 391 ? 47.105 -17.261 -39.546 1.00 42.69 391 ARG A CA 1
ATOM 2873 C C . ARG A 1 391 ? 46.105 -16.809 -38.473 1.00 42.69 391 ARG A C 1
ATOM 2875 O O . ARG A 1 391 ? 46.341 -17.070 -37.300 1.00 42.69 391 ARG A O 1
ATOM 2882 N N . GLY A 1 392 ? 44.934 -16.297 -38.862 1.00 43.81 392 GLY A N 1
ATOM 2883 C CA . GLY A 1 392 ? 43.895 -15.874 -37.908 1.00 43.81 392 GLY A CA 1
ATOM 2884 C C . GLY A 1 392 ? 43.319 -17.007 -37.043 1.00 43.81 392 GLY A C 1
ATOM 2885 O O . GLY A 1 392 ? 43.036 -16.808 -35.862 1.00 43.81 392 GLY A O 1
ATOM 2886 N N . GLN A 1 393 ? 43.196 -18.222 -37.588 1.00 42.81 393 GLN A N 1
ATOM 2887 C CA . GLN A 1 393 ? 42.662 -19.373 -36.849 1.00 42.81 393 GLN A CA 1
ATOM 2888 C C . GLN A 1 393 ? 43.675 -19.962 -35.849 1.00 42.81 393 GLN A C 1
ATOM 2890 O O . GLN A 1 393 ? 43.283 -20.431 -34.780 1.00 42.81 393 GLN A O 1
ATOM 2895 N N . VAL A 1 394 ? 44.979 -19.897 -36.152 1.00 47.59 394 VAL A N 1
ATOM 2896 C CA . VAL A 1 394 ? 46.046 -20.341 -35.235 1.00 47.59 394 VAL A CA 1
ATOM 2897 C C . VAL A 1 394 ? 46.236 -19.349 -34.081 1.00 47.59 394 VAL A C 1
ATOM 2899 O O . VAL A 1 394 ? 46.464 -19.783 -32.949 1.00 47.59 394 VAL A O 1
ATOM 2902 N N . ASP A 1 395 ? 46.050 -18.049 -34.323 1.00 48.06 395 ASP A N 1
ATOM 2903 C CA . ASP A 1 395 ? 46.118 -17.016 -33.279 1.00 48.06 395 ASP A CA 1
ATOM 2904 C C . ASP A 1 395 ? 44.879 -17.032 -32.364 1.00 48.06 395 ASP A C 1
ATOM 2906 O O . ASP A 1 395 ? 45.008 -16.951 -31.138 1.00 48.06 395 ASP A O 1
ATOM 2910 N N . GLY A 1 396 ? 43.686 -17.286 -32.919 1.00 42.03 396 GLY A N 1
ATOM 2911 C CA . GLY A 1 396 ? 42.456 -17.484 -32.140 1.00 42.03 396 GLY A CA 1
ATOM 2912 C C . GLY A 1 396 ? 42.502 -18.713 -31.219 1.00 42.03 396 GLY A C 1
ATOM 2913 O O . GLY A 1 396 ? 42.072 -18.647 -30.067 1.00 42.03 396 GLY A O 1
ATOM 2914 N N . LEU A 1 397 ? 43.097 -19.823 -31.672 1.00 43.19 397 LEU A N 1
ATOM 2915 C CA . LEU A 1 397 ? 43.270 -21.039 -30.862 1.00 43.19 397 LEU A CA 1
ATOM 2916 C C . LEU A 1 397 ? 44.324 -20.883 -29.750 1.00 43.19 397 LEU A C 1
ATOM 2918 O O . LEU A 1 397 ? 44.178 -21.501 -28.691 1.00 43.19 397 LEU A O 1
ATOM 2922 N N . ARG A 1 398 ? 45.355 -20.042 -29.934 1.00 45.06 398 ARG A N 1
ATOM 2923 C CA . ARG A 1 398 ? 46.318 -19.705 -28.864 1.00 45.06 398 ARG A CA 1
ATOM 2924 C C . ARG A 1 398 ? 45.691 -18.803 -27.800 1.00 45.06 398 ARG A C 1
ATOM 2926 O O . ARG A 1 398 ? 45.873 -19.076 -26.614 1.00 45.06 398 ARG A O 1
ATOM 2933 N N . ALA A 1 399 ? 44.888 -17.816 -28.202 1.00 45.81 399 ALA A N 1
ATOM 2934 C CA . ALA A 1 399 ? 44.147 -16.958 -27.276 1.00 45.81 399 ALA A CA 1
ATOM 2935 C C . ALA A 1 399 ? 43.109 -17.753 -26.456 1.00 45.81 399 ALA A C 1
ATOM 2937 O O . ALA A 1 399 ? 43.026 -17.604 -25.237 1.00 45.81 399 ALA A O 1
ATOM 2938 N N . HIS A 1 400 ? 42.396 -18.693 -27.087 1.00 43.41 400 HIS A N 1
ATOM 2939 C CA . HIS A 1 400 ? 41.403 -19.531 -26.406 1.00 43.41 400 HIS A CA 1
ATOM 2940 C C . HIS A 1 400 ? 42.034 -20.560 -25.442 1.00 43.41 400 HIS A C 1
ATOM 2942 O O . HIS A 1 400 ? 41.452 -20.879 -24.402 1.00 43.41 400 HIS A O 1
ATOM 2948 N N . ARG A 1 401 ? 43.252 -21.057 -25.729 1.00 45.31 401 ARG A N 1
ATOM 2949 C CA . ARG A 1 401 ? 44.022 -21.921 -24.806 1.00 45.31 401 ARG A CA 1
ATOM 2950 C C . ARG A 1 401 ? 44.636 -21.157 -23.629 1.00 45.31 401 ARG A C 1
ATOM 2952 O O . ARG A 1 401 ? 44.806 -21.760 -22.570 1.00 45.31 401 ARG A O 1
ATOM 2959 N N . ALA A 1 402 ? 44.949 -19.871 -23.789 1.00 45.97 402 ALA A N 1
ATOM 2960 C CA . ALA A 1 402 ? 45.434 -19.022 -22.699 1.00 45.97 402 ALA A CA 1
ATOM 2961 C C . ALA A 1 402 ? 44.314 -18.700 -21.690 1.00 45.97 402 ALA A C 1
ATOM 2963 O O . ALA A 1 402 ? 44.527 -18.827 -20.486 1.00 45.97 402 ALA A O 1
ATOM 2964 N N . VAL A 1 403 ? 43.097 -18.416 -22.172 1.00 46.44 403 VAL A N 1
ATOM 2965 C CA . VAL A 1 403 ? 41.910 -18.158 -21.328 1.00 46.44 403 VAL A CA 1
ATOM 2966 C C . VAL A 1 403 ? 41.402 -19.427 -20.622 1.00 46.44 403 VAL A C 1
ATOM 2968 O O . VAL A 1 403 ? 40.950 -19.372 -19.483 1.00 46.44 403 VAL A O 1
ATOM 2971 N N . LEU A 1 404 ? 41.545 -20.609 -21.234 1.00 41.78 404 LEU A N 1
ATOM 2972 C CA . LEU A 1 404 ? 41.187 -21.882 -20.586 1.00 41.78 404 LEU A CA 1
ATOM 2973 C C . LEU A 1 404 ? 42.235 -22.382 -19.569 1.00 41.78 404 LEU A C 1
ATOM 2975 O O . LEU A 1 404 ? 41.919 -23.240 -18.744 1.00 41.78 404 LEU A O 1
ATOM 2979 N N . ARG A 1 405 ? 43.469 -21.854 -19.585 1.00 41.41 405 ARG A N 1
ATOM 2980 C CA . ARG A 1 405 ? 44.496 -22.167 -18.571 1.00 41.41 405 ARG A CA 1
ATOM 2981 C C . ARG A 1 405 ? 44.404 -21.289 -17.320 1.00 41.41 405 ARG A C 1
ATOM 2983 O O . ARG A 1 405 ? 44.824 -21.753 -16.266 1.00 41.41 405 ARG A O 1
ATOM 2990 N N . SER A 1 406 ? 43.807 -20.096 -17.394 1.00 41.59 406 SER A N 1
ATOM 2991 C CA . SER A 1 406 ? 43.605 -19.215 -16.229 1.00 41.59 406 SER A CA 1
ATOM 2992 C C . SER A 1 406 ? 42.364 -19.552 -15.385 1.00 41.59 406 SER A C 1
ATOM 2994 O O . SER A 1 406 ? 42.217 -19.018 -14.289 1.00 41.59 406 SER A O 1
ATOM 2996 N N . HIS A 1 407 ? 41.506 -20.481 -15.835 1.00 40.22 407 HIS A N 1
ATOM 2997 C CA . HIS A 1 407 ? 40.299 -20.915 -15.111 1.00 40.22 407 HIS A CA 1
ATOM 2998 C C . HIS A 1 407 ? 40.316 -22.363 -14.586 1.00 40.22 407 HIS A C 1
ATOM 3000 O O . HIS A 1 407 ? 39.278 -22.889 -14.178 1.00 40.22 407 HIS A O 1
ATOM 3006 N N . ARG A 1 408 ? 41.487 -23.010 -14.486 1.00 34.25 408 ARG A N 1
ATOM 3007 C CA . ARG A 1 408 ? 41.606 -24.256 -13.707 1.00 34.25 408 ARG A CA 1
ATOM 3008 C C . ARG A 1 408 ? 41.537 -23.954 -12.206 1.00 34.25 408 ARG A C 1
ATOM 3010 O O . ARG A 1 408 ? 42.549 -23.670 -11.576 1.00 34.25 408 ARG A O 1
ATOM 3017 N N . ARG A 1 409 ? 40.335 -24.049 -11.628 1.00 35.62 409 ARG A N 1
ATOM 3018 C CA . ARG A 1 409 ? 40.172 -24.288 -10.185 1.00 35.62 409 ARG A CA 1
ATOM 3019 C C . ARG A 1 409 ? 40.761 -25.668 -9.833 1.00 35.62 409 ARG A C 1
ATOM 3021 O O . ARG A 1 409 ? 40.603 -26.595 -10.632 1.00 35.62 409 ARG A O 1
ATOM 3028 N N . PRO A 1 410 ? 41.440 -25.822 -8.683 1.00 36.28 410 PRO A N 1
ATOM 3029 C CA . PRO A 1 410 ? 41.966 -27.112 -8.246 1.00 36.28 410 PRO A CA 1
ATOM 3030 C C . PRO A 1 410 ? 40.821 -28.096 -7.955 1.00 36.28 410 PRO A C 1
ATOM 3032 O O . PRO A 1 410 ? 39.742 -27.696 -7.518 1.00 36.28 410 PRO A O 1
ATOM 3035 N N . GLY A 1 411 ? 41.058 -29.372 -8.273 1.00 35.12 411 GLY A N 1
ATOM 3036 C CA . GLY A 1 411 ? 40.076 -30.459 -8.229 1.00 35.12 411 GLY A CA 1
ATOM 3037 C C . GLY A 1 411 ? 39.597 -30.851 -6.821 1.00 35.12 411 GLY A C 1
ATOM 3038 O O . GLY A 1 411 ? 40.101 -30.337 -5.822 1.00 35.12 411 GLY A O 1
ATOM 3039 N N . PRO A 1 412 ? 38.615 -31.767 -6.732 1.00 33.94 412 PRO A N 1
ATOM 3040 C CA . PRO A 1 412 ? 37.947 -32.095 -5.482 1.00 33.94 412 PRO A CA 1
ATOM 3041 C C . PRO A 1 412 ? 38.811 -33.040 -4.640 1.00 33.94 412 PRO A C 1
ATOM 3043 O O . PRO A 1 412 ? 38.970 -34.218 -4.956 1.00 33.94 412 PRO A O 1
ATOM 3046 N N . GLY A 1 413 ? 39.356 -32.518 -3.543 1.00 30.50 413 GLY A N 1
ATOM 3047 C CA . GLY A 1 413 ? 39.887 -33.325 -2.451 1.00 30.50 413 GLY A CA 1
ATOM 3048 C C . GLY A 1 413 ? 38.746 -33.845 -1.579 1.00 30.50 413 GLY A C 1
ATOM 3049 O O . GLY A 1 413 ? 37.953 -33.065 -1.056 1.00 30.50 413 GLY A O 1
ATOM 3050 N N . ARG A 1 414 ? 38.669 -35.171 -1.428 1.00 29.23 414 ARG A N 1
ATOM 3051 C CA . ARG A 1 414 ? 37.870 -35.862 -0.405 1.00 29.23 414 ARG A CA 1
ATOM 3052 C C . ARG A 1 414 ? 38.219 -35.324 0.981 1.00 29.23 414 ARG A C 1
ATOM 3054 O O . ARG A 1 414 ? 39.382 -35.422 1.341 1.00 29.23 414 ARG A O 1
ATOM 3061 N N . TRP A 1 415 ? 37.228 -34.915 1.772 1.00 30.30 415 TRP A N 1
ATOM 3062 C CA . TRP A 1 415 ? 37.259 -35.059 3.231 1.00 30.30 415 TRP A CA 1
ATOM 3063 C C . TRP A 1 415 ? 35.850 -35.333 3.764 1.00 30.30 415 TRP A C 1
ATOM 3065 O O . TRP A 1 415 ? 34.887 -34.636 3.453 1.00 30.30 415 TRP A O 1
ATOM 3075 N N . GLN A 1 416 ? 35.762 -36.428 4.514 1.00 30.36 416 GLN A N 1
ATOM 3076 C CA . GLN A 1 416 ? 34.594 -36.937 5.217 1.00 30.36 416 GLN A CA 1
ATOM 3077 C C . GLN A 1 416 ? 34.274 -36.088 6.457 1.00 30.36 416 GLN A C 1
ATOM 3079 O O . GLN A 1 416 ? 35.179 -35.670 7.168 1.00 30.36 416 GLN A O 1
ATOM 3084 N N . GLY A 1 417 ? 32.972 -35.943 6.727 1.00 26.27 417 GLY A N 1
ATOM 3085 C CA . GLY A 1 417 ? 32.343 -36.043 8.049 1.00 26.27 417 GLY A CA 1
ATOM 3086 C C . GLY A 1 417 ? 32.767 -35.087 9.169 1.00 26.27 417 GLY A C 1
ATOM 3087 O O . GLY A 1 417 ? 33.772 -35.319 9.826 1.00 26.27 417 GLY A O 1
ATOM 3088 N N . ARG A 1 418 ? 31.870 -34.166 9.549 1.00 26.92 418 ARG A N 1
ATOM 3089 C CA . ARG A 1 418 ? 31.218 -34.190 10.876 1.00 26.92 418 ARG A CA 1
ATOM 3090 C C . ARG A 1 418 ? 30.171 -33.080 11.037 1.00 26.92 418 ARG A C 1
ATOM 3092 O O . ARG A 1 418 ? 30.380 -31.925 10.698 1.00 26.92 418 ARG A O 1
ATOM 3099 N N . THR A 1 419 ? 29.049 -33.527 11.581 1.00 28.77 419 THR A N 1
ATOM 3100 C CA . THR A 1 419 ? 27.970 -32.856 12.319 1.00 28.77 419 THR A CA 1
ATOM 3101 C C . THR A 1 419 ? 28.334 -31.593 13.110 1.00 28.77 419 THR A C 1
ATOM 3103 O O . THR A 1 419 ? 29.346 -31.590 13.806 1.00 28.77 419 THR A O 1
ATOM 3106 N N . GLY A 1 420 ? 27.396 -30.635 13.175 1.00 26.06 420 GLY A N 1
ATOM 3107 C CA . GLY A 1 420 ? 27.190 -29.822 14.383 1.00 26.06 420 GLY A CA 1
ATOM 3108 C C . GLY A 1 420 ? 26.877 -28.333 14.183 1.00 26.06 420 GLY A C 1
ATOM 3109 O O . GLY A 1 420 ? 27.771 -27.556 13.892 1.00 26.06 420 GLY A O 1
ATOM 3110 N N . LEU A 1 421 ? 25.623 -27.973 14.487 1.00 28.52 421 LEU A N 1
ATOM 3111 C CA . LEU A 1 421 ? 25.193 -26.775 15.236 1.00 28.52 421 LEU A CA 1
ATOM 3112 C C . LEU A 1 421 ? 25.365 -25.356 14.635 1.00 28.52 421 LEU A C 1
ATOM 3114 O O . LEU A 1 421 ? 26.430 -24.754 14.620 1.00 28.52 421 LEU A O 1
ATOM 3118 N N . VAL A 1 422 ? 24.203 -24.791 14.286 1.00 31.14 422 VAL A N 1
ATOM 3119 C CA . VAL A 1 422 ? 23.801 -23.362 14.329 1.00 31.14 422 VAL A CA 1
ATOM 3120 C C . VAL A 1 422 ? 23.808 -22.912 15.813 1.00 31.14 422 VAL A C 1
ATOM 3122 O O . VAL A 1 422 ? 23.395 -23.740 16.630 1.00 31.14 422 VAL A O 1
ATOM 3125 N N . PRO A 1 423 ? 24.248 -21.688 16.222 1.00 39.12 423 PRO A N 1
ATOM 3126 C CA . PRO A 1 423 ? 23.521 -20.435 15.935 1.00 39.12 423 PRO A CA 1
ATOM 3127 C C . PRO A 1 423 ? 24.340 -19.123 15.870 1.00 39.12 423 PRO A C 1
ATOM 3129 O O . PRO A 1 423 ? 25.501 -19.062 16.254 1.00 39.12 423 PRO A O 1
ATOM 3132 N N . GLY A 1 424 ? 23.674 -18.027 15.468 1.00 26.52 424 GLY A N 1
ATOM 3133 C CA . GLY A 1 424 ? 24.016 -16.688 15.975 1.00 26.52 424 GLY A CA 1
ATOM 3134 C C . GLY A 1 424 ? 24.062 -15.545 14.959 1.00 26.52 424 GLY A C 1
ATOM 3135 O O . GLY A 1 424 ? 24.966 -15.454 14.138 1.00 26.52 424 GLY A O 1
ATOM 3136 N N . ARG A 1 425 ? 23.100 -14.625 15.097 1.00 30.77 425 ARG A N 1
ATOM 3137 C CA . ARG A 1 425 ? 23.069 -13.256 14.550 1.00 30.77 425 ARG A CA 1
ATOM 3138 C C . ARG A 1 425 ? 24.377 -12.488 14.814 1.00 30.77 425 ARG A C 1
ATOM 3140 O O . ARG A 1 42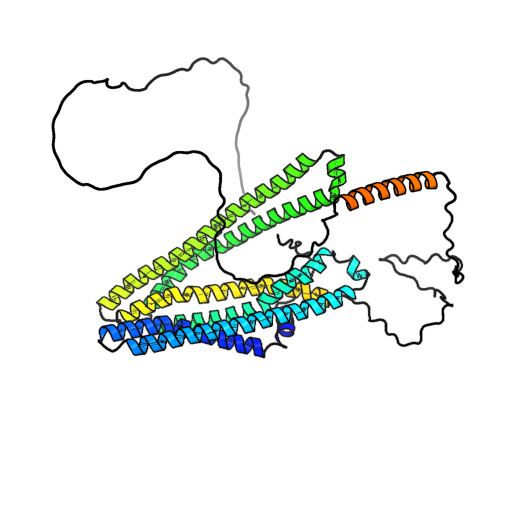5 ? 24.853 -12.542 15.940 1.00 30.77 425 ARG A O 1
ATOM 3147 N N . ALA A 1 426 ? 24.825 -11.646 13.871 1.00 26.59 426 ALA A N 1
ATOM 3148 C CA . ALA A 1 426 ? 25.308 -10.283 14.164 1.00 26.59 426 ALA A CA 1
ATOM 3149 C C . ALA A 1 426 ? 25.654 -9.463 12.903 1.00 26.59 426 ALA A C 1
ATOM 3151 O O . ALA A 1 426 ? 26.483 -9.847 12.087 1.00 26.59 426 ALA A O 1
ATOM 3152 N N . ALA A 1 427 ? 25.002 -8.301 12.824 1.00 27.22 427 ALA A N 1
ATOM 3153 C CA . ALA A 1 427 ? 25.516 -6.974 12.480 1.00 27.22 427 ALA A CA 1
ATOM 3154 C C . ALA A 1 427 ? 26.811 -6.840 11.648 1.00 27.22 427 ALA A C 1
ATOM 3156 O O . ALA A 1 427 ? 27.918 -7.122 12.102 1.00 27.22 427 ALA A O 1
ATOM 3157 N N . VAL A 1 428 ? 26.663 -6.197 10.488 1.00 28.45 428 VAL A N 1
ATOM 3158 C CA . VAL A 1 428 ? 27.752 -5.592 9.715 1.00 28.45 428 VAL A CA 1
ATOM 3159 C C . VAL A 1 428 ? 27.866 -4.115 10.114 1.00 28.45 428 VAL A C 1
ATOM 3161 O O . VAL A 1 428 ? 27.010 -3.303 9.772 1.00 28.45 428 VAL A O 1
ATOM 3164 N N . ARG A 1 429 ? 28.936 -3.750 10.830 1.00 27.27 429 ARG A N 1
ATOM 3165 C CA . ARG A 1 429 ? 29.453 -2.372 10.891 1.00 27.27 429 ARG A CA 1
ATOM 3166 C C . ARG A 1 429 ? 30.912 -2.377 10.451 1.00 27.27 429 ARG A C 1
ATOM 3168 O O . ARG A 1 429 ? 31.733 -3.131 10.970 1.00 27.27 429 ARG A O 1
ATOM 3175 N N . HIS A 1 430 ? 31.202 -1.528 9.470 1.00 29.81 430 HIS A N 1
ATOM 3176 C CA . HIS A 1 430 ? 32.522 -1.328 8.891 1.00 29.81 430 HIS A CA 1
ATOM 3177 C C . HIS A 1 430 ? 33.513 -0.757 9.913 1.00 29.81 430 HIS A C 1
ATOM 3179 O O . HIS A 1 430 ? 33.218 0.180 10.652 1.00 29.81 430 HIS A O 1
ATOM 3185 N N . ARG A 1 431 ? 34.711 -1.342 9.907 1.00 25.39 431 ARG A N 1
ATOM 3186 C CA . ARG A 1 431 ? 35.876 -1.004 10.724 1.00 25.39 431 ARG A CA 1
ATOM 3187 C C . ARG A 1 431 ? 36.855 -0.196 9.873 1.00 25.39 431 ARG A C 1
ATOM 3189 O O . ARG A 1 431 ? 37.300 -0.690 8.841 1.00 25.39 431 ARG A O 1
ATOM 3196 N N . VAL A 1 432 ? 37.247 0.986 10.343 1.00 30.77 432 VAL A N 1
ATOM 3197 C CA . VAL A 1 432 ? 38.455 1.692 9.891 1.00 30.77 432 VAL A CA 1
ATOM 3198 C C . VAL A 1 432 ? 39.511 1.555 10.995 1.00 30.77 432 VAL A C 1
ATOM 3200 O O . VAL A 1 432 ? 39.260 1.867 12.156 1.00 30.77 432 VAL A O 1
ATOM 3203 N N . ARG A 1 433 ? 40.665 0.981 10.627 1.00 28.69 433 ARG A N 1
ATOM 3204 C CA . ARG A 1 433 ? 41.935 0.960 11.385 1.00 28.69 433 ARG A CA 1
ATOM 3205 C C . ARG A 1 433 ? 42.505 2.393 11.436 1.00 28.69 433 ARG A C 1
ATOM 3207 O O . ARG A 1 433 ? 42.349 3.109 10.463 1.00 28.69 433 ARG A O 1
ATOM 3214 N N . GLY A 1 434 ? 43.233 2.834 12.457 1.00 26.03 434 GLY A N 1
ATOM 3215 C CA . GLY A 1 434 ? 43.751 2.125 13.616 1.00 26.03 434 GLY A CA 1
ATOM 3216 C C . GLY A 1 434 ? 44.773 2.954 14.408 1.00 26.03 434 GLY A C 1
ATOM 3217 O O . GLY A 1 434 ? 45.052 4.091 14.055 1.00 26.03 434 GLY A O 1
ATOM 3218 N N . ALA A 1 435 ? 45.350 2.264 15.401 1.00 27.92 435 ALA A N 1
ATOM 3219 C CA . ALA A 1 435 ? 46.631 2.484 16.092 1.00 27.92 435 ALA A CA 1
ATOM 3220 C C . ALA A 1 435 ? 46.769 3.724 17.010 1.00 27.92 435 ALA A C 1
ATOM 3222 O O . ALA A 1 435 ? 46.392 4.819 16.637 1.00 27.92 435 ALA A O 1
ATOM 3223 N N . GLY A 1 436 ? 47.335 3.642 18.219 1.00 26.34 436 GLY A N 1
ATOM 3224 C CA . GLY A 1 436 ? 47.934 2.538 18.986 1.00 26.34 436 GLY A CA 1
ATOM 3225 C C . GLY A 1 436 ? 47.725 2.768 20.495 1.00 26.34 436 GLY A C 1
ATOM 3226 O O . GLY A 1 436 ? 47.399 3.876 20.900 1.00 26.34 436 GLY A O 1
ATOM 3227 N N . ARG A 1 437 ? 47.647 1.689 21.298 1.00 29.27 437 ARG A N 1
ATOM 3228 C CA . ARG A 1 437 ? 48.711 1.204 22.224 1.00 29.27 437 ARG A CA 1
ATOM 3229 C C . ARG A 1 437 ? 49.138 2.288 23.221 1.00 29.27 437 ARG A C 1
ATOM 3231 O O . ARG A 1 437 ? 49.551 3.347 22.796 1.00 29.27 437 ARG A O 1
ATOM 3238 N N . SER A 1 438 ? 49.190 2.106 24.533 1.00 28.11 438 SER A N 1
ATOM 3239 C CA . SER A 1 438 ? 49.253 0.979 25.481 1.00 28.11 438 SER A CA 1
ATOM 3240 C C . SER A 1 438 ? 49.231 1.697 26.853 1.00 28.11 438 SER A C 1
ATOM 3242 O O . SER A 1 438 ? 49.709 2.821 26.918 1.00 28.11 438 SER A O 1
ATOM 3244 N N . GLY A 1 439 ? 48.738 1.235 27.992 1.00 28.62 439 GLY A N 1
ATOM 3245 C CA . GLY A 1 439 ? 48.383 -0.066 28.525 1.00 28.62 439 GLY A CA 1
ATOM 3246 C C . GLY A 1 439 ? 48.393 0.074 30.061 1.00 28.62 439 GLY A C 1
ATOM 3247 O O . GLY A 1 439 ? 48.970 1.029 30.569 1.00 28.62 439 GLY A O 1
ATOM 3248 N N . ALA A 1 440 ? 47.804 -0.912 30.750 1.00 30.83 440 ALA A N 1
ATOM 3249 C CA . ALA A 1 440 ? 47.883 -1.167 32.200 1.00 30.83 440 ALA A CA 1
ATOM 3250 C C . ALA A 1 440 ? 47.294 -0.077 33.132 1.00 30.83 440 ALA A C 1
ATOM 3252 O O . ALA A 1 440 ? 47.397 1.107 32.883 1.00 30.83 440 ALA A O 1
ATOM 3253 N N . GLY A 1 441 ? 46.638 -0.377 34.247 1.00 28.81 441 GLY A N 1
ATOM 3254 C CA . GLY A 1 441 ? 46.405 -1.622 34.954 1.00 28.81 441 GLY A CA 1
ATOM 3255 C C . GLY A 1 441 ? 45.429 -1.352 36.109 1.00 28.81 441 GLY A C 1
ATOM 3256 O O . GLY A 1 441 ? 45.235 -0.223 36.541 1.00 28.81 441 GLY A O 1
ATOM 3257 N N . ARG A 1 442 ? 44.770 -2.430 36.514 1.00 29.03 442 ARG A N 1
ATOM 3258 C CA . ARG A 1 442 ? 43.683 -2.610 37.488 1.00 29.03 442 ARG A CA 1
ATOM 3259 C C . ARG A 1 442 ? 43.852 -1.929 38.867 1.00 29.03 442 ARG A C 1
ATOM 3261 O O . ARG A 1 442 ? 44.905 -2.094 39.459 1.00 29.03 442 ARG A O 1
ATOM 3268 N N . HIS A 1 443 ? 42.724 -1.378 39.361 1.00 28.25 443 HIS A N 1
ATOM 3269 C CA . HIS A 1 443 ? 42.079 -1.502 40.701 1.00 28.25 443 HIS A CA 1
ATOM 3270 C C . HIS A 1 443 ? 42.872 -1.235 42.011 1.00 28.25 443 HIS A C 1
ATOM 3272 O O . HIS A 1 443 ? 44.078 -1.431 42.032 1.00 28.25 443 HIS A O 1
ATOM 3278 N N . PRO A 1 444 ? 42.202 -1.022 43.174 1.00 43.12 444 PRO A N 1
ATOM 3279 C CA . PRO A 1 444 ? 40.843 -0.505 43.440 1.00 43.12 444 PRO A CA 1
ATOM 3280 C C . PRO A 1 444 ? 40.759 0.512 44.623 1.00 43.12 444 PRO A C 1
ATOM 3282 O O . PRO A 1 444 ? 41.725 0.734 45.338 1.00 43.12 444 PRO A O 1
ATOM 3285 N N . THR A 1 445 ? 39.535 1.016 44.869 1.00 29.23 445 THR A N 1
ATOM 3286 C CA . THR A 1 445 ? 38.936 1.415 46.176 1.00 29.23 445 THR A CA 1
ATOM 3287 C C . THR A 1 445 ? 39.535 2.560 47.008 1.00 29.23 445 THR A C 1
ATOM 3289 O O . THR A 1 445 ? 40.683 2.500 47.424 1.00 29.23 445 THR A O 1
ATOM 3292 N N . GLY A 1 446 ? 38.666 3.501 47.408 1.00 28.25 446 GLY A N 1
ATOM 3293 C CA . GLY A 1 446 ? 38.828 4.294 48.637 1.00 28.25 446 GLY A CA 1
ATOM 3294 C C . GLY A 1 446 ? 38.500 5.784 48.505 1.00 28.25 446 GLY A C 1
ATOM 3295 O O . GLY A 1 446 ? 39.382 6.587 48.236 1.00 28.25 446 GLY A O 1
ATOM 3296 N N . GLU A 1 447 ? 37.238 6.152 48.730 1.00 28.34 447 GLU A N 1
ATOM 3297 C CA . GLU A 1 447 ? 36.840 7.472 49.265 1.00 28.34 447 GLU A CA 1
ATOM 3298 C C . GLU A 1 447 ? 37.385 7.676 50.705 1.00 28.34 447 GLU A C 1
ATOM 3300 O O . GLU A 1 447 ? 37.830 6.689 51.298 1.00 28.34 447 GLU A O 1
ATOM 3305 N N . PRO A 1 448 ? 37.202 8.831 51.392 1.00 42.84 448 PRO A N 1
ATOM 3306 C CA . PRO A 1 448 ? 37.035 10.241 50.977 1.00 42.84 448 PRO A CA 1
ATOM 3307 C C . PRO A 1 448 ? 37.904 11.215 51.839 1.00 42.84 448 PRO A C 1
ATOM 3309 O O . PRO A 1 448 ? 38.549 10.798 52.796 1.00 42.84 448 PRO A O 1
ATOM 3312 N N . GLY A 1 449 ? 37.853 12.539 51.593 1.00 28.09 449 GLY A N 1
ATOM 3313 C CA . GLY A 1 449 ? 38.059 13.532 52.677 1.00 28.09 449 GLY A CA 1
ATOM 3314 C C . GLY A 1 449 ? 38.994 14.734 52.438 1.00 28.09 449 GLY A C 1
ATOM 3315 O O . GLY A 1 449 ? 40.197 14.647 52.618 1.00 28.09 449 GLY A O 1
ATOM 3316 N N . LEU A 1 450 ? 38.379 15.874 52.100 1.00 29.92 450 LEU A N 1
ATOM 3317 C CA . LEU A 1 450 ? 38.491 17.227 52.696 1.00 29.92 450 LEU A CA 1
ATOM 3318 C C . LEU A 1 450 ? 39.802 17.773 53.341 1.00 29.92 450 LEU A C 1
ATOM 3320 O O . LEU A 1 450 ? 40.317 17.212 54.299 1.00 29.92 450 LEU A O 1
ATOM 3324 N N . ARG A 1 451 ? 40.080 19.055 52.986 1.00 28.97 451 ARG A N 1
ATOM 3325 C CA . ARG A 1 451 ? 40.966 20.096 53.603 1.00 28.97 451 ARG A CA 1
ATOM 3326 C C . ARG A 1 451 ? 42.474 19.896 53.358 1.00 28.97 451 ARG A C 1
ATOM 3328 O O . ARG A 1 451 ? 42.958 18.789 53.460 1.00 28.97 451 ARG A O 1
ATOM 3335 N N . GLY A 1 452 ? 43.321 20.884 53.062 1.00 26.95 452 GLY A N 1
ATOM 3336 C CA . GLY A 1 452 ? 43.277 22.350 53.007 1.00 26.95 452 GLY A CA 1
ATOM 3337 C C . GLY A 1 452 ? 44.725 22.871 53.195 1.00 26.95 452 GLY A C 1
ATOM 3338 O O . GLY A 1 452 ? 45.471 22.239 53.933 1.00 26.95 452 GLY A O 1
ATOM 3339 N N . ALA A 1 453 ? 45.079 24.014 52.577 1.00 30.66 453 ALA A N 1
ATOM 3340 C CA . ALA A 1 453 ? 46.362 24.762 52.670 1.00 30.66 453 ALA A CA 1
ATOM 3341 C C . ALA A 1 453 ? 47.614 24.088 52.043 1.00 30.66 453 ALA A C 1
ATOM 3343 O O . ALA A 1 453 ? 47.778 22.884 52.133 1.00 30.66 453 ALA A O 1
ATOM 3344 N N . GLY A 1 454 ? 48.568 24.763 51.392 1.00 28.17 454 GLY A N 1
ATOM 3345 C CA . GLY A 1 454 ? 48.822 26.173 51.081 1.00 28.17 454 GLY A CA 1
ATOM 3346 C C . GLY A 1 454 ? 50.220 26.303 50.424 1.00 28.17 454 GLY A C 1
ATOM 3347 O O . GLY A 1 454 ? 51.059 25.437 50.646 1.00 28.17 454 GLY A O 1
ATOM 3348 N N . CYS A 1 455 ? 50.436 27.396 49.671 1.00 29.69 455 CYS A N 1
ATOM 3349 C CA . CYS A 1 455 ? 51.710 27.912 49.104 1.00 29.69 455 CYS A CA 1
ATOM 3350 C C . CYS A 1 455 ? 52.382 27.023 48.018 1.00 29.69 455 CYS A C 1
ATOM 3352 O O . CYS A 1 455 ? 52.421 25.812 48.135 1.00 29.69 455 CYS A O 1
ATOM 3354 N N . ASP A 1 456 ? 52.916 27.503 46.891 1.00 30.48 456 ASP A N 1
ATOM 3355 C CA . ASP A 1 456 ? 53.706 28.711 46.665 1.00 30.48 456 ASP A CA 1
ATOM 3356 C C . ASP A 1 456 ? 53.841 29.025 45.146 1.00 30.48 456 ASP A C 1
ATOM 3358 O O . ASP A 1 456 ? 53.816 28.130 44.303 1.00 30.48 456 ASP A O 1
ATOM 3362 N N . GLY A 1 457 ? 53.998 30.313 44.826 1.00 30.91 457 GLY A N 1
ATOM 3363 C CA . GLY A 1 457 ? 54.741 30.874 43.687 1.00 30.91 457 GLY A CA 1
ATOM 3364 C C . GLY A 1 457 ? 54.499 30.424 42.233 1.00 30.91 457 GLY A C 1
ATOM 3365 O O . GLY A 1 457 ? 55.111 29.473 41.761 1.00 30.91 457 GLY A O 1
ATOM 3366 N N . ARG A 1 458 ? 53.844 31.294 41.441 1.00 33.62 458 ARG A N 1
ATOM 3367 C CA . ARG A 1 458 ? 54.437 32.097 40.326 1.00 33.62 458 ARG A CA 1
ATOM 3368 C C . ARG A 1 458 ? 53.405 32.431 39.231 1.00 33.62 458 ARG A C 1
ATOM 3370 O O . ARG A 1 458 ? 52.776 31.561 38.642 1.00 33.62 458 ARG A O 1
ATOM 3377 N N . ARG A 1 459 ? 53.271 33.734 38.940 1.00 37.56 459 ARG A N 1
ATOM 3378 C CA . ARG A 1 459 ? 52.526 34.313 37.799 1.00 37.56 459 ARG A CA 1
ATOM 3379 C C . ARG A 1 459 ? 53.202 33.985 36.456 1.00 37.56 459 ARG A C 1
ATOM 3381 O O . ARG A 1 459 ? 54.425 33.862 36.423 1.00 37.56 459 ARG A O 1
ATOM 3388 N N . PRO A 1 460 ? 52.444 33.999 35.343 1.00 41.94 460 PRO A N 1
ATOM 3389 C CA . PRO A 1 460 ? 52.753 34.951 34.258 1.00 41.94 460 PRO A CA 1
ATOM 3390 C C . PRO A 1 460 ? 51.513 35.734 33.741 1.00 41.94 460 PRO A C 1
ATOM 3392 O O . PRO A 1 460 ? 50.406 35.518 34.235 1.00 41.94 460 PRO A O 1
ATOM 3395 N N . PRO A 1 461 ? 51.691 36.725 32.836 1.00 46.88 461 PRO A N 1
ATOM 3396 C CA . PRO A 1 461 ? 50.897 37.957 32.812 1.00 46.88 461 PRO A CA 1
ATOM 3397 C C . PRO A 1 461 ? 49.681 37.969 31.867 1.00 46.88 461 PRO A C 1
ATOM 3399 O O . PRO A 1 461 ? 49.485 37.101 31.020 1.00 46.88 461 PRO A O 1
ATOM 3402 N N . ARG A 1 462 ? 48.873 39.026 32.042 1.00 36.06 462 ARG A N 1
ATOM 3403 C CA . ARG A 1 462 ? 47.732 39.431 31.207 1.00 36.06 462 ARG A CA 1
ATOM 3404 C C . ARG A 1 462 ? 48.169 40.039 29.856 1.00 36.06 462 ARG A C 1
ATOM 3406 O O . ARG A 1 462 ? 49.255 40.592 29.742 1.00 36.06 462 ARG A O 1
ATOM 3413 N N . ARG A 1 463 ? 47.222 39.913 28.914 1.00 40.62 463 ARG A N 1
ATOM 3414 C CA . ARG A 1 463 ? 47.064 40.329 27.496 1.00 40.62 463 ARG A CA 1
ATOM 3415 C C . ARG A 1 463 ? 47.612 41.715 27.081 1.00 40.62 463 ARG A C 1
ATOM 3417 O O . ARG A 1 463 ? 47.879 42.541 27.948 1.00 40.62 463 ARG A O 1
ATOM 3424 N N . PRO A 1 464 ? 47.642 42.008 25.761 1.00 40.62 464 PRO A N 1
ATOM 3425 C CA . PRO A 1 464 ? 46.571 42.870 25.223 1.00 40.62 464 PRO A CA 1
ATOM 3426 C C . PRO A 1 464 ? 46.039 42.511 23.810 1.00 40.62 464 PRO A C 1
ATOM 3428 O O . PRO A 1 464 ? 46.496 41.570 23.169 1.00 40.62 464 PRO A O 1
ATOM 3431 N N . ASP A 1 465 ? 45.006 43.268 23.428 1.00 34.12 465 ASP A N 1
ATOM 3432 C CA . ASP A 1 465 ? 44.025 43.189 22.329 1.00 34.12 465 ASP A CA 1
ATOM 3433 C C . ASP A 1 465 ? 44.519 43.212 20.859 1.00 34.12 465 ASP A C 1
ATOM 3435 O O . ASP A 1 465 ? 45.686 43.499 20.593 1.00 34.12 465 ASP A O 1
ATOM 3439 N N . PRO A 1 466 ? 43.612 42.942 19.886 1.00 47.25 466 PRO A N 1
ATOM 3440 C CA . PRO A 1 466 ? 43.897 42.932 18.453 1.00 47.25 466 PRO A CA 1
ATOM 3441 C C . PRO A 1 466 ? 43.546 44.271 17.780 1.00 47.25 466 PRO A C 1
ATOM 3443 O O . PRO A 1 466 ? 42.458 44.778 18.007 1.00 47.25 466 PRO A O 1
ATOM 3446 N N . HIS A 1 467 ? 44.406 44.806 16.904 1.00 33.75 467 HIS A N 1
ATOM 3447 C CA . HIS A 1 467 ? 44.027 45.587 15.709 1.00 33.75 467 HIS A CA 1
ATOM 3448 C C . HIS A 1 467 ? 45.258 45.949 14.848 1.00 33.75 467 HIS A C 1
ATOM 3450 O O . HIS A 1 467 ? 46.366 46.055 15.360 1.00 33.75 467 HIS A O 1
ATOM 3456 N N . GLU A 1 468 ? 44.987 46.174 13.552 1.00 33.19 468 GLU A N 1
ATOM 3457 C CA . GLU A 1 468 ? 45.854 46.670 12.460 1.00 33.19 468 GLU A CA 1
ATOM 3458 C C . GLU A 1 468 ? 46.872 45.692 11.853 1.00 33.19 468 GLU A C 1
ATOM 3460 O O . GLU A 1 468 ? 47.515 44.913 12.539 1.00 33.19 468 GLU A O 1
ATOM 3465 N N . ALA A 1 469 ? 47.191 45.692 10.560 1.00 33.84 469 ALA A N 1
ATOM 3466 C CA . ALA A 1 469 ? 46.685 46.257 9.304 1.00 33.84 469 ALA A CA 1
ATOM 346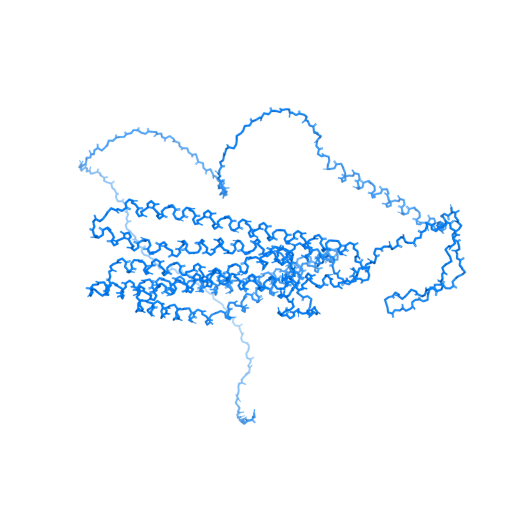7 C C . ALA A 1 469 ? 47.764 45.876 8.266 1.00 33.84 469 ALA A C 1
ATOM 3469 O O . ALA A 1 469 ? 48.937 45.813 8.636 1.00 33.84 469 ALA A O 1
ATOM 3470 N N . ARG A 1 470 ? 47.419 45.664 6.985 1.00 30.83 470 ARG A N 1
ATOM 3471 C CA . ARG A 1 470 ? 48.304 45.960 5.828 1.00 30.83 470 ARG A CA 1
ATOM 3472 C C . ARG A 1 470 ? 47.608 45.702 4.481 1.00 30.83 470 ARG A C 1
ATOM 3474 O O . ARG A 1 470 ? 47.628 44.606 3.938 1.00 30.83 470 ARG A O 1
ATOM 3481 N N . HIS A 1 471 ? 47.056 46.775 3.925 1.00 36.56 471 HIS A N 1
ATOM 3482 C CA . HIS A 1 471 ? 47.239 47.174 2.518 1.00 36.56 471 HIS A CA 1
ATOM 3483 C C . HIS A 1 471 ? 48.439 48.160 2.485 1.00 36.56 471 HIS A C 1
ATOM 3485 O O . HIS A 1 471 ? 48.729 48.697 3.560 1.00 36.56 471 HIS A O 1
ATOM 3491 N N . PRO A 1 472 ? 49.155 48.444 1.360 1.00 50.75 472 PRO A N 1
ATOM 3492 C CA . PRO A 1 472 ? 48.553 49.021 0.140 1.00 50.75 472 PRO A CA 1
ATOM 3493 C C . PRO A 1 472 ? 49.277 48.788 -1.218 1.00 50.75 472 PRO A C 1
ATOM 3495 O O . PRO A 1 472 ? 50.402 48.305 -1.279 1.00 50.75 472 PRO A O 1
ATOM 3498 N N . ARG A 1 473 ? 48.612 49.271 -2.286 1.00 32.69 473 ARG A N 1
ATOM 3499 C CA . ARG A 1 473 ? 49.102 50.028 -3.475 1.00 32.69 473 ARG A CA 1
ATOM 3500 C C . ARG A 1 473 ? 48.570 49.484 -4.807 1.00 32.69 473 ARG A C 1
ATOM 3502 O O . ARG A 1 473 ? 48.786 48.332 -5.155 1.00 32.69 473 ARG A O 1
ATOM 3509 N N . GLY A 1 474 ? 47.875 50.358 -5.539 1.00 31.59 474 GLY A N 1
ATOM 3510 C CA . GLY A 1 474 ? 47.367 50.122 -6.892 1.00 31.59 474 GLY A CA 1
ATOM 3511 C C . GLY A 1 474 ? 48.125 50.894 -7.970 1.00 31.59 474 GLY A C 1
ATOM 3512 O O . GLY A 1 474 ? 49.082 51.590 -7.649 1.00 31.59 474 GLY A O 1
ATOM 3513 N N . ALA A 1 475 ? 47.651 50.803 -9.220 1.00 33.16 475 ALA A N 1
ATOM 3514 C CA . ALA A 1 475 ? 47.666 51.878 -10.221 1.00 33.16 475 ALA A CA 1
ATOM 3515 C C . ALA A 1 475 ? 46.918 51.493 -11.522 1.00 33.16 475 ALA A C 1
ATOM 3517 O O . ALA A 1 475 ? 47.116 50.422 -12.082 1.00 33.16 475 ALA A O 1
ATOM 3518 N N . SER A 1 476 ? 46.121 52.464 -11.986 1.00 32.56 476 SER A N 1
ATOM 3519 C CA . SER A 1 476 ? 45.872 52.913 -13.372 1.00 32.56 476 SER A CA 1
ATOM 3520 C C . SER A 1 476 ? 45.060 52.091 -14.401 1.00 32.56 476 SER A C 1
ATOM 3522 O O . SER A 1 476 ? 45.558 51.173 -15.037 1.00 32.56 476 SER A O 1
ATOM 3524 N N . ALA A 1 477 ? 43.876 52.652 -14.694 1.00 35.81 477 ALA A N 1
ATOM 3525 C CA . ALA A 1 477 ? 43.454 53.214 -15.994 1.00 35.81 477 ALA A CA 1
ATOM 3526 C C . ALA A 1 477 ? 43.081 52.289 -17.180 1.00 35.81 477 ALA A C 1
ATOM 3528 O O . ALA A 1 477 ? 43.948 51.768 -17.867 1.00 35.81 477 ALA A O 1
ATOM 3529 N N . ARG A 1 478 ? 41.789 52.284 -17.563 1.00 32.34 478 ARG A N 1
ATOM 3530 C CA . ARG A 1 478 ? 41.199 53.009 -18.727 1.00 32.34 478 ARG A CA 1
ATOM 3531 C C . ARG A 1 478 ? 39.770 52.503 -19.040 1.00 32.34 478 ARG A C 1
ATOM 3533 O O . ARG A 1 478 ? 39.532 51.304 -19.095 1.00 32.34 478 ARG A O 1
ATOM 3540 N N . ARG A 1 479 ? 38.835 53.442 -19.266 1.00 37.84 479 ARG A N 1
ATOM 3541 C CA . ARG A 1 479 ? 37.547 53.262 -19.991 1.00 37.84 479 ARG A CA 1
ATOM 3542 C C . ARG A 1 479 ? 37.788 53.312 -21.523 1.00 37.84 479 ARG A C 1
ATOM 3544 O O . ARG A 1 479 ? 38.884 53.724 -21.907 1.00 37.84 479 ARG A O 1
ATOM 3551 N N . PRO A 1 480 ? 36.824 52.925 -22.394 1.00 49.25 480 PRO A N 1
ATOM 3552 C CA . PRO A 1 480 ? 35.660 53.759 -22.819 1.00 49.25 480 PRO A CA 1
ATOM 3553 C C . PRO A 1 480 ? 34.311 52.994 -22.670 1.00 49.25 480 PRO A C 1
ATOM 3555 O O . PRO A 1 480 ? 34.331 51.776 -22.585 1.00 49.25 480 PRO A O 1
ATOM 3558 N N . GLY A 1 481 ? 33.119 53.587 -22.455 1.00 33.75 481 GLY A N 1
ATOM 3559 C CA . GLY A 1 481 ? 32.348 54.523 -23.315 1.00 33.75 481 GLY A CA 1
ATOM 3560 C C . GLY A 1 481 ? 31.613 53.718 -24.411 1.00 33.75 481 GLY A C 1
ATOM 3561 O O . GLY A 1 481 ? 32.296 52.977 -25.098 1.00 33.75 481 GLY A O 1
ATOM 3562 N N . TYR A 1 482 ? 30.297 53.743 -24.683 1.00 40.41 482 TYR A N 1
ATOM 3563 C CA . TYR A 1 482 ? 29.174 54.693 -24.508 1.00 40.41 482 TYR A CA 1
ATOM 3564 C C . TYR A 1 482 ? 27.862 53.975 -25.014 1.00 40.41 482 TYR A C 1
ATOM 3566 O O . TYR A 1 482 ? 27.940 52.779 -25.286 1.00 40.41 482 TYR A O 1
ATOM 3574 N N . PRO A 1 483 ? 26.764 54.671 -25.401 1.00 51.66 483 PRO A N 1
ATOM 3575 C CA . PRO A 1 483 ? 25.561 55.199 -24.706 1.00 51.66 483 PRO A CA 1
ATOM 3576 C C . PRO A 1 483 ? 24.378 54.186 -24.726 1.00 51.66 483 PRO A C 1
ATOM 3578 O O . PRO A 1 483 ? 24.505 53.115 -25.293 1.00 51.66 483 PRO A O 1
ATOM 3581 N N . GLY A 1 484 ? 23.170 54.371 -24.184 1.00 32.69 484 GLY A N 1
ATOM 3582 C CA . GLY A 1 484 ? 22.367 55.547 -23.835 1.00 32.69 484 GLY A CA 1
ATOM 3583 C C . GLY A 1 484 ? 20.914 55.301 -24.305 1.00 32.69 484 GLY A C 1
ATOM 3584 O O . GLY A 1 484 ? 20.671 55.067 -25.481 1.00 32.69 484 GLY A O 1
ATOM 3585 N N . ARG A 1 485 ? 19.980 55.298 -23.344 1.00 38.72 485 ARG A N 1
ATOM 3586 C CA . ARG A 1 485 ? 18.490 55.329 -23.427 1.00 38.72 485 ARG A CA 1
ATOM 3587 C C . ARG A 1 485 ? 17.955 56.577 -24.204 1.00 38.72 485 ARG A C 1
ATOM 3589 O O . ARG A 1 485 ? 18.817 57.378 -24.554 1.00 38.72 485 ARG A O 1
ATOM 3596 N N . PRO A 1 486 ? 16.625 56.892 -24.354 1.00 53.03 486 PRO A N 1
ATOM 3597 C CA . PRO A 1 486 ? 15.370 56.279 -23.826 1.00 53.03 486 PRO A CA 1
ATOM 3598 C C . PRO A 1 486 ? 14.103 56.273 -24.766 1.00 53.03 486 PRO A C 1
ATOM 3600 O O . PRO A 1 486 ? 14.071 56.895 -25.817 1.00 53.03 486 PRO A O 1
ATOM 3603 N N . SER A 1 487 ? 13.014 55.646 -24.265 1.00 38.81 487 SER A N 1
ATOM 3604 C CA . SER A 1 487 ? 11.566 56.030 -24.307 1.00 38.81 487 SER A CA 1
ATOM 3605 C C . SER A 1 487 ? 10.778 56.256 -25.619 1.00 38.81 487 SER A C 1
ATOM 3607 O O . SER A 1 487 ? 11.043 57.237 -26.302 1.00 38.81 487 SER A O 1
ATOM 3609 N N . ARG A 1 488 ? 9.646 55.532 -25.806 1.00 36.25 488 ARG A N 1
ATOM 3610 C CA . ARG A 1 488 ? 8.240 56.053 -25.786 1.00 36.25 488 ARG A CA 1
ATOM 3611 C C . ARG A 1 488 ? 7.164 55.047 -26.286 1.00 36.25 488 ARG A C 1
ATOM 3613 O O . ARG A 1 488 ? 7.413 54.345 -27.251 1.00 36.25 488 ARG A O 1
ATOM 3620 N N . LEU A 1 489 ? 5.981 55.148 -25.647 1.00 39.09 489 LEU A N 1
ATOM 3621 C CA . LEU A 1 489 ? 4.577 55.033 -26.135 1.00 39.09 489 LEU A CA 1
ATOM 3622 C C . LEU A 1 489 ? 4.038 53.677 -26.648 1.00 39.09 489 LEU A C 1
ATOM 3624 O O . LEU A 1 489 ? 4.605 53.078 -27.547 1.00 39.09 489 LEU A O 1
ATOM 3628 N N . GLU A 1 490 ? 2.983 53.170 -25.981 1.00 37.44 490 GLU A N 1
ATOM 3629 C CA . GLU A 1 490 ? 1.595 52.979 -26.503 1.00 37.44 490 GLU A CA 1
ATOM 3630 C C . GLU A 1 490 ? 1.418 51.632 -27.230 1.00 37.44 490 GLU A C 1
ATOM 3632 O O . GLU A 1 490 ? 2.349 51.144 -27.844 1.00 37.44 490 GLU A O 1
ATOM 3637 N N . ALA A 1 491 ? 0.290 50.930 -27.282 1.00 39.78 491 ALA A N 1
ATOM 3638 C CA . ALA A 1 491 ? -0.975 50.837 -26.562 1.00 39.78 491 ALA A CA 1
ATOM 3639 C C . ALA A 1 491 ? -1.719 49.627 -27.206 1.00 39.78 491 ALA A C 1
ATOM 3641 O O . ALA A 1 491 ? -1.364 49.199 -28.300 1.00 39.78 491 ALA A O 1
ATOM 3642 N N . VAL A 1 492 ? -2.791 49.146 -26.565 1.00 40.12 492 VAL A N 1
ATOM 3643 C CA . VAL A 1 492 ? -3.925 48.394 -27.163 1.00 40.12 492 VAL A CA 1
ATOM 3644 C C . VAL A 1 492 ? -3.732 46.915 -27.577 1.00 40.12 492 VAL A C 1
ATOM 3646 O O . VAL A 1 492 ? -3.200 46.585 -28.626 1.00 40.12 492 VAL A O 1
ATOM 3649 N N . GLY A 1 493 ? -4.325 46.035 -26.759 1.00 44.50 493 GLY A N 1
ATOM 3650 C CA . GLY A 1 493 ? -5.435 45.132 -27.116 1.00 44.50 493 GLY A CA 1
ATOM 3651 C C . GLY A 1 493 ? -5.328 44.164 -28.304 1.00 44.50 493 GLY A C 1
ATOM 3652 O O . GLY A 1 493 ? -5.528 44.559 -29.449 1.00 44.50 493 GLY A O 1
ATOM 3653 N N . ARG A 1 494 ? -5.273 42.864 -27.993 1.00 44.34 494 ARG A N 1
ATOM 3654 C CA . ARG A 1 494 ? -6.336 41.884 -28.291 1.00 44.34 494 ARG A CA 1
ATOM 3655 C C . ARG A 1 494 ? -6.145 40.612 -27.478 1.00 44.34 494 ARG A C 1
ATOM 3657 O O . ARG A 1 494 ? -4.971 40.249 -27.252 1.00 44.34 494 ARG A O 1
#

Solvent-accessible surface area (backbone atoms only — not comparable to full-atom values): 29451 Å² total; per-residue (Å²): 141,78,87,72,71,75,78,70,94,76,68,82,73,59,51,74,70,53,44,52,51,52,51,46,64,64,39,57,87,46,47,66,47,50,49,51,16,43,50,24,38,44,47,23,47,49,44,60,64,43,50,32,56,50,51,20,54,50,48,52,34,61,75,70,70,51,87,56,66,66,59,52,51,53,49,49,52,46,49,55,50,23,51,52,40,23,53,49,12,50,49,43,33,51,55,49,22,52,50,44,31,51,53,50,40,53,51,49,53,60,44,62,78,30,45,30,66,77,56,58,76,72,47,61,69,67,56,61,51,40,44,55,53,56,26,35,52,35,38,28,42,33,66,36,51,16,57,42,29,35,52,41,12,51,52,45,39,52,49,49,53,53,50,39,45,72,70,38,53,65,53,43,50,52,35,49,50,35,41,52,53,41,49,50,58,43,56,74,45,49,67,56,32,54,53,25,44,48,53,17,51,53,27,48,48,49,32,53,56,45,47,51,52,50,61,76,39,39,69,57,38,62,75,66,72,35,58,67,61,55,47,52,52,37,50,53,28,47,52,47,19,50,53,29,41,53,52,20,50,52,45,50,52,51,44,56,50,41,55,55,47,26,51,54,51,25,52,52,50,38,49,54,55,41,49,51,36,36,74,72,63,78,41,58,68,34,53,50,52,24,48,57,46,46,62,62,55,51,52,56,24,52,49,30,36,53,52,14,52,54,30,38,57,55,13,46,56,26,48,42,58,44,53,53,60,72,66,56,66,57,55,74,76,80,78,80,81,64,78,82,76,73,97,80,76,85,74,78,67,96,70,72,57,70,60,82,98,38,79,49,76,66,80,90,60,80,85,78,73,74,63,94,86,64,88,77,70,81,76,78,91,50,81,72,58,58,59,55,52,56,52,54,53,54,52,50,53,52,54,54,52,54,60,60,63,77,64,70,72,84,78,90,75,89,79,84,86,82,89,82,83,89,89,83,90,81,86,92,75,93,83,81,87,79,89,78,90,85,78,89,80,83,86,81,91,81,86,88,83,85,88,79,90,79,90,82,91,82,86,85,84,84,85,85,87,90,82,90,84,87,83,90,86,88,86,85,90,85,87,82,90,84,90,82,89,86,90,85,82,90,80,84,90,133